Protein AF-A0A9P8B8E5-F1 (afdb_monomer)

Sequence (394 aa):
MEGDLLPKVKGLFRLLDLHTEQGSSGLVDKIIIAQDSLKALIDTLSFGAYTSITKIDFATLDNVPIKAIGIYGSKSEIVRLLRKAGAVDNKTANLLLLSDDNRKPSQSSLRSGIYLFLPTAGVLDLHRGGAPTVHIIYWPEDTTWNDMAVGDVKRNRVAFMRYLTCLTDQIRILASPEHAASLVWKENDSDSDSEDEIEMTHEIAKIQEQEEDARVHNGFVFKHQAIGSSIQVHGSSDGPSGSKIITPVLVAGETRQGFMTTAILPGRDERREINGTFSRVRLASALKDKRIYLEQSINEDALAILMSEGELSSRAPDLHRAHREAMEILARASTAEAHTQKERTSNQIKSNRGLLEEGLRRKIAVVIQESYPVLELATTDEADSSLLNEGSST

Structure (mmCIF, N/CA/C/O backbone):
data_AF-A0A9P8B8E5-F1
#
_entry.id   AF-A0A9P8B8E5-F1
#
loop_
_atom_site.group_PDB
_atom_site.id
_atom_site.type_symbol
_atom_site.label_atom_id
_atom_site.label_alt_id
_atom_site.label_comp_id
_atom_site.label_asym_id
_atom_site.label_entity_id
_atom_site.label_seq_id
_atom_site.pdbx_PDB_ins_code
_atom_site.Cartn_x
_atom_site.Cartn_y
_atom_site.Cartn_z
_atom_site.occupancy
_atom_site.B_iso_or_equiv
_atom_site.auth_seq_id
_atom_site.auth_comp_id
_atom_site.auth_asym_id
_atom_site.auth_atom_id
_atom_site.pdbx_PDB_model_num
ATOM 1 N N . MET A 1 1 ? 7.686 2.860 25.684 1.00 48.62 1 MET A N 1
ATOM 2 C CA . MET A 1 1 ? 7.698 2.083 24.422 1.00 48.62 1 MET A CA 1
ATOM 3 C C . MET A 1 1 ? 8.197 0.643 24.615 1.00 48.62 1 MET A C 1
ATOM 5 O O . MET A 1 1 ? 8.364 -0.065 23.631 1.00 48.62 1 MET A O 1
ATOM 9 N N . GLU A 1 2 ? 8.404 0.164 25.849 1.00 51.91 2 GLU A N 1
ATOM 10 C CA . GLU A 1 2 ? 8.570 -1.274 26.099 1.00 51.91 2 GLU A CA 1
ATOM 11 C C . GLU A 1 2 ? 7.226 -1.978 25.890 1.00 51.91 2 GLU A C 1
ATOM 13 O O . GLU A 1 2 ? 6.207 -1.530 26.408 1.00 51.91 2 GLU A O 1
ATOM 18 N N . GLY A 1 3 ? 7.212 -3.039 25.081 1.00 77.88 3 GLY A N 1
ATOM 19 C CA . GLY A 1 3 ? 6.013 -3.850 24.860 1.00 77.88 3 GLY A CA 1
ATOM 20 C C . GLY A 1 3 ? 5.184 -3.536 23.607 1.00 77.88 3 GLY A C 1
ATOM 21 O O . GLY A 1 3 ? 4.140 -4.153 23.442 1.00 77.88 3 GLY A O 1
ATOM 22 N N . ASP A 1 4 ? 5.621 -2.666 22.692 1.00 88.56 4 ASP A N 1
ATOM 23 C CA . ASP A 1 4 ? 4.896 -2.428 21.429 1.00 88.56 4 ASP A CA 1
ATOM 24 C C . ASP A 1 4 ? 5.411 -3.333 20.292 1.00 88.56 4 ASP A C 1
ATOM 26 O O . ASP A 1 4 ? 6.621 -3.494 20.104 1.00 88.56 4 ASP A O 1
ATOM 30 N N . LEU A 1 5 ? 4.501 -3.938 19.523 1.00 92.75 5 LEU A N 1
ATOM 31 C CA . LEU A 1 5 ? 4.837 -4.708 18.320 1.00 92.75 5 LEU A CA 1
ATOM 32 C C . LEU A 1 5 ? 5.012 -3.845 17.073 1.00 92.75 5 LEU A C 1
ATOM 34 O O . LEU A 1 5 ? 5.591 -4.341 16.108 1.00 92.75 5 LEU A O 1
ATOM 38 N N . LEU A 1 6 ? 4.564 -2.586 17.084 1.00 93.62 6 LEU A N 1
ATOM 39 C CA . LEU A 1 6 ? 4.627 -1.699 15.920 1.00 93.62 6 LEU A CA 1
ATOM 40 C C . LEU A 1 6 ? 6.014 -1.677 15.238 1.00 93.62 6 LEU A C 1
ATOM 42 O O . LEU A 1 6 ? 6.059 -1.912 14.032 1.00 93.62 6 LEU A O 1
ATOM 46 N N . PRO A 1 7 ? 7.155 -1.539 15.953 1.00 92.50 7 PRO A N 1
ATOM 47 C CA . PRO A 1 7 ? 8.477 -1.498 15.312 1.00 92.50 7 PRO A CA 1
ATOM 48 C C . PRO A 1 7 ? 8.891 -2.806 14.619 1.00 92.50 7 PRO A C 1
ATOM 50 O O . PRO A 1 7 ? 9.833 -2.819 13.829 1.00 92.50 7 PRO A O 1
ATOM 53 N N . LYS A 1 8 ? 8.226 -3.927 14.930 1.00 93.50 8 LYS A N 1
ATOM 54 C CA . LYS A 1 8 ? 8.497 -5.246 14.334 1.00 93.50 8 LYS A CA 1
ATOM 55 C C . LYS A 1 8 ? 7.692 -5.491 13.056 1.00 93.50 8 LYS A C 1
ATOM 57 O O . LYS A 1 8 ? 7.959 -6.470 12.362 1.00 93.50 8 LYS A O 1
ATOM 62 N N . VAL A 1 9 ? 6.723 -4.630 12.741 1.00 94.69 9 VAL A N 1
ATOM 63 C CA . VAL A 1 9 ? 5.899 -4.722 11.532 1.00 94.69 9 VAL A CA 1
ATOM 64 C C . VAL A 1 9 ? 6.420 -3.721 10.504 1.00 94.69 9 VAL A C 1
ATOM 66 O O . VAL A 1 9 ? 6.299 -2.510 10.668 1.00 94.69 9 VAL A O 1
ATOM 69 N N . LYS A 1 10 ? 7.017 -4.220 9.419 1.00 94.12 10 LYS A N 1
ATOM 70 C CA . LYS A 1 10 ? 7.619 -3.360 8.392 1.00 94.12 10 LYS A CA 1
ATOM 71 C C . LYS A 1 10 ? 6.545 -2.580 7.636 1.00 94.12 10 LYS A C 1
ATOM 73 O O . LYS A 1 10 ? 5.571 -3.169 7.179 1.00 94.12 10 LYS A O 1
ATOM 78 N N . GLY A 1 11 ? 6.763 -1.277 7.458 1.00 93.19 11 GLY A N 1
ATOM 79 C CA . GLY A 1 11 ? 5.866 -0.405 6.692 1.00 93.19 11 GLY A CA 1
ATOM 80 C C . GLY A 1 11 ? 4.530 -0.112 7.377 1.00 93.19 11 GLY A C 1
ATOM 81 O O . GLY A 1 11 ? 3.612 0.362 6.714 1.00 93.19 11 GLY A O 1
ATOM 82 N N . LEU A 1 12 ? 4.393 -0.414 8.672 1.00 96.31 12 LEU A N 1
ATOM 83 C CA . LEU A 1 12 ? 3.204 -0.094 9.452 1.00 96.31 12 LEU A CA 1
ATOM 84 C C . LEU A 1 12 ? 3.444 1.170 10.282 1.00 96.31 12 LEU A C 1
ATOM 86 O O . LEU A 1 12 ? 4.419 1.263 11.024 1.00 96.31 12 LEU A O 1
ATOM 90 N N . PHE A 1 13 ? 2.514 2.110 10.192 1.00 96.06 13 PHE A N 1
ATOM 91 C CA . PHE A 1 13 ? 2.505 3.359 10.937 1.00 96.06 13 PHE A CA 1
ATOM 92 C C . PHE A 1 13 ? 1.196 3.449 11.713 1.00 96.06 13 PHE A C 1
ATOM 94 O O . PHE A 1 13 ? 0.131 3.165 11.179 1.00 96.06 13 PHE A O 1
ATOM 101 N N . ARG A 1 14 ? 1.250 3.836 12.980 1.00 95.88 14 ARG A N 1
ATOM 102 C CA . ARG A 1 14 ? 0.069 4.120 13.793 1.00 95.88 14 ARG A CA 1
ATOM 103 C C . ARG A 1 14 ? -0.391 5.551 13.525 1.00 95.88 14 ARG A C 1
ATOM 105 O O . ARG A 1 14 ? 0.416 6.471 13.592 1.00 95.88 14 ARG A O 1
ATOM 112 N N . LEU A 1 15 ? -1.674 5.730 13.231 1.00 94.38 15 LEU A N 1
ATOM 113 C CA . LEU A 1 15 ? -2.289 7.048 13.058 1.00 94.38 15 LEU A CA 1
ATOM 114 C C . LEU A 1 15 ? -3.049 7.447 14.319 1.00 94.38 15 LEU A C 1
ATOM 116 O O . LEU A 1 15 ? -2.791 8.500 14.899 1.00 94.38 15 LEU A O 1
ATOM 120 N N . LEU A 1 16 ? -3.945 6.564 14.756 1.00 93.81 16 LEU A N 1
ATOM 121 C CA . LEU A 1 16 ? -4.775 6.734 15.941 1.00 93.81 16 LEU A CA 1
ATOM 122 C C . LEU A 1 16 ? -4.590 5.518 16.841 1.00 93.81 16 LEU A C 1
ATOM 124 O O . LEU A 1 16 ? -4.655 4.393 16.344 1.00 93.81 16 LEU A O 1
ATOM 128 N N . ASP A 1 17 ? -4.405 5.714 18.140 1.00 90.56 17 ASP A N 1
ATOM 129 C CA . ASP A 1 17 ? -4.455 4.629 19.117 1.00 90.56 17 ASP A CA 1
ATOM 130 C C . ASP A 1 17 ? -5.445 4.870 20.240 1.00 90.56 17 ASP A C 1
ATOM 132 O O . ASP A 1 17 ? -5.696 5.993 20.674 1.00 90.56 17 ASP A O 1
ATOM 136 N N . LEU A 1 18 ? -6.000 3.752 20.699 1.00 90.31 18 LEU A N 1
ATOM 137 C CA . LEU A 1 18 ? -6.766 3.676 21.922 1.00 90.31 18 LEU A CA 1
ATOM 138 C C . LEU A 1 18 ? -5.800 3.695 23.112 1.00 90.31 18 LEU A C 1
ATOM 140 O O . LEU A 1 18 ? -4.915 2.839 23.231 1.00 90.31 18 LEU A O 1
ATOM 144 N N . HIS A 1 19 ? -5.964 4.687 23.978 1.00 86.25 19 HIS A N 1
ATOM 145 C CA . HIS A 1 19 ? -5.192 4.865 25.195 1.00 86.25 19 HIS A CA 1
ATOM 146 C C . HIS A 1 19 ? -6.129 4.929 26.397 1.00 86.25 19 HIS A C 1
ATOM 148 O O . HIS A 1 19 ? -7.017 5.778 26.452 1.00 86.25 19 HIS A O 1
ATOM 154 N N . THR A 1 20 ? -5.918 4.043 27.363 1.00 82.25 20 THR A N 1
ATOM 155 C CA . THR A 1 20 ? -6.689 4.023 28.605 1.00 82.25 20 THR A CA 1
ATOM 156 C C . THR A 1 20 ? -5.988 4.896 29.641 1.00 82.25 20 THR A C 1
ATOM 158 O O . THR A 1 20 ? -4.869 4.596 30.061 1.00 82.25 20 THR A O 1
ATOM 161 N N . GLU A 1 21 ? -6.640 5.977 30.059 1.00 80.06 21 GLU A N 1
ATOM 162 C CA . GLU A 1 21 ? -6.160 6.858 31.125 1.00 80.06 21 GLU A CA 1
ATOM 163 C C . GLU A 1 21 ? -6.936 6.619 32.420 1.00 80.06 21 GLU A C 1
ATOM 165 O O . GLU A 1 21 ? -8.139 6.358 32.407 1.00 80.06 21 GLU A O 1
ATOM 170 N N . GLN A 1 22 ? -6.261 6.757 33.561 1.00 73.25 22 GLN A N 1
ATOM 171 C CA . GLN A 1 22 ? -6.909 6.704 34.867 1.00 73.25 22 GLN A CA 1
ATOM 172 C C . GLN A 1 22 ? -7.426 8.098 35.241 1.00 73.25 22 GLN A C 1
ATOM 174 O O . GLN A 1 22 ? -6.666 8.973 35.653 1.00 73.25 22 GLN A O 1
ATOM 179 N N . GLY A 1 23 ? -8.727 8.310 35.055 1.00 68.06 23 GLY A N 1
ATOM 180 C CA . GLY A 1 23 ? -9.435 9.519 35.458 1.00 68.06 23 GLY A CA 1
ATOM 181 C C . GLY A 1 23 ? -9.938 9.455 36.901 1.00 68.06 23 GLY A C 1
ATOM 182 O O . GLY A 1 23 ? -9.941 8.408 37.549 1.00 68.06 23 GLY A O 1
ATOM 183 N N . SER A 1 24 ? -10.435 10.589 37.397 1.00 58.25 24 SER A N 1
ATOM 184 C CA . SER A 1 24 ? -11.046 10.715 38.730 1.00 58.25 24 SER A CA 1
ATOM 185 C C . SER A 1 24 ? -12.304 9.854 38.921 1.00 58.25 24 SER A C 1
ATOM 187 O O . SER A 1 24 ? -12.693 9.602 40.058 1.00 58.25 24 SER A O 1
ATOM 189 N N . SER A 1 25 ? -12.916 9.375 37.833 1.00 64.38 25 SER A N 1
ATOM 190 C CA . SER A 1 25 ? -14.094 8.497 37.821 1.00 64.38 25 SER A CA 1
ATOM 191 C C . SER A 1 25 ? -13.797 7.045 37.413 1.00 64.38 25 SER A C 1
ATOM 193 O O . SER A 1 25 ? -14.735 6.283 37.201 1.00 64.38 25 SER A O 1
ATOM 195 N N . GLY A 1 26 ? -12.523 6.654 37.274 1.00 74.31 26 GLY A N 1
ATOM 196 C CA . GLY A 1 26 ? -12.114 5.322 36.807 1.00 74.31 26 GLY A CA 1
ATOM 197 C C . GLY A 1 26 ? -11.291 5.355 35.516 1.00 74.31 26 GLY A C 1
ATOM 198 O O . GLY A 1 26 ? -10.789 6.402 35.111 1.00 74.31 26 GLY A O 1
ATOM 199 N N . LEU A 1 27 ? -11.120 4.193 34.883 1.00 74.81 27 LEU A N 1
ATOM 200 C CA . LEU A 1 27 ? -10.415 4.067 33.604 1.00 74.81 27 LEU A CA 1
ATOM 201 C C . LEU A 1 27 ? -11.296 4.600 32.469 1.00 74.81 27 LEU A C 1
ATOM 203 O O . LEU A 1 27 ? -12.466 4.238 32.373 1.00 74.81 27 LEU A O 1
ATOM 207 N N . VAL A 1 28 ? -10.739 5.467 31.625 1.00 78.88 28 VAL A N 1
ATOM 208 C CA . VAL A 1 28 ? -11.432 6.043 30.469 1.00 78.88 28 VAL A CA 1
ATOM 209 C C . VAL A 1 28 ? -10.569 5.866 29.232 1.00 78.88 28 VAL A C 1
ATOM 211 O O . VAL A 1 28 ? -9.413 6.290 29.201 1.00 78.88 28 VAL A O 1
ATOM 214 N N . ASP A 1 29 ? -11.161 5.289 28.195 1.00 83.50 29 ASP A N 1
ATOM 215 C CA . ASP A 1 29 ? -10.528 5.175 26.890 1.00 83.50 29 ASP A CA 1
ATOM 216 C C . ASP A 1 29 ? -10.590 6.493 26.114 1.00 83.50 29 ASP A C 1
ATOM 218 O O . ASP A 1 29 ? -11.645 7.120 25.972 1.00 83.50 29 ASP A O 1
ATOM 222 N N . LYS A 1 30 ? -9.444 6.891 25.562 1.00 87.25 30 LYS A N 1
ATOM 223 C CA . LYS A 1 30 ? -9.284 8.041 24.675 1.00 87.25 30 LYS A CA 1
ATOM 224 C C . LYS A 1 30 ? -8.627 7.607 23.376 1.00 87.25 30 LYS A C 1
ATOM 226 O O . LYS A 1 30 ? -7.718 6.785 23.371 1.00 87.25 30 LYS A O 1
ATOM 231 N N . ILE A 1 31 ? -9.067 8.200 22.272 1.00 88.75 31 ILE A N 1
ATOM 232 C CA . ILE A 1 31 ? -8.431 8.024 20.967 1.00 88.75 31 ILE A CA 1
ATOM 233 C C . ILE A 1 31 ? -7.458 9.182 20.783 1.00 88.75 31 ILE A C 1
ATOM 235 O O . ILE A 1 31 ? -7.876 10.340 20.735 1.00 88.75 31 ILE A O 1
ATOM 239 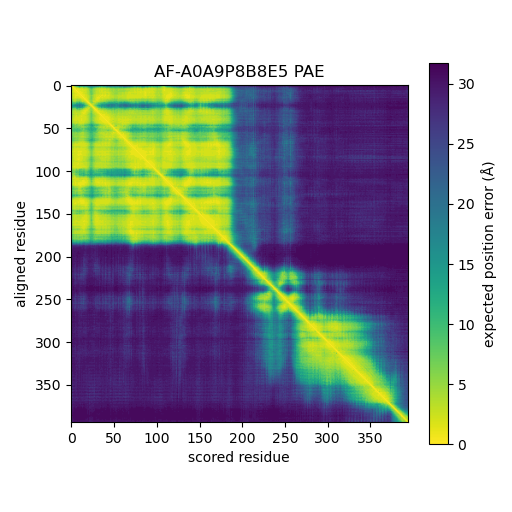N N . ILE A 1 32 ? -6.168 8.871 20.713 1.00 89.06 32 ILE A N 1
ATOM 240 C CA . ILE A 1 32 ? -5.099 9.862 20.589 1.00 89.06 32 ILE A CA 1
ATOM 241 C C . ILE A 1 32 ? -4.385 9.705 19.245 1.00 89.06 32 ILE A C 1
ATOM 243 O O . ILE A 1 32 ? -4.416 8.648 18.617 1.00 89.06 32 ILE A O 1
ATOM 247 N N . ILE A 1 33 ? -3.760 10.787 18.782 1.00 88.38 33 ILE A N 1
ATOM 248 C CA . ILE A 1 33 ? -2.950 10.779 17.561 1.00 88.38 33 ILE A CA 1
ATOM 249 C C . ILE A 1 33 ? -1.540 10.318 17.925 1.00 88.38 33 ILE A C 1
ATOM 251 O O . ILE A 1 33 ? -0.881 10.930 18.770 1.00 88.38 33 ILE A O 1
ATOM 255 N N . ALA A 1 34 ? -1.042 9.291 17.240 1.00 89.88 34 ALA A N 1
ATOM 256 C CA . ALA A 1 34 ? 0.305 8.774 17.450 1.00 89.88 34 ALA A CA 1
ATOM 257 C C . ALA A 1 34 ? 1.349 9.656 16.742 1.00 89.88 34 ALA A C 1
ATOM 259 O O . ALA A 1 34 ? 1.848 9.325 15.667 1.00 89.88 34 ALA A O 1
ATOM 260 N N . GLN A 1 35 ? 1.675 10.796 17.356 1.00 87.94 35 GLN A N 1
ATOM 261 C CA . GLN A 1 35 ? 2.474 11.873 16.753 1.00 87.94 35 GLN A CA 1
ATOM 262 C C . GLN A 1 35 ? 3.824 11.409 16.187 1.00 87.94 35 GLN A C 1
ATOM 264 O O . GLN A 1 35 ? 4.161 11.756 15.057 1.00 87.94 35 GLN A O 1
ATOM 269 N N . ASP A 1 36 ? 4.575 10.590 16.929 1.00 88.69 36 ASP A N 1
ATOM 270 C CA . ASP A 1 36 ? 5.886 10.092 16.483 1.00 88.69 36 ASP A CA 1
ATOM 271 C C . ASP A 1 36 ? 5.769 9.200 15.243 1.00 88.69 36 ASP A C 1
ATOM 273 O O . ASP A 1 36 ? 6.578 9.278 14.317 1.00 88.69 36 ASP A O 1
ATOM 277 N N . SER A 1 37 ? 4.727 8.367 15.200 1.00 91.56 37 SER A N 1
ATOM 278 C CA . SER A 1 37 ? 4.485 7.491 14.061 1.00 91.56 37 SER A CA 1
ATOM 279 C C . SER A 1 37 ? 3.936 8.257 12.857 1.00 91.56 37 SER A C 1
ATOM 281 O O . SER A 1 37 ? 4.263 7.903 11.725 1.00 91.56 37 SER A O 1
ATOM 283 N N . LEU A 1 38 ? 3.132 9.299 13.084 1.00 89.00 38 LEU A N 1
ATOM 284 C CA . LEU A 1 38 ? 2.648 10.190 12.033 1.00 89.00 38 LEU A CA 1
ATOM 285 C C . LEU A 1 38 ? 3.800 10.984 11.410 1.00 89.00 38 LEU A C 1
ATOM 287 O O . LEU A 1 38 ? 3.876 11.095 10.190 1.00 89.00 38 LEU A O 1
ATOM 291 N N . LYS A 1 39 ? 4.736 11.468 12.233 1.00 89.88 39 LYS A N 1
ATOM 292 C CA . LYS A 1 39 ? 5.972 12.091 11.757 1.00 89.88 39 LYS A CA 1
ATOM 293 C C . LYS A 1 39 ? 6.755 11.143 10.851 1.00 89.88 39 LYS A C 1
ATOM 295 O O . LYS A 1 39 ? 7.078 11.511 9.728 1.00 89.88 39 LYS A O 1
ATOM 300 N N . ALA A 1 40 ? 7.009 9.917 11.314 1.00 91.31 40 ALA A N 1
ATOM 301 C CA . ALA A 1 40 ? 7.751 8.922 10.539 1.00 91.31 40 ALA A CA 1
ATOM 302 C C . ALA A 1 40 ? 7.072 8.592 9.199 1.00 91.31 40 ALA A C 1
ATOM 304 O O . ALA A 1 40 ? 7.749 8.403 8.187 1.00 91.31 40 ALA A O 1
ATOM 305 N N . LEU A 1 41 ? 5.737 8.550 9.178 1.00 91.56 41 LEU A N 1
ATOM 306 C CA . LEU A 1 41 ? 4.964 8.390 7.952 1.00 91.56 41 LEU A CA 1
ATOM 307 C C . LEU A 1 41 ? 5.161 9.577 7.006 1.00 91.56 41 LEU A C 1
ATOM 309 O O . LEU A 1 41 ? 5.470 9.372 5.836 1.00 91.56 41 LEU A O 1
ATOM 313 N N . ILE A 1 42 ? 4.987 10.804 7.497 1.00 90.06 42 ILE A N 1
ATOM 314 C CA . ILE A 1 42 ? 5.104 12.002 6.662 1.00 90.06 42 ILE A CA 1
ATOM 315 C C . ILE A 1 42 ? 6.515 12.119 6.091 1.00 90.06 42 ILE A C 1
ATOM 317 O O . ILE A 1 42 ? 6.648 12.326 4.893 1.00 90.06 42 ILE A O 1
ATOM 321 N N . ASP A 1 43 ? 7.551 11.871 6.891 1.00 89.94 43 ASP A N 1
ATOM 322 C CA . ASP A 1 43 ? 8.936 11.865 6.410 1.00 89.94 43 ASP A CA 1
ATOM 323 C C . ASP A 1 43 ? 9.194 10.765 5.360 1.00 89.94 43 ASP A C 1
ATOM 325 O O . ASP A 1 43 ? 10.063 10.926 4.502 1.00 89.94 43 ASP A O 1
ATOM 329 N N . THR A 1 44 ? 8.427 9.667 5.393 1.00 89.00 44 THR A N 1
ATOM 330 C CA . THR A 1 44 ? 8.474 8.603 4.374 1.00 89.00 44 THR A CA 1
ATOM 331 C C . THR A 1 44 ? 7.771 9.016 3.077 1.00 89.00 44 THR A C 1
ATOM 333 O O . THR A 1 44 ? 8.222 8.645 1.995 1.00 89.00 44 THR A O 1
ATOM 336 N N . LEU A 1 45 ? 6.665 9.758 3.170 1.00 87.94 45 LEU A N 1
ATOM 337 C CA . LEU A 1 45 ? 5.881 10.214 2.016 1.00 87.94 45 LEU A CA 1
ATOM 338 C C . LEU A 1 45 ? 6.515 11.428 1.332 1.00 87.94 45 LEU A C 1
ATOM 340 O O . LEU A 1 45 ? 6.635 11.463 0.112 1.00 87.94 45 LEU A O 1
ATOM 344 N N . SER A 1 46 ? 6.918 12.417 2.125 1.00 85.81 46 SER A N 1
ATOM 345 C CA . SER A 1 46 ? 7.574 13.635 1.678 1.00 85.81 46 SER A CA 1
ATOM 346 C C . SER A 1 46 ? 8.508 14.155 2.764 1.00 85.81 46 SER A C 1
ATOM 348 O O . SER A 1 46 ? 8.089 14.764 3.753 1.00 85.81 46 SER A O 1
ATOM 350 N N . PHE A 1 47 ? 9.803 13.947 2.548 1.00 84.25 47 PHE A N 1
ATOM 351 C CA . PHE A 1 47 ? 10.842 14.363 3.480 1.00 84.25 47 PHE A CA 1
ATOM 352 C C . PHE A 1 47 ? 10.779 15.870 3.778 1.00 84.25 47 PHE A C 1
ATOM 354 O O . PHE A 1 47 ? 10.771 16.693 2.863 1.00 84.25 47 PHE A O 1
ATOM 361 N N . GLY A 1 48 ? 10.763 16.236 5.064 1.00 79.69 48 GLY A N 1
ATOM 362 C CA . GLY A 1 48 ? 10.790 17.634 5.509 1.00 79.69 48 GLY A CA 1
ATOM 363 C C . GLY A 1 48 ? 9.424 18.325 5.596 1.00 79.69 48 GLY A C 1
ATOM 364 O O . GLY A 1 48 ? 9.362 19.459 6.071 1.00 79.69 48 GLY A O 1
ATOM 365 N N . ALA A 1 49 ? 8.329 17.652 5.222 1.00 82.12 49 ALA A N 1
ATOM 366 C CA . ALA A 1 49 ? 6.978 18.210 5.332 1.00 82.12 49 ALA A CA 1
ATOM 367 C C . ALA A 1 49 ? 6.451 18.264 6.783 1.00 82.12 49 ALA A C 1
ATOM 369 O O . ALA A 1 49 ? 5.490 18.979 7.062 1.00 82.12 49 ALA A O 1
ATOM 370 N N . TYR A 1 50 ? 7.076 17.550 7.728 1.00 82.44 50 TYR A N 1
ATOM 371 C CA . TYR A 1 50 ? 6.695 17.567 9.142 1.00 82.44 50 TYR A CA 1
ATOM 372 C C . TYR A 1 50 ? 7.756 18.243 10.014 1.00 82.44 50 TYR A C 1
ATOM 374 O O . TYR A 1 50 ? 8.848 17.716 10.218 1.00 82.44 50 TYR A O 1
ATOM 382 N N . THR A 1 51 ? 7.413 19.388 10.611 1.00 79.81 51 THR A N 1
ATOM 383 C CA . THR A 1 51 ? 8.239 20.009 11.663 1.00 79.81 51 THR A CA 1
ATOM 384 C C . THR A 1 51 ? 7.659 19.737 13.053 1.00 79.81 51 THR A C 1
ATOM 386 O O . THR A 1 51 ? 8.380 19.332 13.965 1.00 79.81 51 THR A O 1
ATOM 389 N N . SER A 1 52 ? 6.350 19.935 13.217 1.00 76.31 52 SER A N 1
ATOM 390 C CA . SER A 1 52 ? 5.583 19.658 14.437 1.00 76.31 52 SER A CA 1
ATOM 391 C C . SER A 1 52 ? 4.115 19.413 14.078 1.00 76.31 52 SER A C 1
ATOM 393 O O . SER A 1 52 ? 3.699 19.708 12.961 1.00 76.31 52 SER A O 1
ATOM 395 N N . ILE A 1 53 ? 3.296 18.951 15.028 1.00 71.12 53 ILE A N 1
ATOM 396 C CA . ILE A 1 53 ? 1.855 18.747 14.787 1.00 71.12 53 ILE A CA 1
ATOM 397 C C . ILE A 1 53 ? 1.125 20.032 14.356 1.00 71.12 53 ILE A C 1
ATOM 399 O O . ILE A 1 53 ? 0.151 19.978 13.617 1.00 71.12 53 ILE A O 1
ATOM 403 N N . THR A 1 54 ? 1.614 21.196 14.789 1.00 77.00 54 THR A N 1
ATOM 404 C CA . THR A 1 54 ? 1.089 22.517 14.408 1.00 77.00 54 THR A CA 1
ATOM 405 C C . THR A 1 54 ? 1.746 23.094 13.155 1.00 77.00 54 THR A C 1
ATOM 407 O O . THR A 1 54 ? 1.336 24.152 12.684 1.00 77.00 54 THR A O 1
ATOM 410 N N . LYS A 1 55 ? 2.781 22.435 12.626 1.00 83.00 55 LYS A N 1
ATOM 411 C CA . LYS A 1 55 ? 3.577 22.896 11.489 1.00 83.00 55 LYS A CA 1
ATOM 412 C C . LYS A 1 55 ? 3.857 21.727 10.548 1.00 83.00 55 LYS A C 1
ATOM 414 O O . LYS A 1 55 ? 4.942 21.134 10.558 1.00 83.00 55 LYS A O 1
ATOM 419 N N . ILE A 1 56 ? 2.836 21.432 9.753 1.00 85.62 56 ILE A N 1
ATOM 420 C CA . ILE A 1 56 ? 2.840 20.450 8.673 1.00 85.62 56 ILE A CA 1
ATOM 421 C C . ILE A 1 56 ? 2.667 21.218 7.362 1.00 85.62 56 ILE A C 1
ATOM 423 O O . ILE A 1 56 ? 1.797 22.083 7.259 1.00 85.62 56 ILE A O 1
ATOM 427 N N . ASP A 1 57 ? 3.509 20.930 6.376 1.00 85.06 57 ASP A N 1
ATOM 428 C CA . ASP A 1 57 ? 3.398 21.501 5.037 1.00 85.06 57 ASP A CA 1
ATOM 429 C C . ASP A 1 57 ? 2.351 20.735 4.217 1.00 85.06 57 ASP A C 1
ATOM 431 O O . ASP A 1 57 ? 2.658 19.794 3.482 1.00 85.06 57 ASP A O 1
ATOM 435 N N . PHE A 1 58 ? 1.089 21.137 4.378 1.00 85.88 58 PHE A N 1
ATOM 436 C CA . PHE A 1 58 ? -0.033 20.551 3.646 1.00 85.88 58 PHE A CA 1
ATOM 437 C C . PHE A 1 58 ? 0.076 20.770 2.137 1.00 85.88 58 PHE A C 1
ATOM 439 O O . PHE A 1 58 ? -0.282 19.877 1.384 1.00 85.88 58 PHE A O 1
ATOM 446 N N . ALA A 1 59 ? 0.652 21.889 1.686 1.00 85.19 59 ALA A N 1
ATOM 447 C CA . ALA A 1 59 ? 0.799 22.159 0.258 1.00 85.19 59 ALA A CA 1
ATOM 448 C C . ALA A 1 59 ? 1.707 21.121 -0.415 1.00 85.19 59 ALA A C 1
ATOM 450 O O . ALA A 1 59 ? 1.433 20.672 -1.527 1.00 85.19 59 ALA A O 1
ATOM 451 N N . THR A 1 60 ? 2.770 20.697 0.268 1.00 86.50 60 THR A N 1
ATOM 452 C CA . THR A 1 60 ? 3.620 19.612 -0.229 1.00 86.50 60 THR A CA 1
ATOM 453 C C . THR A 1 60 ? 2.899 18.258 -0.170 1.00 86.50 60 THR A C 1
ATOM 455 O O . THR A 1 60 ? 2.998 17.473 -1.112 1.00 86.50 60 THR A O 1
ATOM 458 N N . LEU A 1 61 ? 2.136 17.986 0.895 1.00 85.19 61 LEU A N 1
ATOM 459 C CA . LEU A 1 61 ? 1.423 16.713 1.069 1.00 85.19 61 LEU A CA 1
ATOM 460 C C . LEU A 1 61 ? 0.242 16.519 0.112 1.00 85.19 61 LEU A C 1
ATOM 462 O O . LEU A 1 61 ? 0.041 15.400 -0.354 1.00 85.19 61 LEU A O 1
ATOM 466 N N . ASP A 1 62 ? -0.480 17.584 -0.235 1.00 86.00 62 ASP A N 1
ATOM 467 C CA . ASP A 1 62 ? -1.606 17.547 -1.181 1.00 86.00 62 ASP A CA 1
ATOM 468 C C . ASP A 1 62 ? -1.168 17.100 -2.586 1.00 86.00 62 ASP A C 1
ATOM 470 O O . ASP A 1 62 ? -1.966 16.590 -3.371 1.00 86.00 62 ASP A O 1
ATOM 474 N N . ASN A 1 63 ? 0.123 17.249 -2.899 1.00 84.75 63 ASN A N 1
ATOM 475 C CA . ASN A 1 63 ? 0.714 16.819 -4.162 1.00 84.75 63 ASN A CA 1
ATOM 476 C C . ASN A 1 63 ? 1.235 15.374 -4.139 1.00 84.75 63 ASN A C 1
ATOM 478 O O . ASN A 1 63 ? 1.736 14.907 -5.162 1.00 84.75 63 ASN A O 1
ATOM 482 N N . VAL A 1 64 ? 1.145 14.656 -3.011 1.00 85.00 64 VAL A N 1
ATOM 483 C CA . VAL A 1 64 ? 1.545 13.245 -2.924 1.00 85.00 64 VAL A CA 1
ATOM 484 C C . VAL A 1 64 ? 0.347 12.377 -3.316 1.00 85.00 64 VAL A C 1
ATOM 486 O O . VAL A 1 64 ? -0.599 12.245 -2.537 1.00 85.00 64 VAL A O 1
ATOM 489 N N . PRO A 1 65 ? 0.349 11.746 -4.503 1.00 82.69 65 PRO A N 1
ATOM 490 C CA . PRO A 1 65 ? -0.806 10.987 -4.949 1.00 82.69 65 PRO A CA 1
ATOM 491 C C . PRO A 1 65 ? -0.867 9.665 -4.181 1.00 82.69 65 PRO A C 1
ATOM 493 O O . PRO A 1 65 ? -0.062 8.773 -4.414 1.00 82.69 65 PRO A O 1
ATOM 496 N N . ILE A 1 66 ? -1.816 9.504 -3.262 1.00 87.62 66 ILE A N 1
ATOM 497 C CA . ILE A 1 66 ? -1.971 8.271 -2.480 1.00 87.62 66 ILE A CA 1
ATOM 498 C C . ILE A 1 66 ? -3.346 7.677 -2.744 1.00 87.62 66 ILE A C 1
ATOM 500 O O . ILE A 1 66 ? -4.358 8.365 -2.665 1.00 87.62 66 ILE A O 1
ATOM 504 N N . LYS A 1 67 ? -3.396 6.369 -3.001 1.00 90.44 67 LYS A N 1
ATOM 505 C CA . LYS A 1 67 ? -4.654 5.627 -3.055 1.00 90.44 67 LYS A CA 1
ATOM 506 C C . LYS A 1 67 ? -4.873 4.889 -1.740 1.00 90.44 67 LYS A C 1
ATOM 508 O O . LYS A 1 67 ? -4.216 3.879 -1.487 1.00 90.44 67 LYS A O 1
ATOM 513 N N . ALA A 1 68 ? -5.797 5.370 -0.916 1.00 91.81 68 ALA A N 1
ATOM 514 C CA . ALA A 1 68 ? -6.113 4.759 0.371 1.00 91.81 68 ALA A CA 1
ATOM 515 C C . ALA A 1 68 ? -7.222 3.701 0.248 1.00 91.81 68 ALA A C 1
ATOM 517 O O . ALA A 1 68 ? -8.284 3.953 -0.317 1.00 91.81 68 ALA A O 1
ATOM 518 N N . ILE A 1 69 ? -6.974 2.505 0.789 1.00 95.19 69 ILE A N 1
ATOM 519 C CA . ILE A 1 69 ? -7.963 1.424 0.899 1.00 95.19 69 ILE A CA 1
ATOM 520 C C . ILE A 1 69 ? -8.145 1.075 2.374 1.00 95.19 69 ILE A C 1
ATOM 522 O O . ILE A 1 69 ? -7.201 0.652 3.038 1.00 95.19 69 ILE A O 1
ATOM 526 N N . GLY A 1 70 ? -9.362 1.221 2.876 1.00 97.19 70 GLY A N 1
ATOM 527 C CA . GLY A 1 70 ? -9.763 0.840 4.218 1.00 97.19 70 GLY A CA 1
ATOM 528 C C . GLY A 1 70 ? -9.826 -0.672 4.375 1.00 97.19 70 GLY A C 1
ATOM 529 O O . GLY A 1 70 ? -10.273 -1.395 3.484 1.00 97.19 70 GLY A O 1
ATOM 530 N N . ILE A 1 71 ? -9.367 -1.162 5.516 1.00 97.50 71 ILE A N 1
ATOM 531 C CA . ILE A 1 71 ? -9.342 -2.571 5.877 1.00 97.50 71 ILE A CA 1
ATOM 532 C C . ILE A 1 71 ? -9.812 -2.716 7.315 1.00 97.50 71 ILE A C 1
ATOM 534 O O . ILE A 1 71 ? -9.285 -2.077 8.223 1.00 97.50 71 ILE A O 1
ATOM 538 N N . TYR A 1 72 ? -10.751 -3.627 7.530 1.00 96.44 72 TYR A N 1
ATOM 539 C CA . TYR A 1 72 ? -11.101 -4.113 8.859 1.00 96.44 72 TYR A CA 1
ATOM 540 C C . TYR A 1 72 ? -11.462 -5.595 8.792 1.00 96.44 72 TYR A C 1
ATOM 542 O O . TYR A 1 72 ? -11.683 -6.141 7.711 1.00 96.44 72 TYR A O 1
ATOM 550 N N . GLY A 1 73 ? -11.505 -6.263 9.941 1.00 93.56 73 GLY A N 1
ATOM 551 C CA . GLY A 1 73 ? -11.884 -7.669 10.015 1.00 93.56 73 GLY A CA 1
ATOM 552 C C . GLY A 1 73 ? -11.242 -8.387 11.190 1.00 93.56 73 GLY A C 1
ATOM 553 O O . GLY A 1 73 ? -10.816 -7.760 12.164 1.00 93.56 73 GLY A O 1
ATOM 554 N N . SER A 1 74 ? -11.167 -9.714 11.111 1.00 92.94 74 SER A N 1
ATOM 555 C CA . SER A 1 74 ? -10.539 -10.509 12.166 1.00 92.94 74 SER A CA 1
ATOM 556 C C . SER A 1 74 ? -9.024 -10.275 12.209 1.00 92.94 74 SER A C 1
ATOM 558 O O . SER A 1 74 ? -8.363 -10.132 11.174 1.00 92.94 74 SER A O 1
ATOM 560 N N . LYS A 1 75 ? -8.436 -10.304 13.417 1.00 93.94 75 LYS A N 1
ATOM 561 C CA . LYS A 1 75 ? -6.973 -10.206 13.587 1.00 93.94 75 LYS A CA 1
ATOM 562 C C . LYS A 1 75 ? -6.241 -11.271 12.764 1.00 93.94 75 LYS A C 1
ATOM 564 O O . LYS A 1 75 ? -5.222 -10.970 12.149 1.00 93.94 75 LYS A O 1
ATOM 569 N N . SER A 1 76 ? -6.787 -12.488 12.691 1.00 94.62 76 SER A N 1
ATOM 570 C CA . SER A 1 76 ? -6.246 -13.596 11.890 1.00 94.62 76 SER A CA 1
ATOM 571 C C . SER A 1 76 ? -6.081 -13.246 10.414 1.00 94.62 76 SER A C 1
ATOM 573 O O . SER A 1 76 ? -5.010 -13.466 9.841 1.00 94.62 76 SER A O 1
ATOM 575 N N . GLU A 1 77 ? -7.097 -12.642 9.806 1.00 95.88 77 GLU A N 1
ATOM 576 C CA . GLU A 1 77 ? -7.079 -12.301 8.389 1.00 95.88 77 GLU A CA 1
ATOM 577 C C . GLU A 1 77 ? -6.224 -11.063 8.097 1.00 95.88 77 GLU A C 1
ATOM 579 O O . GLU A 1 77 ? -5.492 -11.036 7.103 1.00 95.88 77 GLU A O 1
ATOM 584 N N . ILE A 1 78 ? -6.215 -10.079 9.002 1.00 96.81 78 ILE A N 1
ATOM 585 C CA . ILE A 1 78 ? -5.310 -8.924 8.912 1.00 96.81 78 ILE A CA 1
ATOM 586 C C . ILE A 1 78 ? -3.845 -9.386 8.997 1.00 96.81 78 ILE A C 1
ATOM 588 O O . ILE A 1 78 ? -3.014 -8.991 8.179 1.00 96.81 7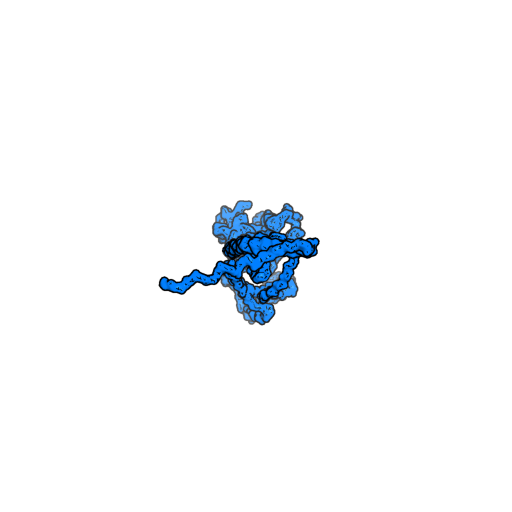8 ILE A O 1
ATOM 592 N N . VAL A 1 79 ? -3.507 -10.284 9.927 1.00 96.69 79 VAL A N 1
ATOM 593 C CA . VAL A 1 79 ? -2.150 -10.850 10.030 1.00 96.69 79 VAL A CA 1
ATOM 594 C C . VAL A 1 79 ? -1.798 -11.672 8.789 1.00 96.69 79 VAL A C 1
ATOM 596 O O . VAL A 1 79 ? -0.662 -11.607 8.311 1.00 96.69 79 VAL A O 1
ATOM 599 N N . ARG A 1 80 ? -2.759 -12.405 8.211 1.00 96.00 80 ARG A N 1
ATOM 600 C CA . ARG A 1 80 ? -2.563 -13.129 6.946 1.00 96.00 80 ARG A CA 1
ATOM 601 C C . ARG A 1 80 ? -2.208 -12.178 5.801 1.00 96.00 80 ARG A C 1
ATOM 603 O O . ARG A 1 80 ? -1.284 -12.485 5.043 1.00 96.00 80 ARG A O 1
ATOM 610 N N . LEU A 1 81 ? -2.882 -11.029 5.702 1.00 95.44 81 LEU A N 1
ATOM 611 C CA . LEU A 1 81 ? -2.556 -9.970 4.742 1.00 95.44 81 LEU A CA 1
ATOM 612 C C . LEU A 1 81 ? -1.127 -9.448 4.953 1.00 95.44 81 LEU A C 1
ATOM 614 O O . LEU A 1 81 ? -0.336 -9.444 4.008 1.00 95.44 81 LEU A O 1
ATOM 618 N N . LEU A 1 82 ? -0.777 -9.063 6.185 1.00 96.12 82 LEU A N 1
ATOM 619 C CA . LEU A 1 82 ? 0.547 -8.524 6.520 1.00 96.12 82 LEU A CA 1
ATOM 620 C C . LEU A 1 82 ? 1.668 -9.527 6.212 1.00 96.12 82 LEU A C 1
ATOM 622 O O . LEU A 1 82 ? 2.706 -9.157 5.662 1.00 96.12 82 LEU A O 1
ATOM 626 N N . ARG A 1 83 ? 1.449 -10.816 6.496 1.00 95.56 83 ARG A N 1
ATOM 627 C CA . ARG A 1 83 ? 2.406 -11.884 6.178 1.00 95.56 83 ARG A CA 1
ATOM 628 C C . ARG A 1 83 ? 2.569 -12.069 4.673 1.00 95.56 83 ARG A C 1
ATOM 630 O O . ARG A 1 83 ? 3.694 -12.179 4.196 1.00 95.56 83 ARG A O 1
ATOM 637 N N . LYS A 1 84 ? 1.467 -12.066 3.911 1.00 94.06 84 LYS A N 1
ATOM 638 C CA . LYS A 1 84 ? 1.506 -12.167 2.441 1.00 94.06 84 LYS A CA 1
ATOM 639 C C . LYS A 1 84 ? 2.249 -10.986 1.811 1.00 94.06 84 LYS A C 1
ATOM 641 O O . LYS A 1 84 ? 2.918 -11.163 0.800 1.00 94.06 84 LYS A O 1
ATOM 646 N N . ALA A 1 85 ? 2.159 -9.810 2.425 1.00 92.00 85 ALA A N 1
ATOM 647 C CA . ALA A 1 85 ? 2.895 -8.622 2.012 1.00 92.00 85 ALA A CA 1
ATOM 648 C C . ALA A 1 85 ? 4.364 -8.597 2.490 1.00 92.00 85 ALA A C 1
ATOM 650 O O . ALA A 1 85 ? 5.080 -7.646 2.188 1.00 92.00 85 ALA A O 1
ATOM 651 N N . GLY A 1 86 ? 4.825 -9.611 3.235 1.00 93.00 86 GLY A N 1
ATOM 652 C CA . GLY A 1 86 ? 6.192 -9.682 3.763 1.00 93.00 86 GLY A CA 1
ATOM 653 C C . GLY A 1 86 ? 6.483 -8.707 4.911 1.00 93.00 86 GLY A C 1
ATOM 654 O O . GLY A 1 86 ? 7.648 -8.464 5.227 1.00 93.00 86 GLY A O 1
ATOM 655 N N . ALA A 1 87 ? 5.445 -8.141 5.535 1.00 94.50 87 ALA A N 1
ATOM 656 C CA . ALA A 1 87 ? 5.580 -7.133 6.587 1.00 94.50 87 ALA A CA 1
ATOM 657 C C . ALA A 1 87 ? 5.960 -7.723 7.955 1.00 94.50 87 ALA A C 1
ATOM 659 O O . ALA A 1 87 ? 6.557 -7.031 8.779 1.00 94.50 87 ALA A O 1
ATOM 660 N N . VAL A 1 88 ? 5.620 -8.994 8.196 1.00 95.81 88 VAL A N 1
ATOM 661 C CA . VAL A 1 88 ? 5.845 -9.703 9.466 1.00 95.81 88 VAL A CA 1
ATOM 662 C C . VAL A 1 88 ? 6.467 -11.075 9.237 1.00 95.81 88 VAL A C 1
ATOM 664 O O . VAL A 1 88 ? 6.147 -11.758 8.263 1.00 95.81 88 VAL A O 1
ATOM 667 N N . ASP A 1 89 ? 7.332 -11.495 10.160 1.00 94.38 89 ASP A N 1
ATOM 668 C CA . ASP A 1 89 ? 7.839 -12.865 10.235 1.00 94.38 89 ASP A CA 1
ATOM 669 C C . ASP A 1 89 ? 6.888 -13.775 11.040 1.00 94.38 89 ASP A C 1
ATOM 671 O O . ASP A 1 89 ? 5.926 -13.318 11.661 1.00 94.38 89 ASP A O 1
ATOM 675 N N . ASN A 1 90 ? 7.153 -15.086 11.051 1.00 94.31 90 ASN A N 1
ATOM 676 C CA . ASN A 1 90 ? 6.307 -16.056 11.760 1.00 94.31 90 ASN A CA 1
ATOM 677 C C . ASN A 1 90 ? 6.227 -15.776 13.269 1.00 94.31 90 ASN A C 1
ATOM 679 O O . ASN A 1 90 ? 5.176 -15.955 13.880 1.00 94.31 90 ASN A O 1
ATOM 683 N N . LYS A 1 91 ? 7.323 -15.308 13.876 1.00 93.56 91 LYS A N 1
ATOM 684 C CA . LYS A 1 91 ? 7.372 -15.002 15.310 1.00 93.56 91 LYS A CA 1
ATOM 685 C C . LYS A 1 91 ? 6.477 -13.811 15.650 1.00 93.56 91 LYS A C 1
ATOM 687 O O . LYS A 1 91 ? 5.698 -13.883 16.595 1.00 93.56 91 LYS A O 1
ATOM 692 N N . THR A 1 92 ? 6.565 -12.738 14.873 1.00 93.56 92 THR A N 1
ATOM 693 C CA . THR A 1 92 ? 5.759 -11.526 15.048 1.00 93.56 92 THR A CA 1
ATOM 694 C C . THR A 1 92 ? 4.297 -11.793 14.718 1.00 93.56 92 THR A C 1
ATOM 696 O O . THR A 1 92 ? 3.430 -11.362 15.469 1.00 93.56 92 THR A O 1
ATOM 699 N N . ALA A 1 93 ? 4.010 -12.574 13.672 1.00 94.50 93 ALA A N 1
ATOM 700 C CA . ALA A 1 93 ? 2.651 -12.998 13.345 1.00 94.50 93 ALA A CA 1
ATOM 701 C C . ALA A 1 93 ? 1.989 -13.748 14.512 1.00 94.50 93 ALA A C 1
ATOM 703 O O . ALA A 1 93 ? 0.873 -13.413 14.895 1.00 94.50 93 ALA A O 1
ATOM 704 N N . ASN A 1 94 ? 2.696 -14.692 15.140 1.00 93.31 94 ASN A N 1
ATOM 705 C CA . ASN A 1 94 ? 2.175 -15.407 16.307 1.00 93.31 94 ASN A CA 1
ATOM 706 C C . ASN A 1 94 ? 1.942 -14.468 17.504 1.00 93.31 94 ASN A C 1
ATOM 708 O O . ASN A 1 94 ? 0.944 -14.602 18.204 1.00 93.31 94 ASN A O 1
ATOM 712 N N . LEU A 1 95 ? 2.826 -13.485 17.717 1.00 92.81 95 LEU A N 1
ATOM 713 C CA . LEU A 1 95 ? 2.652 -12.465 18.759 1.00 92.81 95 LEU A CA 1
ATOM 714 C C . LEU A 1 95 ? 1.465 -11.528 18.502 1.00 92.81 95 LEU A C 1
ATOM 716 O O . LEU A 1 95 ? 0.846 -11.073 19.460 1.00 92.81 95 LEU A O 1
ATOM 720 N N . LEU A 1 96 ? 1.135 -11.242 17.243 1.00 93.31 96 LEU A N 1
ATOM 721 C CA . LEU A 1 96 ? -0.023 -10.422 16.870 1.00 93.31 96 LEU A CA 1
ATOM 722 C C . LEU A 1 96 ? -1.360 -11.154 17.067 1.00 93.31 96 LEU A C 1
ATOM 724 O O . LEU A 1 96 ? -2.375 -10.499 17.280 1.00 93.31 96 LEU A O 1
ATOM 728 N N . LEU A 1 97 ? -1.360 -12.489 17.004 1.00 92.81 97 LEU A N 1
ATOM 729 C CA . LEU A 1 97 ? -2.557 -13.325 17.163 1.00 92.81 97 LEU A CA 1
ATOM 730 C C . LEU A 1 97 ? -2.837 -13.752 18.605 1.00 92.81 97 LEU A C 1
ATOM 732 O O . LEU A 1 97 ? -3.895 -14.308 18.878 1.00 92.81 97 LEU A O 1
ATOM 736 N N . LEU A 1 98 ? -1.902 -13.509 19.522 1.00 90.12 98 LEU A N 1
ATOM 737 C CA . LEU A 1 98 ? -2.117 -13.743 20.945 1.00 90.12 98 LEU A CA 1
ATOM 738 C C . LEU A 1 98 ? -3.193 -12.789 21.476 1.00 90.12 98 LEU A C 1
ATOM 740 O O . LEU A 1 98 ? -2.986 -11.571 21.465 1.00 90.12 98 LEU A O 1
ATOM 744 N N . SER A 1 99 ? -4.296 -13.365 21.958 1.00 83.00 99 SER A N 1
ATOM 745 C CA . SER A 1 99 ? -5.327 -12.661 22.722 1.00 83.00 99 SER A CA 1
ATOM 746 C C . SER A 1 99 ? -4.741 -12.053 23.989 1.00 83.00 99 SER A C 1
ATOM 748 O O . SER A 1 99 ? -3.828 -12.631 24.586 1.00 83.00 99 SER A O 1
ATOM 750 N N . ASP A 1 100 ? -5.285 -10.923 24.412 1.00 79.00 100 ASP A N 1
ATOM 751 C CA . ASP A 1 100 ? -4.848 -10.176 25.585 1.00 79.00 100 ASP A CA 1
ATOM 752 C C . ASP A 1 100 ? -5.021 -10.995 26.876 1.00 79.00 100 ASP A C 1
ATOM 754 O O . ASP A 1 100 ? -4.129 -10.971 27.721 1.00 79.00 100 ASP A O 1
ATOM 758 N N . ASP A 1 101 ? -6.047 -11.850 26.969 1.00 76.50 101 ASP A N 1
ATOM 759 C CA . ASP A 1 101 ? -6.242 -12.776 28.104 1.00 76.50 101 ASP A CA 1
ATOM 760 C C . ASP A 1 101 ? -5.126 -13.828 28.234 1.00 76.50 101 ASP A C 1
ATOM 762 O O . ASP A 1 101 ? -4.752 -14.245 29.330 1.00 76.50 101 ASP A O 1
ATOM 766 N N . ASN A 1 102 ? -4.563 -14.260 27.104 1.00 78.25 102 ASN A N 1
ATOM 767 C CA . ASN A 1 102 ? -3.502 -15.270 27.051 1.00 78.25 102 ASN A CA 1
ATOM 768 C C . ASN A 1 102 ? -2.100 -14.650 27.107 1.00 78.25 102 ASN A C 1
ATOM 770 O O . ASN A 1 102 ? -1.085 -15.354 27.029 1.00 78.25 102 ASN A O 1
ATOM 774 N N . ARG A 1 103 ? -2.029 -13.322 27.196 1.00 80.19 103 ARG A N 1
ATOM 775 C CA . ARG A 1 103 ? -0.803 -12.557 27.051 1.00 80.19 103 ARG A CA 1
ATOM 776 C C . ARG A 1 103 ? -0.175 -12.326 28.417 1.00 80.19 103 ARG A C 1
ATOM 778 O O . ARG A 1 103 ? -0.779 -11.786 29.338 1.00 80.19 103 ARG A O 1
ATOM 785 N N . LYS A 1 104 ? 1.091 -12.714 28.557 1.00 80.81 104 LYS A N 1
ATOM 786 C CA . LYS A 1 104 ? 1.861 -12.404 29.768 1.00 80.81 104 LYS A CA 1
ATOM 787 C C . LYS A 1 104 ? 2.176 -10.901 29.802 1.00 80.81 104 LYS A C 1
ATOM 789 O O . LYS A 1 104 ? 2.440 -10.340 28.739 1.00 80.81 104 LYS A O 1
ATOM 794 N N . PRO A 1 105 ? 2.292 -10.266 30.983 1.00 72.12 105 PRO A N 1
ATOM 795 C CA . PRO A 1 105 ? 2.590 -8.830 31.097 1.00 72.12 105 PRO A CA 1
ATOM 796 C C . PRO A 1 105 ? 3.873 -8.374 30.379 1.00 72.12 105 PRO A C 1
ATOM 798 O O . PRO A 1 105 ? 4.007 -7.213 30.014 1.00 72.12 105 PRO A O 1
ATOM 801 N N . SER A 1 106 ? 4.825 -9.286 30.153 1.00 72.81 106 SER A N 1
ATOM 802 C CA . SER A 1 106 ? 6.079 -9.021 29.437 1.00 72.81 106 SER A CA 1
ATOM 803 C C . SER A 1 106 ? 5.995 -9.198 27.913 1.00 72.81 106 SER A C 1
ATOM 805 O O . SER A 1 106 ? 6.977 -8.951 27.209 1.00 72.81 106 SER A O 1
ATOM 807 N N . GLN A 1 107 ? 4.863 -9.660 27.373 1.00 80.19 107 GLN A N 1
ATOM 808 C CA . GLN A 1 107 ? 4.709 -9.942 25.946 1.00 80.19 107 GLN A CA 1
ATOM 809 C C . GLN A 1 107 ? 4.193 -8.725 25.181 1.00 80.19 107 GLN A C 1
ATOM 811 O O . GLN A 1 107 ? 3.104 -8.219 25.431 1.00 80.19 107 GLN A O 1
ATOM 816 N N . SER A 1 108 ? 4.960 -8.307 24.172 1.00 86.94 108 SER A N 1
ATOM 817 C CA . SER A 1 108 ? 4.642 -7.128 23.368 1.00 86.94 108 SER A CA 1
ATOM 818 C C . SER A 1 108 ? 3.368 -7.307 22.542 1.00 86.94 108 SER A C 1
ATOM 820 O O . SER A 1 108 ? 3.272 -8.328 21.857 1.00 86.94 108 SER A O 1
ATOM 822 N N . SER A 1 109 ? 2.459 -6.325 22.536 1.00 89.19 109 SER A N 1
ATOM 823 C CA . SER A 1 109 ? 1.187 -6.302 21.784 1.00 89.19 109 SER A CA 1
ATOM 824 C C . SER A 1 109 ? 1.090 -5.123 20.816 1.00 89.19 109 SER A C 1
ATOM 826 O O . SER A 1 109 ? 1.916 -4.211 20.834 1.00 89.19 109 SER A O 1
ATOM 828 N N . LEU A 1 110 ? 0.086 -5.161 19.939 1.00 91.88 110 LEU A N 1
ATOM 829 C CA . LEU A 1 110 ? -0.326 -4.005 19.153 1.00 91.88 110 LEU A CA 1
ATOM 830 C C . LEU A 1 110 ? -1.655 -3.495 19.717 1.00 91.88 110 LEU A C 1
ATOM 832 O O . LEU A 1 110 ? -2.615 -4.262 19.803 1.00 91.88 110 LEU A O 1
ATOM 836 N N . ARG A 1 111 ? -1.699 -2.218 20.106 1.00 91.31 111 ARG A N 1
ATOM 837 C CA . ARG A 1 111 ? -2.908 -1.584 20.654 1.00 91.31 111 ARG A CA 1
ATOM 838 C C . ARG A 1 111 ? -3.992 -1.429 19.589 1.00 91.31 111 ARG A C 1
ATOM 840 O O . ARG A 1 111 ? -3.668 -1.226 18.417 1.00 91.31 111 ARG A O 1
ATOM 847 N N . SER A 1 112 ? -5.257 -1.474 20.001 1.00 93.88 112 SER A N 1
ATOM 848 C CA . SER A 1 112 ? -6.387 -1.141 19.125 1.00 93.88 112 SER A CA 1
ATOM 849 C C . SER A 1 112 ? -6.242 0.275 18.564 1.00 93.88 112 SER A C 1
ATOM 851 O O . SER A 1 112 ? -5.773 1.181 19.262 1.00 93.88 112 SER A O 1
ATOM 853 N 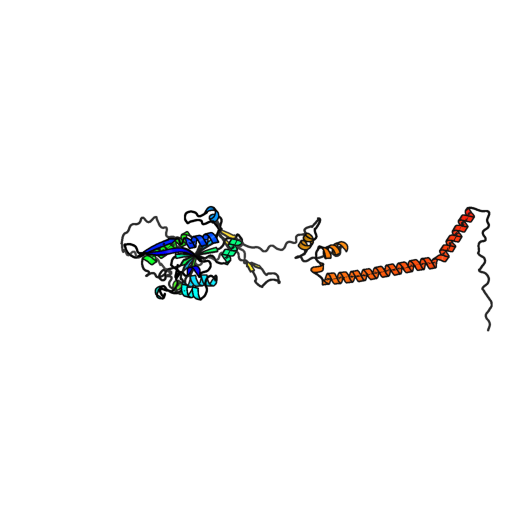N . GLY A 1 113 ? -6.573 0.461 17.288 1.00 95.75 113 GLY A N 1
ATOM 854 C CA . GLY A 1 113 ? -6.369 1.743 16.622 1.00 95.75 113 GLY A CA 1
ATOM 855 C C . GLY A 1 113 ? -6.413 1.698 15.100 1.00 95.75 113 GLY A C 1
ATOM 856 O O . GLY A 1 113 ? -6.608 0.645 14.492 1.00 95.75 113 GLY A O 1
ATOM 857 N N . ILE A 1 114 ? -6.192 2.861 14.485 1.00 97.56 114 ILE A N 1
ATOM 858 C CA . ILE A 1 114 ? -6.043 3.007 13.036 1.00 97.56 114 ILE A CA 1
ATOM 859 C C . ILE A 1 114 ? -4.564 3.048 12.681 1.00 97.56 114 ILE A C 1
ATOM 861 O O . ILE A 1 114 ? -3.796 3.855 13.211 1.00 97.56 114 ILE A O 1
ATOM 865 N N . TYR A 1 115 ? -4.192 2.207 11.728 1.00 97.75 115 TYR A N 1
ATOM 866 C CA . TYR A 1 115 ? -2.838 2.076 11.223 1.00 97.75 115 TYR A CA 1
ATOM 867 C C . TYR A 1 115 ? -2.812 2.296 9.714 1.00 97.75 115 TYR A C 1
ATOM 869 O O . TYR A 1 115 ? -3.728 1.890 9.012 1.00 97.75 115 TYR A O 1
ATOM 877 N N . LEU A 1 116 ? -1.745 2.889 9.195 1.00 96.88 116 LEU A N 1
ATOM 878 C CA . LEU A 1 116 ? -1.440 2.911 7.774 1.00 96.88 116 LEU A CA 1
ATOM 879 C C . LEU A 1 116 ? -0.378 1.857 7.484 1.00 96.88 116 LEU A C 1
ATOM 881 O O . LEU A 1 116 ? 0.701 1.868 8.070 1.00 96.88 116 LEU A O 1
ATOM 885 N N . PHE A 1 117 ? -0.672 0.964 6.551 1.00 96.75 117 PHE A N 1
ATOM 886 C CA . PHE A 1 117 ? 0.277 0.008 6.012 1.00 96.75 117 PHE A CA 1
ATOM 887 C C . PHE A 1 117 ? 0.689 0.411 4.594 1.00 96.75 117 PHE A C 1
ATOM 889 O O . PHE A 1 117 ? -0.129 0.414 3.668 1.00 96.75 117 PHE A O 1
ATOM 896 N N . LEU A 1 118 ? 1.975 0.722 4.438 1.00 94.62 118 LEU A N 1
ATOM 897 C CA . LEU A 1 118 ? 2.637 1.039 3.179 1.00 94.62 118 LEU A CA 1
ATOM 898 C C . LEU A 1 118 ? 3.540 -0.144 2.782 1.00 94.62 118 LEU A C 1
ATOM 900 O O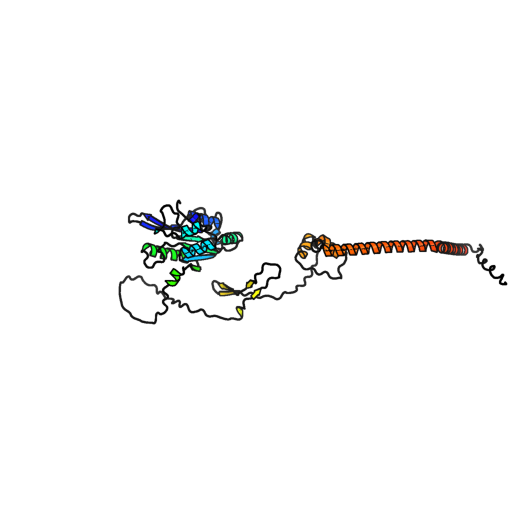 . LEU A 1 118 ? 4.622 -0.315 3.353 1.00 94.62 118 LEU A O 1
ATOM 904 N N . PRO A 1 119 ? 3.120 -0.987 1.820 1.00 90.44 119 PRO A N 1
ATOM 905 C CA . PRO A 1 119 ? 3.934 -2.103 1.353 1.00 90.44 119 PRO A CA 1
ATOM 906 C C . PRO A 1 119 ? 5.244 -1.616 0.727 1.00 90.44 119 PRO A C 1
ATOM 908 O O . PRO A 1 119 ? 5.282 -0.551 0.113 1.00 90.44 119 PRO A O 1
ATOM 911 N N . THR A 1 120 ? 6.296 -2.438 0.759 1.00 85.38 120 THR A N 1
ATOM 912 C CA . THR A 1 120 ? 7.581 -2.112 0.109 1.00 85.38 120 THR A CA 1
ATOM 913 C C . THR A 1 120 ? 7.417 -1.776 -1.376 1.00 85.38 120 THR A C 1
ATOM 915 O O . THR A 1 120 ? 8.072 -0.865 -1.869 1.00 85.38 120 THR A O 1
ATOM 918 N N . ALA A 1 121 ? 6.505 -2.457 -2.079 1.00 81.94 121 ALA A N 1
ATOM 919 C CA . ALA A 1 121 ? 6.166 -2.125 -3.462 1.00 81.94 121 ALA A CA 1
ATOM 920 C C . ALA A 1 121 ? 5.611 -0.693 -3.602 1.00 81.94 121 ALA A C 1
ATOM 922 O O . ALA A 1 121 ? 6.019 0.024 -4.505 1.00 81.94 121 ALA A O 1
ATOM 923 N N . GLY A 1 122 ? 4.774 -0.246 -2.660 1.00 80.69 122 GLY A N 1
ATOM 924 C CA . GLY A 1 122 ? 4.252 1.122 -2.638 1.00 80.69 122 GLY A CA 1
ATOM 925 C C . GLY A 1 122 ? 5.342 2.172 -2.404 1.00 80.69 122 GLY A C 1
ATOM 926 O O . GLY A 1 122 ? 5.322 3.221 -3.035 1.00 80.69 122 GLY A O 1
ATOM 927 N N . VAL A 1 123 ? 6.347 1.881 -1.570 1.00 80.25 123 VAL A N 1
ATOM 928 C CA . VAL A 1 123 ? 7.516 2.772 -1.409 1.00 80.25 123 VAL A CA 1
ATOM 929 C C . VAL A 1 123 ? 8.284 2.918 -2.729 1.00 80.25 123 VAL A C 1
ATOM 931 O O . VAL A 1 123 ? 8.710 4.010 -3.094 1.00 80.25 123 VAL A O 1
ATOM 934 N N . LEU A 1 124 ? 8.434 1.828 -3.485 1.00 82.25 124 LEU A N 1
ATOM 935 C CA . LEU A 1 124 ? 9.079 1.872 -4.800 1.00 82.25 124 LEU A CA 1
ATOM 936 C C . LEU A 1 124 ? 8.252 2.658 -5.824 1.00 82.25 124 LEU A C 1
ATOM 938 O O . LEU A 1 124 ? 8.837 3.372 -6.638 1.00 82.25 124 LEU A O 1
ATOM 942 N N . ASP A 1 125 ? 6.924 2.549 -5.776 1.00 82.56 125 ASP A N 1
ATOM 943 C CA . ASP A 1 125 ? 6.025 3.314 -6.644 1.00 82.56 125 ASP A CA 1
ATOM 944 C C . ASP A 1 125 ? 6.114 4.817 -6.349 1.00 82.56 125 ASP A C 1
ATOM 946 O O . ASP A 1 125 ? 6.241 5.602 -7.289 1.00 82.56 125 ASP A O 1
ATOM 950 N N . LEU A 1 126 ? 6.169 5.211 -5.068 1.00 82.19 126 LEU A N 1
ATOM 951 C CA . LEU A 1 126 ? 6.421 6.598 -4.649 1.00 82.19 126 LEU A CA 1
ATOM 952 C C . LEU A 1 126 ? 7.712 7.148 -5.259 1.00 82.19 126 LEU A C 1
ATOM 954 O O . LEU A 1 126 ? 7.708 8.203 -5.888 1.00 82.19 126 LEU A O 1
ATOM 958 N N . HIS A 1 127 ? 8.820 6.410 -5.141 1.00 79.31 127 HIS A N 1
ATOM 959 C CA . HIS A 1 127 ? 10.109 6.839 -5.696 1.00 79.31 127 HIS A CA 1
ATOM 960 C C . HIS A 1 127 ? 10.132 6.914 -7.229 1.00 79.31 127 HIS A C 1
ATOM 962 O O . HIS A 1 127 ? 10.985 7.592 -7.798 1.00 79.31 127 HIS A O 1
ATOM 968 N N . ARG A 1 128 ? 9.206 6.230 -7.908 1.00 81.69 128 ARG A N 1
ATOM 969 C CA . ARG A 1 128 ? 9.038 6.282 -9.368 1.00 81.69 128 ARG A CA 1
ATOM 970 C C . ARG A 1 128 ? 8.042 7.356 -9.818 1.00 81.69 128 ARG A C 1
ATOM 972 O O . ARG A 1 128 ? 7.748 7.423 -11.008 1.00 81.69 128 ARG A O 1
ATOM 979 N N . GLY A 1 129 ? 7.530 8.177 -8.897 1.00 76.94 129 GLY A N 1
ATOM 980 C CA . GLY A 1 129 ? 6.525 9.204 -9.182 1.00 76.94 129 GLY A CA 1
ATOM 981 C C . GLY A 1 129 ? 5.124 8.641 -9.443 1.00 76.94 129 GLY A C 1
ATOM 982 O O . GLY A 1 129 ? 4.296 9.315 -10.051 1.00 76.94 129 GLY A O 1
ATOM 983 N N . GLY A 1 130 ? 4.867 7.395 -9.038 1.00 82.00 130 GLY A N 1
ATOM 984 C CA . GLY A 1 130 ? 3.551 6.768 -9.095 1.00 82.00 130 GLY A CA 1
ATOM 985 C C . GLY A 1 130 ? 2.713 7.049 -7.847 1.00 82.00 130 GLY A C 1
ATOM 986 O O . GLY A 1 130 ? 3.193 7.603 -6.861 1.00 82.00 130 GLY A O 1
ATOM 987 N N . ALA A 1 131 ? 1.452 6.616 -7.889 1.00 84.81 131 ALA A N 1
ATOM 988 C CA . ALA A 1 131 ? 0.532 6.717 -6.762 1.00 84.81 131 ALA A CA 1
ATOM 989 C C . ALA A 1 131 ? 0.505 5.400 -5.962 1.00 84.81 131 ALA A C 1
ATOM 991 O O . ALA A 1 131 ? -0.150 4.446 -6.407 1.00 84.81 131 ALA A O 1
ATOM 992 N N . PRO A 1 132 ? 1.204 5.279 -4.815 1.00 89.06 132 PRO A N 1
ATOM 993 C CA . PRO A 1 132 ? 1.150 4.069 -4.004 1.00 89.06 132 PRO A CA 1
ATOM 994 C C . PRO A 1 132 ? -0.271 3.764 -3.541 1.00 89.06 132 PRO A C 1
ATOM 996 O O . PRO A 1 132 ? -1.045 4.646 -3.164 1.00 89.06 132 PRO A O 1
ATOM 999 N N . THR A 1 133 ? -0.581 2.473 -3.473 1.00 90.25 133 THR A N 1
ATOM 1000 C CA . THR A 1 133 ? -1.742 2.010 -2.714 1.00 90.25 133 THR A CA 1
ATOM 1001 C C . THR A 1 133 ? -1.340 1.785 -1.260 1.00 90.25 133 THR A C 1
ATOM 1003 O O . THR A 1 133 ? -0.499 0.930 -0.970 1.00 90.25 133 THR A O 1
ATOM 1006 N N . VAL A 1 134 ? -1.955 2.537 -0.349 1.00 93.88 134 VAL A N 1
ATOM 1007 C CA . VAL A 1 134 ? -1.816 2.362 1.102 1.00 93.88 134 VAL A CA 1
ATOM 1008 C C . VAL A 1 134 ? -3.053 1.684 1.662 1.00 93.88 134 VAL A C 1
ATOM 1010 O O . VAL A 1 134 ? -4.165 1.880 1.170 1.00 93.88 134 VAL A O 1
ATOM 1013 N N . HIS A 1 135 ? -2.866 0.898 2.715 1.00 96.25 135 HIS A N 1
ATOM 1014 C CA . HIS A 1 135 ? -3.975 0.262 3.410 1.00 96.25 135 HIS A CA 1
ATOM 1015 C C . HIS A 1 135 ? -4.172 0.923 4.768 1.00 96.25 135 HIS A C 1
ATOM 1017 O O . HIS A 1 135 ? -3.265 0.894 5.596 1.00 96.25 135 HIS A O 1
ATOM 1023 N N . ILE A 1 136 ? -5.343 1.503 5.006 1.00 97.62 136 ILE A N 1
ATOM 1024 C CA . ILE A 1 136 ? -5.722 2.022 6.319 1.00 97.62 136 ILE A CA 1
ATOM 1025 C C . ILE A 1 136 ? -6.414 0.885 7.061 1.00 97.62 136 ILE A C 1
ATOM 1027 O O . ILE A 1 136 ? -7.488 0.450 6.671 1.00 97.62 136 ILE A O 1
ATOM 1031 N N . ILE A 1 137 ? -5.768 0.345 8.083 1.00 98.12 137 ILE A N 1
ATOM 1032 C CA . ILE A 1 137 ? -6.190 -0.849 8.806 1.00 98.12 137 ILE A CA 1
ATOM 1033 C C . ILE A 1 137 ? -6.749 -0.429 10.162 1.00 98.12 137 ILE A C 1
ATOM 1035 O O . ILE A 1 137 ? -6.027 0.149 10.976 1.00 98.12 137 ILE A O 1
ATOM 1039 N N . TYR A 1 138 ? -8.003 -0.782 10.439 1.00 97.62 138 TYR A N 1
ATOM 1040 C CA . TYR A 1 138 ? -8.499 -0.827 11.808 1.00 97.62 138 TYR A CA 1
ATOM 1041 C C . TYR A 1 138 ? -8.014 -2.120 12.471 1.00 97.62 138 TYR A C 1
ATOM 1043 O O . TYR A 1 138 ? -8.439 -3.218 12.106 1.00 97.62 138 TYR A O 1
ATOM 1051 N N . TRP A 1 139 ? -7.096 -1.986 13.428 1.00 96.81 139 TRP A N 1
ATOM 1052 C CA . TRP A 1 139 ? -6.671 -3.085 14.285 1.00 96.81 139 TRP A CA 1
ATOM 1053 C C . TRP A 1 139 ? -7.626 -3.185 15.483 1.00 96.81 139 TRP A C 1
ATOM 1055 O O . TRP A 1 139 ? -7.655 -2.252 16.289 1.00 96.81 139 TRP A O 1
ATOM 1065 N N . PRO A 1 140 ? -8.408 -4.271 15.603 1.00 94.44 140 PRO A N 1
ATOM 1066 C CA . PRO A 1 140 ? -9.476 -4.357 16.593 1.00 94.44 140 PRO A CA 1
ATOM 1067 C C . PRO A 1 140 ? -8.966 -4.759 17.986 1.00 94.44 140 PRO A C 1
ATOM 1069 O O . PRO A 1 140 ? -7.858 -5.277 18.150 1.00 94.44 140 PRO A O 1
ATOM 1072 N N . GLU A 1 141 ? -9.817 -4.579 18.992 1.00 93.06 141 GLU A N 1
ATOM 1073 C CA . GLU A 1 141 ? -9.726 -5.267 20.286 1.00 93.06 141 GLU A CA 1
ATOM 1074 C C . GLU A 1 141 ? -10.185 -6.729 20.115 1.00 93.06 141 GLU A C 1
ATOM 1076 O O . GLU A 1 141 ? -10.783 -7.090 19.098 1.00 93.06 141 GLU A O 1
ATOM 1081 N N . ASP A 1 142 ? -9.901 -7.607 21.079 1.00 90.19 142 ASP A N 1
ATOM 1082 C CA . ASP A 1 142 ? -10.227 -9.038 20.936 1.00 90.19 142 ASP A CA 1
ATOM 1083 C C . ASP A 1 142 ? -11.729 -9.305 20.800 1.00 90.19 142 ASP A C 1
ATOM 1085 O O . ASP A 1 142 ? -12.148 -10.142 20.002 1.00 90.19 142 ASP A O 1
ATOM 1089 N N . THR A 1 143 ? -12.549 -8.559 21.537 1.00 91.31 143 THR A N 1
ATOM 1090 C CA . THR A 1 143 ? -14.004 -8.737 21.561 1.00 91.31 143 THR A CA 1
ATOM 1091 C C . THR A 1 143 ? -14.737 -7.801 20.604 1.00 91.31 143 THR A C 1
ATOM 1093 O O . THR A 1 143 ? -15.962 -7.816 20.580 1.00 91.31 143 THR A O 1
ATOM 1096 N N . THR A 1 144 ? -14.033 -7.017 19.774 1.00 91.88 144 THR A N 1
ATOM 1097 C CA . THR A 1 144 ? -14.646 -6.002 18.892 1.00 91.88 144 THR A CA 1
ATOM 1098 C C . THR A 1 144 ? -15.784 -6.554 18.038 1.00 91.88 144 THR A C 1
ATOM 1100 O O . THR A 1 144 ? -16.792 -5.876 17.861 1.00 91.88 144 THR A O 1
ATOM 1103 N N . TRP A 1 145 ? -15.654 -7.772 17.514 1.00 90.62 145 TRP A N 1
ATOM 1104 C CA . TRP A 1 145 ? -16.653 -8.370 16.620 1.00 90.62 145 TRP A CA 1
ATOM 1105 C C . TRP A 1 145 ? -17.689 -9.244 17.340 1.00 90.62 145 TRP A C 1
ATOM 1107 O O . TRP A 1 145 ? -18.512 -9.864 16.683 1.00 90.62 145 TRP A O 1
ATOM 1117 N N . ASN A 1 146 ? -17.671 -9.281 18.675 1.00 88.06 146 ASN A N 1
ATOM 1118 C CA . ASN A 1 146 ? -18.674 -9.974 19.476 1.00 88.06 146 ASN A CA 1
ATOM 1119 C C . ASN A 1 146 ? -19.869 -9.043 19.750 1.00 88.06 146 ASN A C 1
ATOM 1121 O O . ASN A 1 146 ? -19.701 -7.936 20.268 1.00 88.06 146 ASN A O 1
ATOM 1125 N N . ASP A 1 147 ? -21.089 -9.495 19.465 1.00 83.94 147 ASP A N 1
ATOM 1126 C CA . ASP A 1 147 ? -22.318 -8.733 19.736 1.00 83.94 147 ASP A CA 1
ATOM 1127 C C . ASP A 1 147 ? -22.548 -8.484 21.231 1.00 83.94 147 ASP A C 1
ATOM 1129 O O . ASP A 1 147 ? -23.139 -7.475 21.629 1.00 83.94 147 ASP A O 1
ATOM 1133 N N . MET A 1 148 ? -21.987 -9.347 22.076 1.00 86.94 148 MET A N 1
ATOM 1134 C CA . MET A 1 148 ? -22.017 -9.241 23.534 1.00 86.94 148 MET A CA 1
ATOM 1135 C C . MET A 1 148 ? -20.811 -8.482 24.106 1.00 86.94 148 MET A C 1
ATOM 1137 O O . MET A 1 148 ? -20.570 -8.534 25.310 1.00 86.94 148 MET A O 1
ATOM 1141 N N . ALA A 1 149 ? -20.047 -7.764 23.275 1.00 88.12 149 ALA A N 1
ATOM 1142 C CA . ALA A 1 149 ? -18.951 -6.924 23.749 1.00 88.12 149 ALA A CA 1
ATOM 1143 C C . ALA A 1 149 ? -19.429 -5.863 24.756 1.00 88.12 149 ALA A C 1
ATOM 1145 O O . ALA A 1 149 ? -20.559 -5.363 24.686 1.00 88.12 149 ALA A O 1
ATOM 1146 N N . VAL A 1 150 ? -18.537 -5.491 25.676 1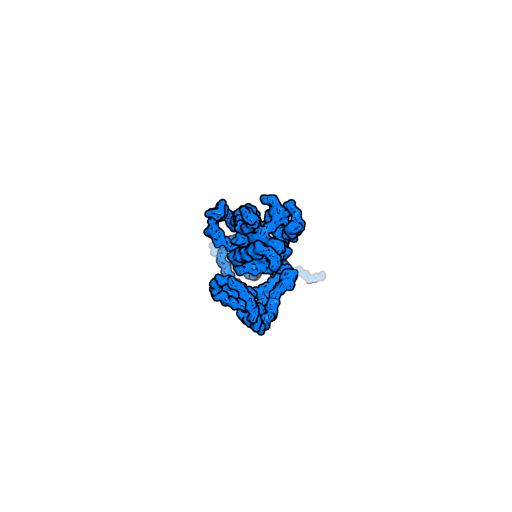.00 88.50 150 VAL A N 1
ATOM 1147 C CA . VAL A 1 150 ? -18.790 -4.432 26.661 1.00 88.50 150 VAL A CA 1
ATOM 1148 C C . VAL A 1 150 ? -19.022 -3.079 25.976 1.00 88.50 150 VAL A C 1
ATOM 1150 O O . VAL A 1 150 ? -18.576 -2.847 24.849 1.00 88.50 150 VAL A O 1
ATOM 1153 N N . GLY A 1 151 ? -19.737 -2.179 26.657 1.00 85.12 151 GLY A N 1
ATOM 1154 C CA . GLY A 1 151 ? -20.179 -0.899 26.090 1.00 85.12 151 GLY A CA 1
ATOM 1155 C C . GLY A 1 151 ? -19.045 -0.045 25.514 1.00 85.12 151 GLY A C 1
ATOM 1156 O O . GLY A 1 151 ? -19.199 0.508 24.424 1.00 85.12 151 GLY A O 1
ATOM 1157 N N . ASP A 1 152 ? -17.891 0.002 26.185 1.00 86.19 152 ASP A N 1
ATOM 1158 C CA . ASP A 1 152 ? -16.734 0.770 25.714 1.00 86.19 152 ASP A CA 1
ATOM 1159 C C . ASP A 1 152 ? -16.172 0.218 24.401 1.00 86.19 152 ASP A C 1
ATOM 1161 O O . ASP A 1 152 ? -16.019 0.976 23.447 1.00 86.19 152 ASP A O 1
ATOM 1165 N N . VAL A 1 153 ? -16.001 -1.104 24.279 1.00 89.75 153 VAL A N 1
ATOM 1166 C CA . VAL A 1 153 ? -15.552 -1.756 23.033 1.00 89.75 153 VAL A CA 1
ATOM 1167 C C . VAL A 1 153 ? -16.527 -1.477 21.884 1.00 89.75 153 VAL A C 1
ATOM 1169 O O . VAL A 1 153 ? -16.108 -1.191 20.760 1.00 89.75 153 VAL A O 1
ATOM 1172 N N . LYS A 1 154 ? -17.843 -1.497 22.148 1.00 89.75 154 LYS A N 1
ATOM 1173 C CA . LYS A 1 154 ? -18.868 -1.141 21.148 1.00 89.75 154 LYS A CA 1
ATOM 1174 C C . LYS A 1 154 ? -18.740 0.317 20.702 1.00 89.75 154 LYS A C 1
ATOM 1176 O O . LYS A 1 154 ? -18.785 0.591 19.502 1.00 89.75 154 LYS A O 1
ATOM 1181 N N . ARG A 1 155 ? -18.544 1.246 21.642 1.00 88.75 155 ARG A N 1
ATOM 1182 C CA . ARG A 1 155 ? -18.348 2.674 21.346 1.00 88.75 155 ARG A CA 1
ATOM 1183 C C . ARG A 1 155 ? -17.052 2.914 20.569 1.00 88.75 155 ARG A C 1
ATOM 1185 O O . ARG A 1 155 ? -17.066 3.636 19.572 1.00 88.75 155 ARG A O 1
ATOM 1192 N N . ASN A 1 156 ? -15.960 2.274 20.983 1.00 90.81 156 ASN A N 1
ATOM 1193 C CA . ASN A 1 156 ? -14.653 2.346 20.333 1.00 90.81 156 ASN A CA 1
ATOM 1194 C C . ASN A 1 156 ? -14.732 1.811 18.897 1.00 90.81 156 ASN A C 1
ATOM 1196 O O . ASN A 1 156 ? -14.257 2.472 17.974 1.00 90.81 156 ASN A O 1
ATOM 1200 N N . ARG A 1 157 ? -15.414 0.675 18.679 1.00 93.19 157 ARG A N 1
ATOM 1201 C CA . ARG A 1 157 ? -15.686 0.112 17.346 1.00 93.19 157 ARG A CA 1
ATOM 1202 C C . ARG A 1 157 ? -16.373 1.121 16.433 1.00 93.19 157 ARG A C 1
ATOM 1204 O O . ARG A 1 157 ? -15.903 1.346 15.322 1.00 93.19 157 ARG A O 1
ATOM 1211 N N . VAL A 1 158 ? -17.461 1.743 16.891 1.00 91.75 158 VAL A N 1
ATOM 1212 C CA . VAL A 1 158 ? -18.193 2.753 16.104 1.00 91.75 158 VAL A CA 1
ATOM 1213 C C . VAL A 1 158 ? -17.291 3.945 15.776 1.00 91.75 158 VAL A C 1
ATOM 1215 O O . VAL A 1 158 ? -17.244 4.384 14.626 1.00 91.75 158 VAL A O 1
ATOM 1218 N N . ALA A 1 159 ? -16.528 4.439 16.754 1.00 92.50 159 ALA A N 1
ATOM 1219 C CA . ALA A 1 159 ? -15.614 5.557 16.550 1.00 92.50 159 ALA A CA 1
ATOM 1220 C C . ALA A 1 159 ? -14.529 5.235 15.508 1.00 92.50 159 ALA A C 1
ATOM 1222 O O . ALA A 1 159 ? -14.324 6.017 14.579 1.00 92.50 159 ALA A O 1
ATOM 1223 N N . PHE A 1 160 ? -13.873 4.077 15.615 1.00 95.12 160 PHE A N 1
ATOM 1224 C CA . PHE A 1 160 ? -12.840 3.664 14.667 1.00 95.12 160 PHE A CA 1
ATOM 1225 C C . PHE A 1 160 ? -13.387 3.354 13.277 1.00 95.12 160 PHE A C 1
ATOM 1227 O O . PHE A 1 160 ? -12.748 3.730 12.298 1.00 95.12 160 PHE A O 1
ATOM 1234 N N . MET A 1 161 ? -14.578 2.761 13.169 1.00 94.62 161 MET A N 1
ATOM 1235 C CA . MET A 1 161 ? -15.238 2.574 11.875 1.00 94.62 161 MET A CA 1
ATOM 1236 C C . MET A 1 161 ? -15.540 3.913 11.202 1.00 94.62 161 MET A C 1
ATOM 1238 O O . MET A 1 161 ? -15.242 4.064 10.021 1.00 94.62 161 MET A O 1
ATOM 1242 N N . ARG A 1 162 ? -16.021 4.913 11.955 1.00 93.94 162 ARG A N 1
ATOM 1243 C CA . ARG A 1 162 ? -16.220 6.274 11.434 1.00 93.94 162 ARG A CA 1
ATOM 1244 C C . ARG A 1 162 ? -14.910 6.893 10.943 1.00 93.94 162 ARG A C 1
ATOM 1246 O O . ARG A 1 162 ? -14.877 7.494 9.875 1.00 93.94 162 ARG A O 1
ATOM 1253 N N . TYR A 1 163 ? -13.820 6.755 11.699 1.00 94.06 163 TYR A N 1
ATOM 1254 C CA . TYR A 1 163 ? -12.518 7.257 11.248 1.00 94.06 163 TYR A CA 1
ATOM 1255 C C . TYR A 1 163 ? -12.027 6.530 9.997 1.00 94.06 163 TYR A C 1
ATOM 1257 O O . TYR A 1 163 ? -11.529 7.175 9.080 1.00 94.06 163 TYR A O 1
ATOM 1265 N N . LEU A 1 164 ? -12.207 5.212 9.926 1.00 95.12 164 LEU A N 1
ATOM 1266 C CA . LEU A 1 164 ? -11.831 4.416 8.764 1.00 95.12 164 LEU A CA 1
ATOM 1267 C C . LEU A 1 164 ? -12.587 4.861 7.503 1.00 95.12 164 LEU A C 1
ATOM 1269 O O . LEU A 1 164 ? -11.961 5.055 6.463 1.00 95.12 164 LEU A O 1
ATOM 1273 N N . THR A 1 165 ? -13.902 5.072 7.601 1.00 91.94 165 THR A N 1
ATOM 1274 C CA . THR A 1 165 ? -14.733 5.547 6.483 1.00 91.94 165 THR A CA 1
ATOM 1275 C C . THR A 1 165 ? -14.410 6.982 6.083 1.00 91.94 165 THR A C 1
ATOM 1277 O O . THR A 1 165 ? -14.448 7.297 4.905 1.00 91.94 165 THR A O 1
ATOM 1280 N N . CYS A 1 166 ? -14.045 7.854 7.027 1.00 91.75 166 CYS A N 1
ATOM 1281 C CA . CYS A 1 166 ? -13.635 9.221 6.689 1.00 91.75 166 CYS A CA 1
ATOM 1282 C C . CYS A 1 166 ? -12.263 9.285 6.001 1.00 91.75 166 CYS A C 1
ATOM 1284 O O . CYS A 1 166 ? -11.993 10.232 5.272 1.00 91.75 166 CYS A O 1
ATOM 1286 N N . LEU A 1 167 ? -11.379 8.321 6.269 1.00 88.88 167 LEU A N 1
ATOM 1287 C CA . LEU A 1 167 ? -10.019 8.295 5.723 1.00 88.88 167 LEU A CA 1
ATOM 1288 C C . LEU A 1 167 ? -9.916 7.556 4.382 1.00 88.88 167 LEU A C 1
ATOM 1290 O O . LEU A 1 167 ? -8.842 7.572 3.779 1.00 88.88 167 LEU A O 1
ATOM 1294 N N . THR A 1 168 ? -10.961 6.840 3.947 1.00 92.56 168 THR A N 1
ATOM 1295 C CA . THR A 1 168 ? -10.870 5.929 2.798 1.00 92.56 168 THR A CA 1
ATOM 1296 C C . THR A 1 168 ? -12.129 5.903 1.943 1.00 92.56 168 THR A C 1
ATOM 1298 O O . THR A 1 168 ? -13.232 5.758 2.457 1.00 92.56 168 THR A O 1
ATOM 1301 N N . ASP A 1 169 ? -11.942 5.933 0.622 1.00 85.12 169 ASP A N 1
ATOM 1302 C CA . ASP A 1 169 ? -13.048 5.857 -0.347 1.00 85.12 169 ASP A CA 1
ATOM 1303 C C . ASP A 1 169 ? -13.471 4.414 -0.661 1.00 85.12 169 ASP A C 1
ATOM 1305 O O . ASP A 1 169 ? -14.543 4.158 -1.203 1.00 85.12 169 ASP A O 1
ATOM 1309 N N . GLN A 1 170 ? -12.599 3.442 -0.378 1.00 90.62 170 GLN A N 1
ATOM 1310 C CA . GLN A 1 170 ? -12.847 2.021 -0.617 1.00 90.62 170 GLN A CA 1
ATOM 1311 C C . GLN A 1 170 ? -12.563 1.243 0.650 1.00 90.62 170 GLN A C 1
ATOM 1313 O O . GLN A 1 170 ? -11.483 1.387 1.209 1.00 90.62 170 GLN A O 1
ATOM 1318 N N . ILE A 1 171 ? -13.472 0.354 1.047 1.00 94.00 171 ILE A N 1
ATOM 1319 C CA . ILE A 1 171 ? -13.304 -0.477 2.240 1.00 94.00 171 ILE A CA 1
ATOM 1320 C C . ILE A 1 171 ? -13.372 -1.952 1.862 1.00 94.00 171 ILE A C 1
ATOM 1322 O O . ILE A 1 171 ? -14.204 -2.377 1.062 1.00 94.00 171 ILE A O 1
ATOM 1326 N N . ARG A 1 172 ? -12.475 -2.747 2.445 1.00 93.81 172 ARG A N 1
ATOM 1327 C CA . ARG A 1 172 ? -12.429 -4.200 2.306 1.00 93.81 172 ARG A CA 1
ATOM 1328 C C . ARG A 1 172 ? -12.565 -4.859 3.665 1.00 93.81 172 ARG A C 1
ATOM 1330 O O . ARG A 1 172 ? -11.836 -4.539 4.603 1.00 93.81 172 ARG A O 1
ATOM 1337 N N . ILE A 1 173 ? -13.467 -5.827 3.724 1.00 94.19 173 ILE A N 1
ATOM 1338 C CA . ILE A 1 173 ? -13.712 -6.631 4.914 1.00 94.19 173 ILE A CA 1
ATOM 1339 C C . ILE A 1 173 ? -12.886 -7.906 4.808 1.00 94.19 173 ILE A C 1
ATOM 1341 O O . ILE A 1 173 ? -12.968 -8.640 3.823 1.00 94.19 173 ILE A O 1
ATOM 1345 N N . LEU A 1 174 ? -12.089 -8.171 5.833 1.00 93.38 174 LEU A N 1
ATOM 1346 C CA . LEU A 1 174 ? -11.319 -9.393 5.992 1.00 93.38 174 LEU A CA 1
ATOM 1347 C C . LEU A 1 174 ? -12.023 -10.295 7.010 1.00 93.38 174 LEU A C 1
ATOM 1349 O O . LEU A 1 174 ? -11.646 -10.367 8.180 1.00 93.38 174 LEU A O 1
ATOM 1353 N N . ALA A 1 175 ? -13.099 -10.940 6.564 1.00 88.38 175 ALA A N 1
ATOM 1354 C CA . ALA A 1 175 ? -13.857 -11.873 7.387 1.00 88.38 175 ALA A CA 1
ATOM 1355 C C . ALA A 1 175 ? -13.156 -13.240 7.427 1.00 88.38 175 ALA A C 1
ATOM 1357 O O . ALA A 1 175 ? -12.847 -13.818 6.381 1.00 88.38 175 ALA A O 1
ATOM 1358 N N . SER A 1 176 ? -12.913 -13.763 8.633 1.00 88.19 176 SER A N 1
ATOM 1359 C CA . SER A 1 176 ? -12.546 -15.171 8.798 1.00 88.19 176 SER A CA 1
ATOM 1360 C C . SER A 1 176 ? -13.727 -16.057 8.386 1.00 88.19 176 SER A C 1
ATOM 1362 O O . SER A 1 176 ? -14.869 -15.602 8.451 1.00 88.19 176 SER A O 1
ATOM 1364 N N . PRO A 1 177 ? -13.498 -17.328 8.018 1.00 86.62 177 PRO A N 1
ATOM 1365 C CA . PRO A 1 177 ? -14.591 -18.264 7.751 1.00 86.62 177 PRO A CA 1
ATOM 1366 C C . PRO A 1 177 ? -15.596 -18.358 8.909 1.00 86.62 177 PRO A C 1
ATOM 1368 O O . PRO A 1 177 ? -16.794 -18.432 8.672 1.00 86.62 177 PRO A O 1
ATOM 1371 N N . GLU A 1 178 ? -15.109 -18.283 10.150 1.00 84.75 178 GLU A N 1
ATOM 1372 C CA . GLU A 1 178 ? -15.935 -18.282 11.364 1.00 84.75 178 GLU A CA 1
ATOM 1373 C C . GLU A 1 178 ? -16.855 -17.055 11.434 1.00 84.75 178 GLU A C 1
ATOM 1375 O O . GLU A 1 178 ? -18.060 -17.207 11.599 1.00 84.75 178 GLU A O 1
ATOM 1380 N N . HIS A 1 179 ? -16.315 -15.845 11.235 1.00 83.31 179 HIS A N 1
ATOM 1381 C CA . HIS A 1 179 ? -17.122 -14.619 11.222 1.00 83.31 179 HIS A CA 1
ATOM 1382 C C . HIS A 1 179 ? -18.027 -14.524 9.990 1.00 83.31 179 HIS A C 1
ATOM 1384 O O . HIS A 1 179 ? -19.106 -13.947 10.054 1.00 83.31 179 HIS A O 1
ATOM 1390 N N . ALA A 1 180 ? -17.597 -15.074 8.854 1.00 84.38 180 ALA A N 1
ATOM 1391 C CA . ALA A 1 180 ? -18.415 -15.121 7.652 1.00 84.38 180 ALA A CA 1
ATOM 1392 C C . ALA A 1 180 ? -19.630 -16.043 7.839 1.00 84.38 180 ALA A C 1
ATOM 1394 O O . ALA A 1 180 ? -20.714 -15.723 7.362 1.00 84.38 180 ALA A O 1
ATOM 1395 N N . ALA A 1 181 ? -19.461 -17.156 8.560 1.00 84.12 181 ALA A N 1
ATOM 1396 C CA . ALA A 1 181 ? -20.543 -18.080 8.887 1.00 84.12 181 ALA A CA 1
ATOM 1397 C C . ALA A 1 181 ? -21.523 -17.518 9.929 1.00 84.12 181 ALA A C 1
ATOM 1399 O O . ALA A 1 181 ? -22.681 -17.924 9.946 1.00 84.12 181 ALA A O 1
ATOM 1400 N N . SER A 1 182 ? -21.082 -16.591 10.786 1.00 80.75 182 SER A N 1
ATOM 1401 C CA . SER A 1 182 ? -21.941 -15.937 11.781 1.00 80.75 182 SER A CA 1
ATOM 1402 C C . SER A 1 182 ? -22.691 -14.716 11.247 1.00 80.75 182 SER A C 1
ATOM 1404 O O . SER A 1 182 ? -23.456 -14.109 11.994 1.00 80.75 182 SER A O 1
ATOM 1406 N N . LEU A 1 183 ? -22.462 -14.312 9.993 1.00 79.44 183 LEU A N 1
ATOM 1407 C CA . LEU A 1 183 ? -23.219 -13.223 9.382 1.00 79.44 183 LEU A CA 1
ATOM 1408 C C . LEU A 1 183 ? -24.684 -13.641 9.268 1.00 79.44 183 LEU A C 1
ATOM 1410 O O . LEU A 1 183 ? -25.030 -14.561 8.527 1.00 79.44 183 LEU A O 1
ATOM 1414 N N . VAL A 1 184 ? -25.539 -12.950 10.019 1.00 76.06 184 VAL A N 1
ATOM 1415 C CA . VAL A 1 184 ? -26.986 -13.108 9.917 1.00 76.06 184 VAL A CA 1
ATOM 1416 C C . VAL A 1 184 ? -27.434 -12.390 8.654 1.00 76.06 184 VAL A C 1
ATOM 1418 O O . VAL A 1 184 ? -27.630 -11.176 8.634 1.00 76.06 184 VAL A O 1
ATOM 1421 N N . TRP A 1 185 ? -27.570 -13.154 7.579 1.00 71.88 185 TRP A N 1
ATOM 1422 C CA . TRP A 1 185 ? -28.231 -12.690 6.374 1.00 71.88 185 TRP A CA 1
ATOM 1423 C C . TRP A 1 185 ? -29.733 -12.713 6.645 1.00 71.88 185 TRP A C 1
ATOM 1425 O O . TRP A 1 185 ? -30.317 -13.780 6.841 1.00 71.88 185 TRP A O 1
ATOM 1435 N N . LYS A 1 186 ? -30.372 -11.541 6.693 1.00 62.94 186 LYS A N 1
ATOM 1436 C CA . LYS A 1 186 ? -31.832 -11.464 6.610 1.00 62.94 186 LYS A CA 1
ATOM 1437 C C . LYS A 1 186 ? -32.241 -11.884 5.196 1.00 62.94 186 LYS A C 1
ATOM 1439 O O . LYS A 1 186 ? -32.386 -11.051 4.312 1.00 62.94 186 LYS A O 1
ATOM 1444 N N . GLU A 1 187 ? -32.339 -13.189 4.957 1.00 51.97 187 GLU A N 1
ATOM 1445 C CA . GLU A 1 187 ? -32.691 -13.729 3.637 1.00 51.97 187 GLU A CA 1
ATOM 1446 C C . GLU A 1 187 ? -34.199 -13.747 3.371 1.00 51.97 187 GLU A C 1
ATOM 1448 O O . GLU A 1 187 ? -34.589 -14.006 2.242 1.00 51.97 187 GLU A O 1
ATOM 1453 N N . ASN A 1 188 ? -35.050 -13.426 4.350 1.00 45.34 188 ASN A N 1
ATOM 1454 C CA . ASN A 1 188 ? -36.494 -13.287 4.164 1.00 45.34 188 ASN A CA 1
ATOM 1455 C C . ASN A 1 188 ? -37.091 -12.396 5.265 1.00 45.34 188 ASN A C 1
ATOM 1457 O O . ASN A 1 188 ? -37.518 -12.916 6.293 1.00 45.34 188 ASN A O 1
ATOM 1461 N N . ASP A 1 189 ? -37.183 -11.085 5.045 1.00 46.62 189 ASP A N 1
ATOM 1462 C CA . ASP A 1 189 ? -38.315 -10.343 5.609 1.00 46.62 189 ASP A CA 1
ATOM 1463 C C . ASP A 1 189 ? -39.446 -10.517 4.584 1.00 46.62 189 ASP A C 1
ATOM 1465 O O . ASP A 1 189 ? -39.633 -9.724 3.666 1.00 46.62 189 ASP A O 1
ATOM 1469 N N . SER A 1 190 ? -40.136 -11.660 4.661 1.00 45.44 190 SER A N 1
ATOM 1470 C CA . SER A 1 190 ? -41.510 -11.707 4.180 1.00 45.44 190 SER A CA 1
ATOM 1471 C C . SER A 1 190 ? -42.273 -10.695 5.018 1.00 45.44 190 SER A C 1
ATOM 1473 O O . SER A 1 190 ? -42.280 -10.851 6.240 1.00 45.44 190 SER A O 1
ATOM 1475 N N . ASP A 1 191 ? -42.861 -9.696 4.364 1.00 45.84 191 ASP A N 1
ATOM 1476 C CA . ASP A 1 191 ? -43.788 -8.724 4.939 1.00 45.84 191 ASP A CA 1
ATOM 1477 C C . ASP A 1 191 ? -44.721 -9.417 5.944 1.00 45.84 191 ASP A C 1
ATOM 1479 O O . ASP A 1 191 ? -45.699 -10.075 5.588 1.00 45.84 191 ASP A O 1
ATOM 1483 N N . SER A 1 192 ? -44.367 -9.326 7.218 1.00 39.44 192 SER A N 1
ATOM 1484 C CA . SER A 1 192 ? -45.247 -9.629 8.328 1.00 39.44 192 SER A CA 1
ATOM 1485 C C . SER A 1 192 ? -45.174 -8.407 9.209 1.00 39.44 192 SER A C 1
ATOM 1487 O O . SER A 1 192 ? -44.402 -8.350 10.166 1.00 39.44 192 SER A O 1
ATOM 1489 N N . ASP A 1 193 ? -45.971 -7.418 8.816 1.00 45.66 193 ASP A N 1
ATOM 1490 C CA . ASP A 1 193 ? -46.453 -6.361 9.685 1.00 45.66 193 ASP A CA 1
ATOM 1491 C C . ASP A 1 193 ? -47.082 -7.017 10.919 1.00 45.66 193 ASP A C 1
ATOM 1493 O O . ASP A 1 193 ? -48.253 -7.395 10.945 1.00 45.66 193 ASP A O 1
ATOM 1497 N N . SER A 1 194 ? -46.272 -7.212 11.947 1.00 38.88 194 SER A N 1
ATOM 1498 C CA . SER A 1 194 ? -46.746 -7.375 13.311 1.00 38.88 194 SER A CA 1
ATOM 1499 C C . SER A 1 194 ? -46.106 -6.258 14.111 1.00 38.88 194 SER A C 1
ATOM 1501 O O . SER A 1 194 ? -45.022 -6.399 14.678 1.00 38.88 194 SER A O 1
ATOM 1503 N N . GLU A 1 195 ? -46.778 -5.111 14.038 1.00 46.94 195 GLU A N 1
ATOM 1504 C CA . GLU A 1 195 ? -46.713 -4.051 15.029 1.00 46.94 195 GLU A CA 1
ATOM 1505 C C . GLU A 1 195 ? -47.016 -4.668 16.398 1.00 46.94 195 GLU A C 1
ATOM 1507 O O . GLU A 1 195 ? -48.162 -4.989 16.682 1.00 46.94 195 GLU A O 1
ATOM 1512 N N . ASP A 1 196 ? -45.996 -4.840 17.233 1.00 40.44 196 ASP A N 1
ATOM 1513 C CA . ASP A 1 196 ? -46.171 -4.963 18.679 1.00 40.44 196 ASP A CA 1
ATOM 1514 C C . ASP A 1 196 ? -45.113 -4.087 19.367 1.00 40.44 196 ASP A C 1
ATOM 1516 O O . ASP A 1 196 ? -43.985 -4.476 19.673 1.00 40.44 196 ASP A O 1
ATOM 1520 N N . GLU A 1 197 ? -45.509 -2.825 19.488 1.00 44.09 197 GLU A N 1
ATOM 1521 C CA . GLU A 1 197 ? -45.294 -1.896 20.595 1.00 44.09 197 GLU A CA 1
ATOM 1522 C C . GLU A 1 197 ? -44.512 -2.442 21.811 1.00 44.09 197 GLU A C 1
ATOM 1524 O O . GLU A 1 197 ? -45.062 -3.097 22.693 1.00 44.09 197 GLU A O 1
ATOM 1529 N N . ILE A 1 198 ? -43.239 -2.046 21.937 1.00 38.12 198 ILE A N 1
ATOM 1530 C CA . ILE A 1 198 ? -42.695 -1.628 23.238 1.00 38.12 198 ILE A CA 1
ATOM 1531 C C . ILE A 1 198 ? -42.006 -0.279 23.055 1.00 38.12 198 ILE A C 1
ATOM 1533 O O . ILE A 1 198 ? -40.860 -0.151 22.623 1.00 38.12 198 ILE A O 1
ATOM 1537 N N . GLU A 1 199 ? -42.783 0.730 23.406 1.00 38.78 199 GLU A N 1
ATOM 1538 C CA . GLU A 1 199 ? -42.432 2.118 23.612 1.00 38.78 199 GLU A CA 1
ATOM 1539 C C . GLU A 1 199 ? -41.351 2.258 24.707 1.00 38.78 199 GLU A C 1
ATOM 1541 O O . GLU A 1 199 ? -41.547 1.892 25.865 1.00 38.78 199 GLU A O 1
ATOM 1546 N N . MET A 1 200 ? -40.199 2.835 24.359 1.00 30.48 200 MET A N 1
ATOM 1547 C CA . MET A 1 200 ? -39.459 3.686 25.293 1.00 30.48 200 MET A CA 1
ATOM 1548 C C . MET A 1 200 ? -38.829 4.846 24.523 1.00 30.48 200 MET A C 1
ATOM 1550 O O . MET A 1 200 ? -37.788 4.747 23.877 1.00 30.48 200 MET A O 1
ATOM 1554 N N . THR A 1 201 ? -39.553 5.954 24.595 1.00 36.44 201 THR A N 1
ATOM 1555 C CA . THR A 1 201 ? -39.269 7.295 24.098 1.00 36.44 201 THR A CA 1
ATOM 1556 C C . THR A 1 201 ? -37.873 7.801 24.460 1.00 36.44 201 THR A C 1
ATOM 1558 O O . THR A 1 201 ? -37.602 8.032 25.632 1.00 36.44 201 THR A O 1
ATOM 1561 N N . HIS A 1 202 ? -37.053 8.116 23.456 1.00 32.25 202 HIS A N 1
ATOM 1562 C CA . HIS A 1 202 ? -36.177 9.290 23.478 1.00 32.25 202 HIS A CA 1
ATOM 1563 C C . HIS A 1 202 ? -36.156 9.898 22.071 1.00 32.25 202 HIS A C 1
ATOM 1565 O O . HIS A 1 202 ? -35.557 9.375 21.135 1.00 32.25 202 HIS A O 1
ATOM 1571 N N . GLU A 1 203 ? -36.883 11.002 21.949 1.00 36.47 203 GLU A N 1
ATOM 1572 C CA . GLU A 1 203 ? -37.054 11.823 20.760 1.00 36.47 203 GLU A CA 1
ATOM 1573 C C . GLU A 1 203 ? -35.711 12.475 20.381 1.00 36.47 203 GLU A C 1
ATOM 1575 O O . GLU A 1 203 ? -35.263 13.445 20.990 1.00 36.47 203 GLU A O 1
ATOM 1580 N N . ILE A 1 204 ? -35.032 11.915 19.380 1.00 40.12 204 ILE A N 1
ATOM 1581 C CA . ILE A 1 204 ? -34.037 12.636 18.584 1.00 40.12 204 ILE A CA 1
ATOM 1582 C C . ILE A 1 204 ? -34.732 12.901 17.262 1.00 40.12 204 ILE A C 1
ATOM 1584 O O . ILE A 1 204 ? -35.178 11.957 16.612 1.00 40.12 204 ILE A O 1
ATOM 1588 N N . ALA A 1 205 ? -34.854 14.176 16.893 1.00 39.12 205 ALA A N 1
ATOM 1589 C CA . ALA A 1 205 ? -35.390 14.606 15.612 1.00 39.12 205 ALA A CA 1
ATOM 1590 C C . ALA A 1 205 ? -34.684 13.848 14.473 1.00 39.12 205 ALA A C 1
ATOM 1592 O O . ALA A 1 205 ? -33.582 14.208 14.055 1.00 39.12 205 ALA A O 1
ATOM 1593 N N . LYS A 1 206 ? -35.320 12.767 14.007 1.00 36.66 206 LYS A N 1
ATOM 1594 C CA . LYS A 1 206 ? -34.940 12.027 12.811 1.00 36.66 206 LYS A CA 1
ATOM 1595 C C . LYS A 1 206 ? -35.139 12.980 11.643 1.00 36.66 206 LYS A C 1
ATOM 1597 O O . LYS A 1 206 ? -36.258 13.216 11.193 1.00 36.66 206 LYS A O 1
ATOM 1602 N N . ILE A 1 207 ? -34.037 13.543 11.161 1.00 41.66 207 ILE A N 1
ATOM 1603 C CA . ILE A 1 207 ? -33.959 13.951 9.764 1.00 41.66 207 ILE A CA 1
ATOM 1604 C C . ILE A 1 207 ? -34.259 12.674 8.989 1.00 41.66 207 ILE A C 1
ATOM 1606 O O . ILE A 1 207 ? -33.605 11.663 9.215 1.00 41.66 207 ILE A O 1
ATOM 1610 N N . GLN A 1 208 ? -35.324 12.727 8.201 1.00 36.16 208 GLN A N 1
ATOM 1611 C CA . GLN A 1 208 ? -35.914 11.657 7.411 1.00 36.16 208 GLN A CA 1
ATOM 1612 C C . GLN A 1 208 ? -34.824 10.795 6.747 1.00 36.16 208 GLN A C 1
ATOM 1614 O O . GLN A 1 208 ? -34.326 11.123 5.672 1.00 36.16 208 GLN A O 1
ATOM 1619 N N . GLU A 1 209 ? -34.418 9.720 7.428 1.00 41.84 209 GLU A N 1
ATOM 1620 C CA . GLU A 1 209 ? -33.616 8.644 6.860 1.00 41.84 209 GLU A CA 1
ATOM 1621 C C . GLU A 1 209 ? -34.505 7.986 5.811 1.00 41.84 209 GLU A C 1
ATOM 1623 O O . GLU A 1 209 ? -35.420 7.228 6.125 1.00 41.84 209 GLU A O 1
ATOM 1628 N N . GLN A 1 210 ? -34.289 8.347 4.549 1.00 34.72 210 GLN A N 1
ATOM 1629 C CA . GLN A 1 210 ? -34.644 7.466 3.451 1.00 34.72 210 GLN A CA 1
ATOM 1630 C C . GLN A 1 210 ? -33.827 6.188 3.659 1.00 34.72 210 GLN A C 1
ATOM 1632 O O . GLN A 1 210 ? -32.611 6.191 3.476 1.00 34.72 210 GLN A O 1
ATOM 1637 N N . GLU A 1 211 ? -34.486 5.123 4.109 1.00 39.03 211 GLU A N 1
ATOM 1638 C CA . GLU A 1 211 ? -33.921 3.779 4.110 1.00 39.03 211 GLU A CA 1
ATOM 1639 C C . GLU A 1 211 ? -33.633 3.385 2.654 1.00 39.03 211 GLU A C 1
ATOM 1641 O O . GLU A 1 211 ? -34.530 3.024 1.892 1.00 39.03 211 GLU A O 1
ATOM 1646 N N . GLU A 1 212 ? -32.374 3.508 2.229 1.00 38.72 212 GLU A N 1
ATOM 1647 C CA . GLU A 1 212 ? -31.908 2.885 0.993 1.00 38.72 212 GLU A CA 1
ATOM 1648 C C . GLU A 1 212 ? -31.738 1.383 1.241 1.00 38.72 212 GLU A C 1
ATOM 1650 O O . GLU A 1 212 ? -30.701 0.899 1.695 1.00 38.72 212 GLU A O 1
ATOM 1655 N N . ASP A 1 213 ? -32.803 0.644 0.946 1.00 39.22 213 ASP A N 1
ATOM 1656 C CA . ASP A 1 213 ? -32.853 -0.812 0.978 1.00 39.22 213 ASP A CA 1
ATOM 1657 C C . ASP A 1 213 ? -31.932 -1.391 -0.124 1.00 39.22 213 ASP A C 1
ATOM 1659 O O . ASP A 1 213 ? -32.300 -1.515 -1.297 1.00 39.22 213 ASP A O 1
ATOM 1663 N N . ALA A 1 214 ? -30.677 -1.696 0.219 1.00 40.12 214 ALA A N 1
ATOM 1664 C CA . ALA A 1 214 ? -29.687 -2.231 -0.717 1.00 40.12 214 ALA A CA 1
ATOM 1665 C C . ALA A 1 214 ? -29.852 -3.750 -0.889 1.00 40.12 214 ALA A C 1
ATOM 1667 O O . ALA A 1 214 ? -29.135 -4.560 -0.300 1.00 40.12 214 ALA A O 1
ATOM 1668 N N . ARG A 1 215 ? -30.793 -4.157 -1.745 1.00 39.72 215 ARG A N 1
ATOM 1669 C CA . ARG A 1 215 ? -30.986 -5.567 -2.112 1.00 39.72 215 ARG A CA 1
ATOM 1670 C C . ARG A 1 215 ? -29.869 -6.025 -3.049 1.00 39.72 215 ARG A C 1
ATOM 1672 O O . ARG A 1 215 ? -29.863 -5.693 -4.235 1.00 39.72 215 ARG A O 1
ATOM 1679 N N . VAL A 1 216 ? -28.924 -6.815 -2.539 1.00 41.84 216 VAL A N 1
ATOM 1680 C CA . VAL A 1 216 ? -27.876 -7.436 -3.364 1.00 41.84 216 VAL A CA 1
ATOM 1681 C C . VAL A 1 216 ? -28.507 -8.532 -4.219 1.00 41.84 216 VAL A C 1
ATOM 1683 O O . VAL A 1 216 ? -28.668 -9.673 -3.800 1.00 41.84 216 VAL A O 1
ATOM 1686 N N . HIS A 1 217 ? -28.887 -8.177 -5.441 1.00 47.59 217 HIS A N 1
ATOM 1687 C CA . HIS A 1 217 ? -29.220 -9.156 -6.465 1.00 47.59 217 HIS A CA 1
ATOM 1688 C C . HIS A 1 217 ? -27.946 -9.808 -7.002 1.00 47.59 217 HIS A C 1
ATOM 1690 O O . HIS A 1 217 ? -26.890 -9.172 -7.068 1.00 47.59 217 HIS A O 1
ATOM 1696 N N . ASN A 1 218 ? -28.063 -11.051 -7.477 1.00 54.59 218 ASN A N 1
ATOM 1697 C CA . ASN A 1 218 ? -27.084 -11.579 -8.420 1.00 54.59 218 ASN A CA 1
ATOM 1698 C C . ASN A 1 218 ? -26.968 -10.557 -9.553 1.00 54.59 218 ASN A C 1
ATOM 1700 O O . ASN A 1 218 ? -27.944 -10.303 -10.262 1.00 54.59 218 ASN A O 1
ATOM 1704 N N . GLY A 1 219 ? -25.806 -9.908 -9.652 1.00 63.28 219 GLY A N 1
ATOM 1705 C CA . GLY A 1 219 ? -25.570 -8.880 -10.655 1.00 63.28 219 GLY A CA 1
ATOM 1706 C C . GLY A 1 219 ? -25.931 -9.390 -12.049 1.00 63.28 219 GLY A C 1
ATOM 1707 O O . GLY A 1 219 ? -25.929 -10.590 -12.326 1.00 63.28 219 GLY A O 1
ATOM 1708 N N . PHE A 1 220 ? -26.251 -8.483 -12.957 1.00 63.97 220 PHE A N 1
ATOM 1709 C CA . PHE A 1 220 ? -26.606 -8.862 -14.315 1.00 63.97 220 PHE A CA 1
ATOM 1710 C C . PHE A 1 220 ? -25.350 -8.974 -15.185 1.00 63.97 220 PHE A C 1
ATOM 1712 O O . PHE A 1 220 ? -24.427 -8.163 -15.106 1.00 63.97 220 PHE A O 1
ATOM 1719 N N . VAL A 1 221 ? -25.316 -9.979 -16.060 1.00 71.94 221 VAL A N 1
ATOM 1720 C CA . VAL A 1 221 ? -24.273 -10.088 -17.085 1.00 71.94 221 VAL A CA 1
ATOM 1721 C C . VAL A 1 221 ? -24.724 -9.296 -18.305 1.00 71.94 221 VAL A C 1
ATOM 1723 O O . VAL A 1 221 ? -25.579 -9.740 -19.069 1.00 71.94 221 VAL A O 1
ATOM 1726 N N . PHE A 1 222 ? -24.133 -8.121 -18.502 1.00 67.69 222 PHE A N 1
ATOM 1727 C CA . PHE A 1 222 ? -24.387 -7.289 -19.673 1.00 67.69 222 PHE A CA 1
ATOM 1728 C C . PHE A 1 222 ? -23.328 -7.525 -20.748 1.00 67.69 222 PHE A C 1
ATOM 1730 O O . PHE A 1 222 ? -22.143 -7.257 -20.551 1.00 67.69 222 PHE A O 1
ATOM 1737 N N . LYS A 1 223 ? -23.756 -8.026 -21.909 1.00 74.38 223 LYS A N 1
ATOM 1738 C CA . LYS A 1 223 ? -22.899 -8.166 -23.090 1.00 74.38 223 LYS A CA 1
ATOM 1739 C C . LYS A 1 223 ? -23.101 -6.949 -23.984 1.00 74.38 223 LYS A C 1
ATOM 1741 O O . LYS A 1 223 ? -24.190 -6.758 -24.514 1.00 74.38 223 LYS A O 1
ATOM 1746 N N . HIS A 1 224 ? -22.052 -6.158 -24.184 1.00 71.81 224 HIS A N 1
ATOM 1747 C CA . HIS A 1 224 ? -22.090 -4.997 -25.070 1.00 71.81 224 HIS A CA 1
ATOM 1748 C C . HIS A 1 224 ? -20.951 -5.050 -26.076 1.00 71.81 224 HIS A C 1
ATOM 1750 O O . HIS A 1 224 ? -19.802 -5.288 -25.706 1.00 71.81 224 HIS A O 1
ATOM 1756 N N . GLN A 1 225 ? -21.253 -4.778 -27.346 1.00 69.56 225 GLN A N 1
ATOM 1757 C CA . GLN A 1 225 ? -20.273 -4.865 -28.430 1.00 69.56 225 GLN A CA 1
ATOM 1758 C C . GLN A 1 225 ? -19.076 -3.925 -28.214 1.00 69.56 225 GLN A C 1
ATOM 1760 O O . GLN A 1 225 ? -17.948 -4.287 -28.537 1.00 69.56 225 GLN A O 1
ATOM 1765 N N . ALA A 1 226 ? -19.300 -2.760 -27.595 1.00 66.56 226 ALA A N 1
ATOM 1766 C CA . ALA A 1 226 ? -18.229 -1.810 -27.283 1.00 66.56 226 ALA A CA 1
ATOM 1767 C C . ALA A 1 226 ? -17.304 -2.248 -26.132 1.00 66.56 226 ALA A C 1
ATOM 1769 O O . ALA A 1 226 ? -16.216 -1.696 -26.009 1.00 66.56 226 ALA A O 1
ATOM 1770 N N . ILE A 1 227 ? -17.709 -3.217 -25.295 1.00 70.81 227 ILE A N 1
ATOM 1771 C CA . ILE A 1 227 ? -16.888 -3.697 -24.170 1.00 70.81 227 ILE A CA 1
ATOM 1772 C C . ILE A 1 227 ? -15.814 -4.683 -24.656 1.00 70.81 227 ILE A C 1
ATOM 1774 O O . ILE A 1 227 ? -14.809 -4.843 -23.982 1.00 70.81 227 ILE A O 1
ATOM 1778 N N . GLY A 1 228 ? -15.922 -5.240 -25.867 1.00 66.44 228 GLY A N 1
ATOM 1779 C CA . GLY A 1 228 ? -14.898 -6.119 -26.439 1.00 66.44 228 GLY A CA 1
ATOM 1780 C C . GLY A 1 228 ? -14.716 -7.437 -25.670 1.00 66.44 228 GLY A C 1
ATOM 1781 O O . GLY A 1 228 ? -15.142 -7.599 -24.530 1.00 66.44 228 GLY A O 1
ATOM 1782 N N . SER A 1 229 ? -14.106 -8.430 -26.315 1.00 67.12 229 SER A N 1
ATOM 1783 C CA . SER A 1 229 ? -13.699 -9.670 -25.637 1.00 67.12 229 SER A CA 1
ATOM 1784 C C . SER A 1 229 ? -12.283 -9.530 -25.087 1.00 67.12 229 SER A C 1
ATOM 1786 O O . SER A 1 229 ? -11.496 -8.730 -25.594 1.00 67.12 229 SER A O 1
ATOM 1788 N N . SER A 1 230 ? -11.949 -10.308 -24.057 1.00 64.69 230 SER A N 1
ATOM 1789 C CA . SER A 1 230 ? -10.577 -10.377 -23.562 1.00 64.69 230 SER A CA 1
ATOM 1790 C C . SER A 1 230 ? -9.634 -10.837 -24.672 1.00 64.69 230 SER A C 1
ATOM 1792 O O . SER A 1 230 ? -9.919 -11.781 -25.408 1.00 64.69 230 SER A O 1
ATOM 1794 N N . ILE A 1 231 ? -8.508 -10.143 -24.807 1.00 64.44 231 ILE A N 1
ATOM 1795 C CA . ILE A 1 231 ? -7.517 -10.424 -25.839 1.00 64.44 231 ILE A CA 1
ATOM 1796 C C . ILE A 1 231 ? -6.383 -11.216 -25.208 1.00 64.44 231 ILE A C 1
ATOM 1798 O O . ILE A 1 231 ? -5.746 -10.758 -24.258 1.00 64.44 231 ILE A O 1
ATOM 1802 N N . GLN A 1 232 ? -6.107 -12.400 -25.748 1.00 62.59 232 GLN A N 1
ATOM 1803 C CA . GLN A 1 232 ? -4.886 -13.125 -25.421 1.00 62.59 232 GLN A CA 1
ATOM 1804 C C . GLN A 1 232 ? -3.743 -12.581 -26.271 1.00 62.59 232 GLN A C 1
ATOM 1806 O O . GLN A 1 232 ? -3.761 -12.693 -27.494 1.00 62.59 232 GLN A O 1
ATOM 1811 N N . VAL A 1 233 ? -2.743 -11.987 -25.625 1.00 62.38 233 VAL A N 1
ATOM 1812 C CA . VAL A 1 233 ? -1.503 -11.607 -26.299 1.00 62.38 233 VAL A CA 1
ATOM 1813 C C . VAL A 1 233 ? -0.503 -12.742 -26.107 1.00 62.38 233 VAL A C 1
ATOM 1815 O O . VAL A 1 233 ? -0.020 -12.980 -24.996 1.00 62.38 233 VAL A O 1
ATOM 1818 N N . HIS A 1 234 ? -0.206 -13.463 -27.188 1.00 57.56 234 HIS A N 1
ATOM 1819 C CA . HIS A 1 234 ? 0.910 -14.401 -27.221 1.00 57.56 234 HIS A CA 1
ATOM 1820 C C . HIS A 1 234 ? 2.206 -13.597 -27.345 1.00 57.56 234 HIS A C 1
ATOM 1822 O O . HIS A 1 234 ? 2.435 -12.919 -28.345 1.00 57.56 234 HIS A O 1
ATOM 1828 N N . GLY A 1 235 ? 3.031 -13.628 -26.298 1.00 51.94 235 GLY A N 1
ATOM 1829 C CA . GLY A 1 235 ? 4.375 -13.065 -26.357 1.00 51.94 235 GLY A CA 1
ATOM 1830 C C . GLY A 1 235 ? 5.205 -13.784 -27.420 1.00 51.94 235 GLY A C 1
ATOM 1831 O O . GLY A 1 235 ? 5.105 -14.999 -27.579 1.00 51.94 235 GLY A O 1
ATOM 1832 N N . SER A 1 236 ? 6.018 -13.029 -28.155 1.00 48.47 236 SER A N 1
ATOM 1833 C CA . SER A 1 236 ? 7.058 -13.577 -29.024 1.00 48.47 236 SER A CA 1
ATOM 1834 C C . SER A 1 236 ? 8.024 -14.463 -28.224 1.00 48.47 236 SER A C 1
ATOM 1836 O O . SER A 1 236 ? 8.352 -14.140 -27.085 1.00 48.47 236 SER A O 1
ATOM 1838 N N . SER A 1 237 ? 8.485 -15.542 -28.859 1.00 47.16 237 SER A N 1
ATOM 1839 C CA . SER A 1 237 ? 9.207 -16.722 -28.341 1.00 47.16 237 SER A CA 1
ATOM 1840 C C . SER A 1 237 ? 10.486 -16.530 -27.487 1.00 47.16 237 SER A C 1
ATOM 1842 O O . SER A 1 237 ? 11.140 -17.527 -27.209 1.00 47.16 237 SER A O 1
ATOM 1844 N N . ASP A 1 238 ? 10.853 -15.329 -27.034 1.00 47.97 238 ASP A N 1
ATOM 1845 C CA . ASP A 1 238 ? 12.128 -15.069 -26.325 1.00 47.97 238 ASP A CA 1
ATOM 1846 C C . ASP A 1 238 ? 11.971 -14.391 -24.943 1.00 47.97 238 ASP A C 1
ATOM 1848 O O . ASP A 1 238 ? 12.864 -13.705 -24.450 1.00 47.97 238 ASP A O 1
ATOM 1852 N N . GLY A 1 239 ? 10.838 -14.590 -24.263 1.00 44.53 239 GLY A N 1
ATOM 1853 C CA . GLY A 1 239 ? 10.618 -14.119 -22.886 1.00 44.53 239 GLY A CA 1
ATOM 1854 C C . GLY A 1 239 ? 9.773 -15.096 -22.065 1.00 44.53 239 GLY A C 1
ATOM 1855 O O . GLY A 1 239 ? 9.091 -15.936 -22.652 1.00 44.53 239 GLY A O 1
ATOM 1856 N N . PRO A 1 240 ? 9.815 -15.029 -20.716 1.00 41.44 240 PRO A N 1
ATOM 1857 C CA . PRO A 1 240 ? 9.262 -16.070 -19.859 1.00 41.44 240 PRO A CA 1
ATOM 1858 C C . PRO A 1 240 ? 7.761 -16.220 -20.114 1.00 41.44 240 PRO A C 1
ATOM 1860 O O . PRO A 1 240 ? 7.000 -15.261 -19.982 1.00 41.44 240 PRO A O 1
ATOM 1863 N N . SER A 1 241 ? 7.370 -17.435 -20.508 1.00 50.56 241 SER A N 1
ATOM 1864 C CA . SER A 1 241 ? 6.007 -17.853 -20.830 1.00 50.56 241 SER A CA 1
ATOM 1865 C C . SER A 1 241 ? 4.977 -17.300 -19.852 1.00 50.56 241 SER A C 1
ATOM 1867 O O . SER A 1 241 ? 4.834 -17.769 -18.726 1.00 50.56 241 SER A O 1
ATOM 1869 N N . GLY A 1 242 ? 4.209 -16.333 -20.335 1.00 46.94 242 GLY A N 1
ATOM 1870 C CA . GLY A 1 242 ? 2.984 -15.867 -19.715 1.00 46.94 242 GLY A CA 1
ATOM 1871 C C . GLY A 1 242 ? 2.131 -15.218 -20.789 1.00 46.94 242 GLY A C 1
ATOM 1872 O O . GLY A 1 242 ? 2.387 -14.083 -21.182 1.00 46.94 242 GLY A O 1
ATOM 1873 N N . SER A 1 243 ? 1.128 -15.935 -21.297 1.00 53.41 243 SER A N 1
ATOM 1874 C CA . SER A 1 243 ? 0.081 -15.329 -22.120 1.00 53.41 243 SER A CA 1
ATOM 1875 C C . SER A 1 243 ? -0.560 -14.199 -21.315 1.00 53.41 243 SER A C 1
ATOM 1877 O O . SER A 1 243 ? -1.216 -14.455 -20.301 1.00 53.41 243 SER A O 1
ATOM 1879 N N . LYS A 1 244 ? -0.351 -12.944 -21.723 1.00 61.22 244 LYS A N 1
ATOM 1880 C CA . LYS A 1 244 ? -0.958 -11.802 -21.041 1.00 61.22 244 LYS A CA 1
ATOM 1881 C C . LYS A 1 244 ? -2.376 -11.655 -21.575 1.00 61.22 244 LYS A C 1
ATOM 1883 O O . LYS A 1 244 ? -2.576 -11.248 -22.717 1.00 61.22 244 LYS A O 1
ATOM 1888 N N . ILE A 1 245 ? -3.356 -12.032 -20.761 1.00 64.94 245 ILE A N 1
ATOM 1889 C CA . ILE A 1 245 ? -4.767 -11.795 -21.063 1.00 64.94 245 ILE A CA 1
ATOM 1890 C C . ILE A 1 245 ? -5.061 -10.340 -20.707 1.00 64.94 245 ILE A C 1
ATOM 1892 O O . ILE A 1 245 ? -4.957 -9.952 -19.544 1.00 64.94 245 ILE A O 1
ATOM 1896 N N . ILE A 1 246 ? -5.407 -9.533 -21.704 1.00 69.81 246 ILE A N 1
ATOM 1897 C CA . ILE A 1 246 ? -5.852 -8.158 -21.499 1.00 69.81 246 ILE A CA 1
ATOM 1898 C C . ILE A 1 246 ? -7.377 -8.172 -21.513 1.00 69.81 246 ILE A C 1
ATOM 1900 O O . ILE A 1 246 ? -8.003 -8.486 -22.525 1.00 69.81 246 ILE A O 1
ATOM 1904 N N . THR A 1 247 ? -7.976 -7.897 -20.359 1.00 75.38 247 THR A N 1
ATOM 1905 C CA . THR A 1 247 ? -9.426 -7.789 -20.190 1.00 75.38 247 THR A CA 1
ATOM 1906 C C . THR A 1 247 ? -9.840 -6.317 -20.193 1.00 75.38 247 THR A C 1
ATOM 1908 O O . THR A 1 247 ? -9.072 -5.473 -19.727 1.00 75.38 247 THR A O 1
ATOM 1911 N N . PRO A 1 248 ? -11.035 -5.992 -20.711 1.00 79.56 248 PRO A N 1
ATOM 1912 C CA . PRO A 1 248 ? -11.650 -4.684 -20.519 1.00 79.56 248 PRO A CA 1
ATOM 1913 C C . PRO A 1 248 ? -11.736 -4.332 -19.033 1.00 79.56 248 PRO A C 1
ATOM 1915 O O . PRO A 1 248 ? -12.123 -5.176 -18.222 1.00 79.56 248 PRO A O 1
ATOM 1918 N N . VAL A 1 249 ? -11.400 -3.094 -18.674 1.00 80.12 249 VAL A N 1
ATOM 1919 C CA . VAL A 1 249 ? -11.418 -2.627 -17.280 1.00 80.12 249 VAL A CA 1
ATOM 1920 C C . VAL A 1 249 ? -12.409 -1.481 -17.134 1.00 80.12 249 VAL A C 1
ATOM 1922 O O . VAL A 1 249 ? -12.421 -0.555 -17.946 1.00 80.12 249 VAL A O 1
ATOM 1925 N N . LEU A 1 250 ? -13.232 -1.532 -16.086 1.00 81.88 250 LEU A N 1
ATOM 1926 C CA . LEU A 1 250 ? -14.078 -0.410 -15.697 1.00 81.88 250 LEU A CA 1
ATOM 1927 C C . LEU A 1 250 ? -13.201 0.694 -15.098 1.00 81.88 250 LEU A C 1
ATOM 1929 O O . LEU A 1 250 ? -12.463 0.466 -14.139 1.00 81.88 250 LEU A O 1
ATOM 1933 N N . VAL A 1 251 ? -13.294 1.890 -15.660 1.00 82.94 251 VAL A N 1
ATOM 1934 C CA . VAL A 1 251 ? -12.617 3.082 -15.162 1.00 82.94 251 VAL A CA 1
ATOM 1935 C C . VAL A 1 251 ? -13.675 3.969 -14.529 1.00 82.94 251 VAL A C 1
ATOM 1937 O O . VAL A 1 251 ? -14.581 4.463 -15.203 1.00 82.94 251 VAL A O 1
ATOM 1940 N N . ALA A 1 252 ? -13.577 4.140 -13.214 1.00 77.44 252 ALA A N 1
ATOM 1941 C CA . ALA A 1 252 ? -14.416 5.084 -12.499 1.00 77.44 252 ALA A CA 1
ATOM 1942 C C . ALA A 1 252 ? -13.995 6.513 -12.865 1.00 77.44 252 ALA A C 1
ATOM 1944 O O . ALA A 1 252 ? -12.808 6.835 -12.848 1.00 77.44 252 ALA A O 1
ATOM 1945 N N . GLY A 1 253 ? -14.969 7.352 -13.194 1.00 76.38 253 GLY A N 1
ATOM 1946 C CA . GLY A 1 253 ? -14.813 8.798 -13.269 1.00 76.38 253 GLY A CA 1
ATOM 1947 C C . GLY A 1 253 ? -15.827 9.459 -12.343 1.00 76.38 253 GLY A C 1
ATOM 1948 O O . GLY A 1 253 ? -16.855 8.864 -12.023 1.00 76.38 253 GLY A O 1
ATOM 1949 N N . GLU A 1 254 ? -15.538 10.688 -11.922 1.00 70.56 254 GLU A N 1
ATOM 1950 C CA . GLU A 1 254 ? -16.333 11.428 -10.928 1.00 70.56 254 GLU A CA 1
ATOM 1951 C C . GLU A 1 254 ? -17.792 11.634 -11.357 1.00 70.56 254 GLU A C 1
ATOM 1953 O O . GLU A 1 254 ? -18.701 11.566 -10.538 1.00 70.56 254 GLU A O 1
ATOM 1958 N N . THR A 1 255 ? -18.029 11.850 -12.654 1.00 71.75 255 THR A N 1
ATOM 1959 C CA . THR A 1 255 ? -19.373 12.093 -13.213 1.00 71.75 255 THR A CA 1
ATOM 1960 C C . THR A 1 255 ? -19.855 10.991 -14.151 1.00 71.75 255 THR A C 1
ATOM 1962 O O . THR A 1 255 ? -21.045 10.919 -14.459 1.00 71.75 255 THR A O 1
ATOM 1965 N N . ARG A 1 256 ? -18.951 10.140 -14.653 1.00 70.94 256 ARG A N 1
ATOM 1966 C CA . ARG A 1 256 ? -19.256 9.069 -15.612 1.00 70.94 256 ARG A CA 1
ATOM 1967 C C . ARG A 1 256 ? -18.314 7.893 -15.414 1.00 70.94 256 ARG A C 1
ATOM 1969 O O . ARG A 1 256 ? -17.114 8.080 -15.245 1.00 70.94 256 ARG A O 1
ATOM 1976 N N . GLN A 1 257 ? -18.851 6.684 -15.523 1.00 78.31 257 GLN A N 1
ATOM 1977 C CA . GLN A 1 257 ? -18.049 5.469 -15.622 1.00 78.31 257 GLN A CA 1
ATOM 1978 C C . GLN A 1 257 ? -17.732 5.186 -17.091 1.00 78.31 257 GLN A C 1
ATOM 1980 O O . GLN A 1 257 ? -18.597 5.303 -17.961 1.00 78.31 257 GLN A O 1
ATOM 1985 N N . GLY A 1 258 ? -16.481 4.836 -17.369 1.00 81.81 258 GLY A N 1
ATOM 1986 C CA . GLY A 1 258 ? -16.014 4.442 -18.692 1.00 81.81 258 GLY A CA 1
ATOM 1987 C C . GLY A 1 258 ? -15.529 2.998 -18.700 1.00 81.81 258 GLY A C 1
ATOM 1988 O O . GLY A 1 258 ? -15.176 2.439 -17.665 1.00 81.81 258 GLY A O 1
ATOM 1989 N N . PHE A 1 259 ? -15.460 2.398 -19.883 1.00 83.62 259 PHE A N 1
ATOM 1990 C CA . PHE A 1 259 ? -14.797 1.113 -20.084 1.00 83.62 259 PHE A CA 1
ATOM 1991 C C . PHE A 1 259 ? -13.533 1.350 -20.897 1.00 83.62 259 PHE A C 1
ATOM 1993 O O . PHE A 1 259 ? -13.587 1.923 -21.984 1.00 83.62 259 PHE A O 1
ATOM 2000 N N . MET A 1 260 ? -12.396 0.907 -20.375 1.00 80.44 260 MET A N 1
ATOM 2001 C CA . MET A 1 260 ? -11.148 0.889 -21.118 1.00 80.44 260 MET A CA 1
ATOM 2002 C C . MET A 1 260 ? -11.020 -0.460 -21.813 1.00 80.44 260 MET A C 1
ATOM 2004 O O . MET A 1 260 ? -10.930 -1.501 -21.162 1.00 80.44 260 MET A O 1
ATOM 2008 N N . THR A 1 261 ? -11.010 -0.431 -23.141 1.00 78.62 261 THR A N 1
ATOM 2009 C CA . THR A 1 261 ? -10.775 -1.600 -23.985 1.00 78.62 261 THR A CA 1
ATOM 2010 C C . THR A 1 261 ? -9.446 -1.457 -24.707 1.00 78.62 261 THR A C 1
ATOM 2012 O O . THR A 1 261 ? -8.955 -0.357 -24.960 1.00 78.62 261 THR A O 1
ATOM 2015 N N . THR A 1 262 ? -8.838 -2.588 -25.032 1.00 73.75 262 THR A N 1
ATOM 2016 C CA . THR A 1 262 ? -7.639 -2.637 -25.867 1.00 73.75 262 THR A CA 1
ATOM 2017 C C . THR A 1 262 ? -7.991 -3.297 -27.182 1.00 73.75 262 THR A C 1
ATOM 2019 O O . THR A 1 262 ? -8.662 -4.324 -27.176 1.00 73.75 262 THR A O 1
ATOM 2022 N N . ALA A 1 263 ? -7.508 -2.749 -28.290 1.00 71.19 263 ALA A N 1
ATOM 2023 C CA . ALA A 1 263 ? -7.587 -3.380 -29.599 1.00 71.19 263 ALA A CA 1
ATOM 2024 C C . ALA A 1 263 ? -6.167 -3.635 -30.108 1.00 71.19 263 ALA A C 1
ATOM 2026 O O . ALA A 1 263 ? -5.310 -2.753 -30.029 1.00 71.19 263 ALA A O 1
ATOM 2027 N N . ILE A 1 264 ? -5.914 -4.835 -30.634 1.00 70.12 264 ILE A N 1
ATOM 2028 C CA . ILE A 1 264 ? -4.690 -5.084 -31.398 1.00 70.12 264 ILE A CA 1
ATOM 2029 C C . ILE A 1 264 ? -4.867 -4.378 -32.734 1.00 70.12 264 ILE A C 1
ATOM 2031 O O . ILE A 1 264 ? -5.728 -4.745 -33.534 1.00 70.12 264 ILE A O 1
ATOM 2035 N N . LEU A 1 265 ? -4.055 -3.355 -32.969 1.00 72.94 265 LEU A N 1
ATOM 2036 C CA . LEU A 1 265 ? -3.945 -2.767 -34.291 1.00 72.94 265 LEU A CA 1
ATOM 2037 C C . LEU A 1 265 ? -3.048 -3.673 -35.144 1.00 72.94 265 LEU A C 1
ATOM 2039 O O . LEU A 1 265 ? -2.003 -4.111 -34.653 1.00 72.94 265 LEU A O 1
ATOM 2043 N N . PRO A 1 266 ? -3.430 -3.975 -36.398 1.00 73.06 266 PRO A N 1
ATOM 2044 C CA . PRO A 1 266 ? -2.551 -4.701 -37.301 1.00 73.06 266 PRO A CA 1
ATOM 2045 C C . PRO A 1 266 ? -1.238 -3.930 -37.450 1.00 73.06 266 PRO A C 1
ATOM 2047 O O . PRO A 1 266 ? -1.241 -2.696 -37.523 1.00 73.06 266 PRO A O 1
ATOM 2050 N N . GLY A 1 267 ? -0.123 -4.665 -37.480 1.00 69.12 267 GLY A N 1
ATOM 2051 C CA . GLY A 1 267 ? 1.181 -4.086 -37.776 1.00 69.12 267 GLY A CA 1
ATOM 2052 C C . GLY A 1 267 ? 1.092 -3.290 -39.074 1.00 69.12 267 GLY A C 1
ATOM 2053 O O . GLY A 1 267 ? 0.570 -3.782 -40.073 1.00 69.12 267 GLY A O 1
ATOM 2054 N N . ARG A 1 268 ? 1.527 -2.032 -39.031 1.00 71.00 268 ARG A N 1
ATOM 2055 C CA . ARG A 1 268 ? 1.620 -1.187 -40.217 1.00 71.00 268 ARG A CA 1
ATOM 2056 C C . ARG A 1 268 ? 3.062 -1.182 -40.677 1.00 71.00 268 ARG A C 1
ATOM 2058 O O . ARG A 1 268 ? 3.954 -0.864 -39.892 1.00 71.00 268 ARG A O 1
ATOM 2065 N N . ASP A 1 269 ? 3.260 -1.489 -41.947 1.00 75.88 269 ASP A N 1
ATOM 2066 C CA . ASP A 1 269 ? 4.548 -1.300 -42.589 1.00 75.88 269 ASP A CA 1
ATOM 2067 C C . ASP A 1 269 ? 4.714 0.190 -42.887 1.00 75.88 269 ASP A C 1
ATOM 2069 O O . ASP A 1 269 ? 4.065 0.753 -43.770 1.00 75.88 269 ASP A O 1
ATOM 2073 N N . GLU A 1 270 ? 5.563 0.857 -42.112 1.00 70.50 270 GLU A N 1
ATOM 2074 C CA . GLU A 1 270 ? 5.947 2.236 -42.385 1.00 70.50 270 GLU A CA 1
ATOM 2075 C C . GLU A 1 270 ? 7.220 2.260 -43.227 1.00 70.50 270 GLU A C 1
ATOM 2077 O O . GLU A 1 270 ? 8.308 1.905 -42.767 1.00 70.50 270 GLU A O 1
ATOM 2082 N N . ARG A 1 271 ? 7.101 2.747 -44.465 1.00 77.00 271 ARG A N 1
ATOM 2083 C CA . ARG A 1 271 ? 8.264 3.110 -45.270 1.00 77.00 271 ARG A CA 1
ATOM 2084 C C . ARG A 1 271 ? 8.676 4.533 -44.915 1.00 77.00 271 ARG A C 1
ATOM 2086 O O . ARG A 1 271 ? 8.001 5.490 -45.280 1.00 77.00 271 ARG A O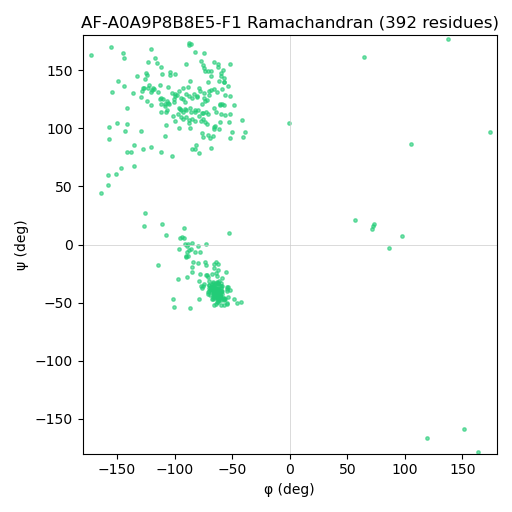 1
ATOM 2093 N N . ARG A 1 272 ? 9.799 4.672 -44.214 1.00 74.94 272 ARG A N 1
ATOM 2094 C CA . ARG A 1 272 ? 10.433 5.969 -43.966 1.00 74.94 272 ARG A CA 1
ATOM 2095 C C . ARG A 1 272 ? 11.706 6.070 -44.786 1.00 74.94 272 ARG A C 1
ATOM 2097 O O . ARG A 1 272 ? 12.622 5.276 -44.594 1.00 74.94 272 ARG A O 1
ATOM 2104 N N . GLU A 1 273 ? 11.775 7.067 -45.657 1.00 75.12 273 GLU A N 1
ATOM 2105 C CA . GLU A 1 273 ? 13.043 7.456 -46.264 1.00 75.12 273 GLU A CA 1
ATOM 2106 C C . GLU A 1 273 ? 13.881 8.191 -45.225 1.00 75.12 273 GLU A C 1
ATOM 2108 O O . GLU A 1 273 ? 13.445 9.162 -44.603 1.00 75.12 273 GLU A O 1
ATOM 2113 N N . ILE A 1 274 ? 15.077 7.671 -44.988 1.00 70.69 274 ILE A N 1
ATOM 2114 C CA . ILE A 1 274 ? 16.005 8.220 -44.016 1.00 70.69 274 ILE A CA 1
ATOM 2115 C C . ILE A 1 274 ? 17.134 8.878 -44.804 1.00 70.69 274 ILE A C 1
ATOM 2117 O O . ILE A 1 274 ? 18.098 8.221 -45.181 1.00 70.69 274 ILE A O 1
ATOM 2121 N N . ASN A 1 275 ? 16.997 10.182 -45.044 1.00 73.06 275 ASN A N 1
ATOM 2122 C CA . ASN A 1 275 ? 17.985 10.994 -45.752 1.00 73.06 275 ASN A CA 1
ATOM 2123 C C . ASN A 1 275 ? 18.733 11.896 -44.757 1.00 73.06 275 ASN A C 1
ATOM 2125 O O . ASN A 1 275 ? 18.116 12.509 -43.885 1.00 73.06 275 ASN A O 1
ATOM 2129 N N . GLY A 1 276 ? 20.060 11.982 -44.879 1.00 76.19 276 GLY A N 1
ATOM 2130 C CA . GLY A 1 276 ? 20.899 12.881 -44.080 1.00 76.19 276 GLY A CA 1
ATOM 2131 C C . GLY A 1 276 ? 22.193 12.241 -43.580 1.00 76.19 276 GLY A C 1
ATOM 2132 O O . GLY A 1 276 ? 22.450 11.059 -43.792 1.00 76.19 276 GLY A O 1
ATOM 2133 N N . THR A 1 277 ? 23.016 13.038 -42.901 1.00 80.06 277 THR A N 1
ATOM 2134 C CA . THR A 1 277 ? 24.308 12.591 -42.369 1.00 80.06 277 THR A CA 1
ATOM 2135 C C . THR A 1 277 ? 24.122 11.841 -41.051 1.00 80.06 277 THR A C 1
ATOM 2137 O O . THR A 1 277 ? 23.517 12.351 -40.102 1.00 80.06 277 THR A O 1
ATOM 2140 N N . PHE A 1 278 ? 24.672 10.631 -40.974 1.00 83.06 278 PHE A N 1
ATOM 2141 C CA . PHE A 1 278 ? 24.688 9.821 -39.760 1.00 83.06 278 PHE A CA 1
ATOM 2142 C C . PHE A 1 278 ? 26.060 9.891 -39.103 1.00 83.06 278 PHE A C 1
ATOM 2144 O O . PHE A 1 278 ? 27.077 9.667 -39.750 1.00 83.06 278 PHE A O 1
ATOM 2151 N N . SER A 1 279 ? 26.091 10.172 -37.801 1.00 86.56 279 SER A N 1
ATOM 2152 C CA . SER A 1 279 ? 27.278 9.883 -36.998 1.00 86.56 279 SER A CA 1
ATOM 2153 C C . SER A 1 279 ? 27.352 8.380 -36.725 1.00 86.56 279 SER A C 1
ATOM 2155 O O . SER A 1 279 ? 26.317 7.711 -36.662 1.00 86.56 279 SER A O 1
ATOM 2157 N N . ARG A 1 280 ? 28.562 7.862 -36.491 1.00 86.62 280 ARG A N 1
ATOM 2158 C CA . ARG A 1 280 ? 28.808 6.455 -36.129 1.00 86.62 280 ARG A CA 1
ATOM 2159 C C . ARG A 1 280 ? 27.845 5.945 -35.050 1.00 86.62 280 ARG A C 1
ATOM 2161 O O . ARG A 1 280 ? 27.163 4.945 -35.238 1.00 86.62 280 ARG A O 1
ATOM 2168 N N . VAL A 1 281 ? 27.716 6.688 -33.948 1.00 85.81 281 VAL A N 1
ATOM 2169 C CA . VAL A 1 281 ? 26.854 6.315 -32.809 1.00 85.81 281 VAL A CA 1
ATOM 2170 C C . VAL A 1 281 ? 25.381 6.227 -33.216 1.00 85.81 281 VAL A C 1
ATOM 2172 O O . VAL A 1 281 ? 24.671 5.307 -32.811 1.00 85.81 281 VAL A O 1
ATOM 2175 N N . ARG A 1 282 ? 24.910 7.168 -34.044 1.00 84.88 282 ARG A N 1
ATOM 2176 C CA . ARG A 1 282 ? 23.521 7.193 -34.515 1.00 84.88 282 ARG A CA 1
ATOM 2177 C C . ARG A 1 282 ? 23.234 6.034 -35.465 1.00 84.88 282 ARG A C 1
ATOM 2179 O O . ARG A 1 282 ? 22.149 5.463 -35.392 1.00 84.88 282 ARG A O 1
ATOM 2186 N N . LEU A 1 283 ? 24.189 5.688 -36.327 1.00 86.50 283 LEU A N 1
ATOM 2187 C CA . LEU A 1 283 ? 24.073 4.558 -37.245 1.00 86.50 283 LEU A CA 1
ATOM 2188 C C . LEU A 1 283 ? 24.028 3.230 -36.479 1.00 86.50 283 LEU A C 1
ATOM 2190 O O . LEU A 1 283 ? 23.070 2.478 -36.638 1.00 86.50 283 LEU A O 1
ATOM 2194 N N . ALA A 1 284 ? 24.987 2.985 -35.582 1.00 85.81 284 ALA A N 1
ATOM 2195 C CA . ALA A 1 284 ? 25.020 1.777 -34.756 1.00 85.81 284 ALA A CA 1
ATOM 2196 C C . ALA A 1 284 ? 23.728 1.614 -33.932 1.00 85.81 284 ALA A C 1
ATOM 2198 O O . ALA A 1 284 ? 23.087 0.562 -33.964 1.00 85.81 284 ALA A O 1
ATOM 2199 N N . SER A 1 285 ? 23.268 2.683 -33.270 1.00 84.62 285 SER A N 1
ATOM 2200 C CA . SER A 1 285 ? 22.018 2.661 -32.499 1.00 84.62 285 SER A CA 1
ATOM 2201 C C . SER A 1 285 ? 20.779 2.421 -33.366 1.00 84.62 285 SER A C 1
ATOM 2203 O O . SER A 1 285 ? 19.858 1.741 -32.918 1.00 84.62 285 SER A O 1
ATOM 2205 N N . ALA A 1 286 ? 20.733 2.948 -34.594 1.00 81.88 286 ALA A N 1
ATOM 2206 C CA . ALA A 1 286 ? 19.600 2.747 -35.495 1.00 81.88 286 ALA A CA 1
ATOM 2207 C C . ALA A 1 286 ? 19.470 1.292 -35.974 1.00 81.88 286 ALA A C 1
ATOM 2209 O O . ALA A 1 286 ? 18.364 0.868 -36.326 1.00 81.88 286 ALA A O 1
ATOM 2210 N N . LEU A 1 287 ? 20.585 0.557 -35.992 1.00 85.06 287 LEU A N 1
ATOM 2211 C CA . LEU A 1 287 ? 20.685 -0.809 -36.494 1.00 85.06 287 LEU A CA 1
ATOM 2212 C C . LEU A 1 287 ? 20.595 -1.870 -35.386 1.00 85.06 287 LEU A C 1
ATOM 2214 O O . LEU A 1 287 ? 20.093 -2.959 -35.663 1.00 85.06 287 LEU A O 1
ATOM 2218 N N . LYS A 1 288 ? 21.041 -1.558 -34.159 1.00 81.44 288 LYS A N 1
ATOM 2219 C CA . LYS A 1 288 ? 21.277 -2.486 -33.033 1.00 81.44 288 LYS A CA 1
ATOM 2220 C C . LYS A 1 288 ? 20.206 -3.568 -32.828 1.00 81.44 288 LYS A C 1
ATOM 2222 O O . LYS A 1 288 ? 20.548 -4.747 -32.798 1.00 81.44 288 LYS A O 1
ATOM 2227 N N . ASP A 1 289 ? 18.931 -3.184 -32.795 1.00 78.00 289 ASP A N 1
ATOM 2228 C CA . ASP A 1 289 ? 17.822 -4.081 -32.422 1.00 78.00 289 ASP A CA 1
ATOM 2229 C C . ASP A 1 289 ? 16.893 -4.432 -33.597 1.00 78.00 289 ASP A C 1
ATOM 2231 O O . ASP A 1 289 ? 15.759 -4.871 -33.411 1.00 78.00 289 ASP A O 1
ATOM 2235 N N . LYS A 1 290 ? 17.352 -4.223 -34.838 1.00 80.56 290 LYS A N 1
ATOM 2236 C CA . LYS A 1 290 ? 16.543 -4.449 -36.045 1.00 80.56 290 LYS A CA 1
ATOM 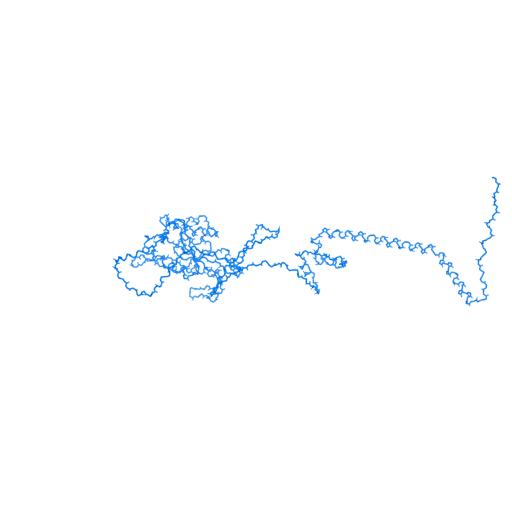2237 C C . LYS A 1 290 ? 17.037 -5.640 -36.852 1.00 80.56 290 LYS A C 1
ATOM 2239 O O . LYS A 1 290 ? 18.242 -5.882 -36.944 1.00 80.56 290 LYS A O 1
ATOM 2244 N N . ARG A 1 291 ? 16.102 -6.347 -37.495 1.00 80.62 291 ARG A N 1
ATOM 2245 C CA . ARG A 1 291 ? 16.419 -7.254 -38.606 1.00 80.62 291 ARG A CA 1
ATOM 2246 C C . ARG A 1 291 ? 16.732 -6.406 -39.831 1.00 80.62 291 ARG A C 1
ATOM 2248 O O . ARG A 1 291 ? 15.950 -5.526 -40.181 1.00 80.62 291 ARG A O 1
ATOM 2255 N N . ILE A 1 292 ? 17.891 -6.642 -40.431 1.00 82.00 292 ILE A N 1
ATOM 2256 C CA . ILE A 1 292 ? 18.403 -5.834 -41.535 1.00 82.00 292 ILE A CA 1
ATOM 2257 C C . ILE A 1 292 ? 18.382 -6.693 -42.785 1.00 82.00 292 ILE A C 1
ATOM 2259 O O . ILE A 1 292 ? 18.950 -7.783 -42.802 1.00 82.00 292 ILE A O 1
ATOM 2263 N N . TYR A 1 293 ? 17.733 -6.175 -43.818 1.00 81.94 293 TYR A N 1
ATOM 2264 C CA . TYR A 1 293 ? 17.760 -6.735 -45.157 1.00 81.94 293 TYR A CA 1
ATOM 2265 C C . TYR A 1 293 ? 18.527 -5.755 -46.032 1.00 81.94 293 TYR A C 1
ATOM 2267 O O . TYR A 1 293 ? 18.168 -4.580 -46.106 1.00 81.94 293 TYR A O 1
ATOM 2275 N N . LEU A 1 294 ? 19.614 -6.229 -46.631 1.00 83.06 294 LEU A N 1
ATOM 2276 C CA . LEU A 1 294 ? 20.404 -5.452 -47.575 1.00 83.06 294 LEU A CA 1
ATOM 2277 C C . LEU A 1 294 ? 19.940 -5.805 -48.985 1.00 83.06 294 LEU A C 1
ATOM 2279 O O . LEU A 1 294 ? 19.782 -6.981 -49.316 1.00 83.06 294 LEU A O 1
ATOM 2283 N N . GLU A 1 295 ? 19.698 -4.786 -49.797 1.00 82.50 295 GLU A N 1
ATOM 2284 C CA . GLU A 1 295 ? 19.392 -4.973 -51.210 1.00 82.50 295 GLU A CA 1
ATOM 2285 C C . GLU A 1 295 ? 20.670 -5.358 -51.976 1.00 82.50 295 GLU A C 1
ATOM 2287 O O . GLU A 1 295 ? 21.768 -4.934 -51.616 1.00 82.50 295 GLU A O 1
ATOM 2292 N N . GLN A 1 296 ? 20.546 -6.146 -53.050 1.00 80.31 296 GLN A N 1
ATOM 2293 C CA . GLN A 1 296 ? 21.689 -6.564 -53.883 1.00 80.31 296 GLN A CA 1
ATOM 2294 C C . GLN A 1 296 ? 22.384 -5.395 -54.602 1.00 80.31 296 GLN A C 1
ATOM 2296 O O . GLN A 1 296 ? 23.494 -5.551 -55.098 1.00 80.31 296 GLN A O 1
ATOM 2301 N N . SER A 1 297 ? 21.733 -4.233 -54.660 1.00 84.75 297 SER A N 1
ATOM 2302 C CA . SER A 1 297 ? 22.231 -2.994 -55.261 1.00 84.75 297 SER A CA 1
ATOM 2303 C C . SER A 1 297 ? 23.243 -2.245 -54.384 1.00 84.75 297 SER A C 1
ATOM 2305 O O . SER A 1 297 ? 23.791 -1.234 -54.828 1.00 84.75 297 SER A O 1
ATOM 2307 N N . ILE A 1 298 ? 23.482 -2.692 -53.143 1.00 85.81 298 ILE A N 1
ATOM 2308 C CA . ILE A 1 298 ? 24.407 -2.015 -52.233 1.00 85.81 298 ILE A CA 1
ATOM 2309 C C . ILE A 1 298 ? 25.835 -2.044 -52.790 1.00 85.81 298 ILE A C 1
ATOM 2311 O O . ILE A 1 298 ? 26.343 -3.090 -53.194 1.00 85.81 298 ILE A O 1
ATOM 2315 N N . ASN A 1 299 ? 26.494 -0.886 -52.806 1.00 86.06 299 ASN A N 1
ATOM 2316 C CA . ASN A 1 299 ? 27.889 -0.800 -53.219 1.00 86.06 299 ASN A CA 1
ATOM 2317 C C . ASN A 1 299 ? 28.830 -1.304 -52.110 1.00 86.06 299 ASN A C 1
ATOM 2319 O O . ASN A 1 299 ? 28.492 -1.318 -50.923 1.00 86.06 299 ASN A O 1
ATOM 2323 N N . GLU A 1 300 ? 30.036 -1.702 -52.511 1.00 83.31 300 GLU A N 1
ATOM 2324 C CA . GLU A 1 300 ? 31.052 -2.246 -51.605 1.00 83.31 300 GLU A CA 1
ATOM 2325 C C . GLU A 1 300 ? 31.426 -1.250 -50.496 1.00 83.31 300 GLU A C 1
ATOM 2327 O O . GLU A 1 300 ? 31.491 -1.624 -49.325 1.00 83.31 300 GLU A O 1
ATOM 2332 N N . ASP A 1 301 ? 31.544 0.037 -50.835 1.00 85.44 301 ASP A N 1
ATOM 2333 C CA . ASP A 1 301 ? 31.862 1.095 -49.872 1.00 85.44 301 ASP A CA 1
ATOM 2334 C C . ASP A 1 301 ? 30.773 1.269 -48.801 1.00 85.44 301 ASP A C 1
ATOM 2336 O O . ASP A 1 301 ? 31.087 1.387 -47.614 1.00 85.44 301 ASP A O 1
ATOM 2340 N N . ALA A 1 302 ? 29.482 1.252 -49.169 1.00 85.56 302 ALA A N 1
ATOM 2341 C CA . ALA A 1 302 ? 28.419 1.339 -48.166 1.00 85.56 302 ALA A CA 1
ATOM 2342 C C . ALA A 1 302 ? 28.361 0.078 -47.308 1.00 85.56 302 ALA A C 1
ATOM 2344 O O . ALA A 1 302 ? 28.118 0.176 -46.104 1.00 85.56 302 ALA A O 1
ATOM 2345 N N . LEU A 1 303 ? 28.616 -1.098 -47.890 1.00 86.94 303 LEU A N 1
ATOM 2346 C CA . LEU A 1 303 ? 28.700 -2.332 -47.120 1.00 86.94 303 LEU A CA 1
ATOM 2347 C C . LEU A 1 303 ? 29.851 -2.267 -46.106 1.00 86.94 303 LEU A C 1
ATOM 2349 O O . LEU A 1 303 ? 29.651 -2.617 -44.942 1.00 86.94 303 LEU A O 1
ATOM 2353 N N . ALA A 1 304 ? 31.018 -1.752 -46.501 1.00 85.19 304 ALA A N 1
ATOM 2354 C CA . ALA A 1 304 ? 32.158 -1.555 -45.611 1.00 85.19 304 ALA A CA 1
ATOM 2355 C C . ALA A 1 304 ? 31.825 -0.597 -44.454 1.00 85.19 304 ALA A C 1
ATOM 2357 O O . ALA A 1 304 ? 32.087 -0.926 -43.295 1.00 85.19 304 ALA A O 1
ATOM 2358 N N . ILE A 1 305 ? 31.161 0.529 -44.740 1.00 87.06 305 ILE A N 1
ATOM 2359 C CA . ILE A 1 305 ? 30.703 1.490 -43.722 1.00 87.06 305 ILE A CA 1
ATOM 2360 C C . ILE A 1 305 ? 29.712 0.836 -42.749 1.00 87.06 305 ILE A C 1
ATOM 2362 O O . ILE A 1 305 ? 29.805 1.033 -41.538 1.00 87.06 305 ILE A O 1
ATOM 2366 N N . LEU A 1 306 ? 28.770 0.027 -43.238 1.00 87.69 306 LEU A N 1
ATOM 2367 C CA . LEU A 1 306 ? 27.828 -0.682 -42.369 1.00 87.69 306 LEU A CA 1
ATOM 2368 C C . LEU A 1 306 ? 28.527 -1.744 -41.498 1.00 87.69 306 LEU A C 1
ATOM 2370 O O . LEU A 1 306 ? 28.123 -1.969 -40.354 1.00 87.69 306 LEU A O 1
ATOM 2374 N N . MET A 1 307 ? 29.586 -2.375 -42.010 1.00 85.50 307 MET A N 1
ATOM 2375 C CA . MET A 1 307 ? 30.393 -3.352 -41.274 1.00 85.50 307 MET A CA 1
ATOM 2376 C C . MET A 1 307 ? 31.251 -2.707 -40.179 1.00 85.50 307 MET A C 1
ATOM 2378 O O . MET A 1 307 ? 31.332 -3.275 -39.085 1.00 85.50 307 MET A O 1
ATOM 2382 N N . SER A 1 308 ? 31.868 -1.548 -40.444 1.00 84.88 308 SER A N 1
ATOM 2383 C CA . SER A 1 308 ? 32.743 -0.853 -39.486 1.00 84.88 308 SER A CA 1
ATOM 2384 C C . SER A 1 308 ? 31.975 0.079 -38.545 1.00 84.88 308 SER A C 1
ATOM 2386 O O . SER A 1 308 ? 32.055 -0.064 -37.326 1.00 84.88 308 SER A O 1
ATOM 2388 N N . GLU A 1 309 ? 31.189 1.003 -39.097 1.00 85.00 309 GLU A N 1
ATOM 2389 C CA . GLU A 1 309 ? 30.513 2.070 -38.352 1.00 85.00 309 GLU A CA 1
ATOM 2390 C C . GLU A 1 309 ? 29.129 1.650 -37.849 1.00 85.00 309 GLU A C 1
ATOM 2392 O O . GLU A 1 309 ? 28.659 2.158 -36.833 1.00 85.00 309 GLU A O 1
ATOM 2397 N N . GLY A 1 310 ? 28.472 0.722 -38.553 1.00 81.25 310 GLY A N 1
ATOM 2398 C CA . GLY A 1 310 ? 27.167 0.163 -38.183 1.00 81.25 310 GLY A CA 1
ATOM 2399 C C . GLY A 1 310 ? 27.231 -1.058 -37.258 1.00 81.25 310 GLY A C 1
ATOM 2400 O O . GLY A 1 310 ? 26.185 -1.610 -36.916 1.00 81.25 310 GLY A O 1
ATOM 2401 N N . GLU A 1 311 ? 28.438 -1.488 -36.870 1.00 84.25 311 GLU A N 1
ATOM 2402 C CA . GLU A 1 311 ? 28.709 -2.635 -35.985 1.00 84.25 311 GLU A CA 1
ATOM 2403 C C . GLU A 1 311 ? 28.118 -3.978 -36.467 1.00 84.25 311 GLU A C 1
ATOM 2405 O O . GLU A 1 311 ? 27.975 -4.926 -35.688 1.00 84.25 311 GLU A O 1
ATOM 2410 N N . LEU A 1 312 ? 27.812 -4.114 -37.765 1.00 85.00 312 LEU A N 1
ATOM 2411 C CA . LEU A 1 312 ? 27.332 -5.383 -38.329 1.00 85.00 312 LEU A CA 1
ATOM 2412 C C . LEU A 1 312 ? 28.360 -6.510 -38.189 1.00 85.00 312 LEU A C 1
ATOM 2414 O O . LEU A 1 312 ? 27.975 -7.662 -38.000 1.00 85.00 312 LEU A O 1
ATOM 2418 N N . SER A 1 313 ? 29.652 -6.177 -38.219 1.00 82.44 313 SER A N 1
ATOM 2419 C CA . SER A 1 313 ? 30.749 -7.130 -38.011 1.00 82.44 313 SER A CA 1
ATOM 2420 C C . SER A 1 313 ? 30.689 -7.822 -36.644 1.00 82.44 313 SER A C 1
ATOM 2422 O O . SER A 1 313 ? 30.984 -9.010 -36.547 1.00 82.44 313 SER A O 1
ATOM 2424 N N . SER A 1 314 ? 30.255 -7.106 -35.603 1.00 83.44 314 SER A N 1
ATOM 2425 C CA . SER A 1 314 ? 30.060 -7.645 -34.251 1.00 83.44 314 SER A CA 1
ATOM 2426 C C . SER A 1 314 ? 28.790 -8.498 -34.153 1.00 83.44 314 SER A C 1
ATOM 2428 O O . SER A 1 314 ? 28.758 -9.517 -33.466 1.00 83.44 314 SER A O 1
ATOM 2430 N N . ARG A 1 315 ? 27.735 -8.110 -34.882 1.00 81.88 315 ARG A N 1
ATOM 2431 C CA . ARG A 1 315 ? 26.425 -8.783 -34.849 1.00 81.88 315 ARG A CA 1
ATOM 2432 C C . ARG A 1 315 ? 26.369 -10.069 -35.668 1.00 81.88 315 ARG A C 1
ATOM 2434 O O . ARG A 1 315 ? 25.611 -10.968 -35.322 1.00 81.88 315 ARG A O 1
ATOM 2441 N N . ALA A 1 316 ? 27.130 -10.141 -36.756 1.00 83.12 316 ALA A N 1
ATOM 2442 C CA . ALA A 1 316 ? 27.168 -11.286 -37.658 1.00 83.12 316 ALA A CA 1
ATOM 2443 C C . ALA A 1 316 ? 28.622 -11.641 -38.024 1.00 83.12 316 ALA A C 1
ATOM 2445 O O . ALA A 1 316 ? 29.030 -11.482 -39.181 1.00 83.12 316 ALA A O 1
ATOM 2446 N N . PRO A 1 317 ? 29.418 -12.130 -37.053 1.00 84.44 317 PRO A N 1
ATOM 2447 C CA . PRO A 1 317 ? 30.847 -12.372 -37.248 1.00 84.44 317 PRO A CA 1
ATOM 2448 C C . PRO A 1 317 ? 31.126 -13.421 -38.330 1.00 84.44 317 PRO A C 1
ATOM 2450 O O . PRO A 1 317 ? 32.092 -13.288 -39.079 1.00 84.44 317 PRO A O 1
ATOM 2453 N N . ASP A 1 318 ? 30.264 -14.431 -38.466 1.00 85.12 318 ASP A N 1
ATOM 2454 C CA . ASP A 1 318 ? 30.431 -15.489 -39.466 1.00 85.12 318 ASP A CA 1
ATOM 2455 C C . ASP A 1 318 ? 30.185 -14.991 -40.894 1.00 85.12 318 ASP A C 1
ATOM 2457 O O . ASP A 1 318 ? 30.974 -15.289 -41.790 1.00 85.12 318 ASP A O 1
ATOM 2461 N N . LEU A 1 319 ? 29.144 -14.175 -41.104 1.00 83.06 319 LEU A N 1
ATOM 2462 C CA . LEU A 1 319 ? 28.872 -13.559 -42.408 1.00 83.06 319 LEU A CA 1
ATOM 2463 C C . LEU A 1 319 ? 29.966 -12.559 -42.785 1.00 83.06 319 LEU A C 1
ATOM 2465 O O . LEU A 1 319 ? 30.389 -12.508 -43.938 1.00 83.06 319 LEU A O 1
ATOM 2469 N N . HIS A 1 320 ? 30.459 -11.794 -41.809 1.00 84.50 320 HIS A N 1
ATOM 2470 C CA . HIS A 1 320 ? 31.563 -10.871 -42.036 1.00 84.50 320 HIS A CA 1
ATOM 2471 C C . HIS A 1 320 ? 32.859 -11.606 -42.412 1.00 84.50 320 HIS A C 1
ATOM 2473 O O . HIS A 1 320 ? 33.555 -11.185 -43.337 1.00 84.50 320 HIS A O 1
ATOM 2479 N N . ARG A 1 321 ? 33.163 -12.727 -41.741 1.00 85.12 321 ARG A N 1
ATOM 2480 C CA . ARG A 1 321 ? 34.317 -13.578 -42.064 1.00 85.12 321 ARG A CA 1
ATOM 2481 C C . ARG A 1 321 ? 34.206 -14.164 -43.472 1.00 85.12 321 ARG A C 1
ATOM 2483 O O . ARG A 1 321 ? 35.132 -13.991 -44.256 1.00 85.12 321 ARG A O 1
ATOM 2490 N N . ALA A 1 322 ? 33.063 -14.759 -43.815 1.00 86.50 322 ALA A N 1
ATOM 2491 C CA . ALA A 1 322 ? 32.829 -15.327 -45.143 1.00 86.50 322 ALA A CA 1
ATOM 2492 C C . ALA A 1 322 ? 32.945 -14.273 -46.260 1.00 86.50 322 ALA A C 1
ATOM 2494 O O . ALA A 1 322 ? 33.549 -14.528 -47.300 1.00 86.50 322 ALA A O 1
ATOM 2495 N N . HIS A 1 323 ? 32.413 -13.067 -46.036 1.00 84.00 323 HIS A N 1
ATOM 2496 C CA . HIS A 1 323 ? 32.552 -11.961 -46.982 1.00 84.00 323 HIS A CA 1
ATOM 2497 C C . HIS A 1 323 ? 34.018 -11.539 -47.159 1.00 84.00 323 HIS A C 1
ATOM 2499 O O . HIS A 1 323 ? 34.475 -11.383 -48.288 1.00 84.00 323 HIS A O 1
ATOM 2505 N N . ARG A 1 324 ? 34.775 -11.406 -46.062 1.00 85.06 324 ARG A N 1
ATOM 2506 C CA . ARG A 1 324 ? 36.200 -11.051 -46.113 1.00 85.06 324 ARG A CA 1
ATOM 2507 C C . ARG A 1 324 ? 37.019 -12.089 -46.878 1.00 85.06 324 ARG A C 1
ATOM 2509 O O . ARG A 1 324 ? 37.811 -11.720 -47.737 1.00 85.06 324 ARG A O 1
ATOM 2516 N N . GLU A 1 325 ? 36.798 -13.370 -46.600 1.00 88.19 325 GLU A N 1
ATOM 2517 C CA . GLU A 1 325 ? 37.464 -14.472 -47.301 1.00 88.19 325 GLU A CA 1
ATOM 2518 C C . GLU A 1 325 ? 37.153 -14.448 -48.804 1.00 88.19 325 GLU A C 1
ATOM 2520 O O . GLU A 1 325 ? 38.063 -14.561 -49.625 1.00 88.19 325 GLU A O 1
ATOM 2525 N N . ALA A 1 326 ? 35.892 -14.218 -49.182 1.00 85.19 326 ALA A N 1
ATOM 2526 C CA . ALA A 1 326 ? 35.501 -14.083 -50.584 1.00 85.19 326 ALA A CA 1
ATOM 2527 C C . ALA A 1 326 ? 36.184 -12.888 -51.274 1.00 85.19 326 ALA A C 1
ATOM 2529 O O . ALA A 1 326 ? 36.662 -13.022 -52.403 1.00 85.19 326 ALA A O 1
ATOM 2530 N N . MET A 1 327 ? 36.277 -11.740 -50.594 1.00 84.94 327 MET A N 1
ATOM 2531 C CA . MET A 1 327 ? 36.961 -10.557 -51.129 1.00 84.94 327 MET A CA 1
ATOM 2532 C C . MET A 1 327 ? 38.471 -10.779 -51.272 1.00 84.94 327 MET A C 1
ATOM 2534 O O . MET A 1 327 ? 39.053 -10.388 -52.281 1.00 84.94 327 MET A O 1
ATOM 2538 N N . GLU A 1 328 ? 39.116 -11.466 -50.327 1.00 87.19 328 GLU A N 1
ATOM 2539 C CA . GLU A 1 328 ? 40.538 -11.813 -50.439 1.00 87.19 328 GLU A CA 1
ATOM 2540 C C . GLU A 1 328 ? 40.821 -12.755 -51.615 1.00 87.19 328 GLU A C 1
ATOM 2542 O O . GLU A 1 328 ? 41.819 -12.580 -52.320 1.00 87.19 328 GLU A O 1
ATOM 2547 N N . ILE A 1 329 ? 39.947 -13.736 -51.857 1.00 89.88 329 ILE A N 1
ATOM 2548 C CA . ILE A 1 329 ? 40.064 -14.643 -53.006 1.00 89.88 329 ILE A CA 1
ATOM 2549 C C . ILE A 1 329 ? 39.954 -13.854 -54.317 1.00 89.88 329 ILE A C 1
ATOM 2551 O O . ILE A 1 329 ? 40.796 -14.020 -55.202 1.00 89.88 329 ILE A O 1
ATOM 2555 N N . LEU A 1 330 ? 38.968 -12.958 -54.425 1.00 86.88 330 LEU A N 1
ATOM 2556 C CA . LEU A 1 330 ? 38.779 -12.108 -55.605 1.00 86.88 330 LEU A CA 1
ATOM 2557 C C . LEU A 1 330 ? 39.955 -11.150 -55.830 1.00 86.88 330 LEU A C 1
ATOM 2559 O O . LEU A 1 330 ? 40.427 -11.013 -56.959 1.00 86.88 330 LEU A O 1
ATOM 2563 N N . ALA A 1 331 ? 40.486 -10.537 -54.770 1.00 87.12 331 ALA A N 1
ATOM 2564 C CA . ALA A 1 331 ? 41.651 -9.661 -54.863 1.00 87.12 331 ALA A CA 1
ATOM 2565 C C . ALA A 1 331 ? 42.902 -10.417 -55.351 1.00 87.12 331 ALA A C 1
ATOM 2567 O O . ALA A 1 331 ? 43.656 -9.918 -56.193 1.00 87.12 331 ALA A O 1
ATOM 2568 N N . ARG A 1 332 ? 43.116 -11.652 -54.877 1.00 87.69 332 ARG A N 1
ATOM 2569 C CA . ARG A 1 332 ? 44.217 -12.512 -55.348 1.00 87.69 332 ARG A CA 1
ATOM 2570 C C . ARG A 1 332 ? 44.043 -12.925 -56.810 1.00 87.69 332 ARG A C 1
ATOM 2572 O O . ARG A 1 332 ? 45.013 -12.889 -57.561 1.00 87.69 332 ARG A O 1
ATOM 2579 N N . ALA A 1 333 ? 42.827 -13.270 -57.228 1.00 86.94 333 ALA A N 1
ATOM 2580 C CA . ALA A 1 333 ? 42.533 -13.593 -58.624 1.00 86.94 333 ALA A CA 1
ATOM 2581 C C . ALA A 1 333 ? 42.778 -12.388 -59.550 1.00 86.94 333 ALA A C 1
ATOM 2583 O O . ALA A 1 333 ? 43.508 -12.505 -60.531 1.00 86.94 333 ALA A O 1
ATOM 2584 N N . SER A 1 334 ? 42.273 -11.209 -59.180 1.00 85.69 334 SER A N 1
ATOM 2585 C CA . SER A 1 334 ? 42.451 -9.966 -59.942 1.00 85.69 334 SER A CA 1
ATOM 2586 C C . SER A 1 334 ? 43.923 -9.556 -60.069 1.00 85.69 334 SER A C 1
ATOM 2588 O O . SER A 1 334 ? 44.393 -9.206 -61.151 1.00 85.69 334 SER A O 1
ATOM 2590 N N . THR A 1 335 ? 44.703 -9.660 -58.990 1.00 86.12 335 THR A N 1
ATOM 2591 C CA . THR A 1 335 ? 46.143 -9.352 -59.038 1.00 86.12 335 THR A CA 1
ATOM 2592 C C . THR A 1 335 ? 46.931 -10.353 -59.885 1.00 86.12 335 THR A C 1
ATOM 2594 O O . THR A 1 335 ? 47.835 -9.945 -60.618 1.00 86.12 335 THR A O 1
ATOM 2597 N N . ALA A 1 336 ? 46.570 -11.638 -59.854 1.00 85.62 336 ALA A N 1
ATOM 2598 C CA . ALA A 1 336 ? 47.162 -12.653 -60.722 1.00 85.62 336 ALA A CA 1
ATOM 2599 C C . ALA A 1 336 ? 46.815 -12.419 -62.205 1.00 85.62 336 ALA A C 1
ATOM 2601 O O . ALA A 1 336 ? 47.687 -12.508 -63.074 1.00 85.62 336 ALA A O 1
ATOM 2602 N N . GLU A 1 337 ? 45.570 -12.052 -62.510 1.00 86.38 337 GLU A N 1
ATOM 2603 C CA . GLU A 1 337 ? 45.140 -11.679 -63.863 1.00 86.38 337 GLU A CA 1
ATOM 2604 C C . GLU A 1 337 ? 45.855 -10.418 -64.361 1.00 86.38 337 GLU A C 1
ATOM 2606 O O . GLU A 1 337 ? 46.391 -10.399 -65.469 1.00 86.38 337 GLU A O 1
ATOM 2611 N N . ALA A 1 338 ? 45.963 -9.382 -63.528 1.00 84.31 338 ALA A N 1
ATOM 2612 C CA . ALA A 1 338 ? 46.699 -8.170 -63.868 1.00 84.31 338 ALA A CA 1
ATOM 2613 C C . ALA A 1 338 ? 48.186 -8.462 -64.133 1.00 84.31 3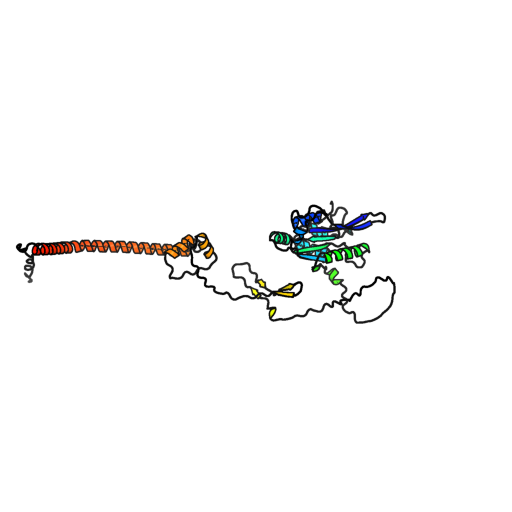38 ALA A C 1
ATOM 2615 O O . ALA A 1 338 ? 48.774 -7.926 -65.078 1.00 84.31 338 ALA A O 1
ATOM 2616 N N . HIS A 1 339 ? 48.801 -9.341 -63.335 1.00 87.94 339 HIS A N 1
ATOM 2617 C CA . HIS A 1 339 ? 50.193 -9.733 -63.524 1.00 87.94 339 HIS A CA 1
ATOM 2618 C C . HIS A 1 339 ? 50.397 -10.523 -64.822 1.00 87.94 339 HIS A C 1
ATOM 2620 O O . HIS A 1 339 ? 51.294 -10.186 -65.600 1.00 87.94 339 HIS A O 1
ATOM 2626 N N . THR A 1 340 ? 49.545 -11.512 -65.095 1.00 87.62 340 THR A N 1
ATOM 2627 C CA . THR A 1 340 ? 49.612 -12.316 -66.326 1.00 87.62 340 THR A CA 1
ATOM 2628 C C . THR A 1 340 ? 49.331 -11.478 -67.573 1.00 87.62 340 THR A C 1
ATOM 2630 O O . THR A 1 340 ? 50.016 -11.627 -68.586 1.00 87.62 340 THR A O 1
ATOM 2633 N N . GLN A 1 341 ? 48.393 -10.530 -67.505 1.00 86.00 341 GLN A N 1
ATOM 2634 C CA . GLN A 1 341 ? 48.119 -9.596 -68.596 1.00 86.00 341 GLN A CA 1
ATOM 2635 C C . GLN A 1 341 ? 49.304 -8.661 -68.857 1.00 86.00 341 GLN A C 1
ATOM 2637 O O . GLN A 1 341 ? 49.668 -8.420 -70.012 1.00 86.00 341 GLN A O 1
ATOM 2642 N N . LYS A 1 342 ? 49.958 -8.168 -67.800 1.00 86.56 342 LYS A N 1
ATOM 2643 C CA . LYS A 1 342 ? 51.179 -7.364 -67.917 1.00 86.56 342 LYS A CA 1
ATOM 2644 C C . LYS A 1 342 ? 52.324 -8.160 -68.550 1.00 86.56 342 LYS A C 1
ATOM 2646 O O . LYS A 1 342 ? 53.014 -7.633 -69.422 1.00 86.56 342 LYS A O 1
ATOM 2651 N N . GLU A 1 343 ? 52.506 -9.422 -68.167 1.00 87.12 343 GLU A N 1
ATOM 2652 C CA . GLU A 1 343 ? 53.524 -10.300 -68.760 1.00 87.12 343 GLU A CA 1
ATOM 2653 C C . GLU A 1 343 ? 53.243 -10.611 -70.228 1.00 87.12 343 GLU A C 1
ATOM 2655 O O . GLU A 1 343 ? 54.142 -10.479 -71.058 1.00 87.12 343 GLU A O 1
ATOM 2660 N N . ARG A 1 344 ? 51.993 -10.937 -70.582 1.00 88.00 344 ARG A N 1
ATOM 2661 C CA . ARG A 1 344 ? 51.575 -11.128 -71.981 1.00 88.00 344 ARG A CA 1
ATOM 2662 C C . ARG A 1 344 ? 51.850 -9.891 -72.822 1.00 88.00 344 ARG A C 1
ATOM 2664 O O . ARG A 1 344 ? 52.468 -9.999 -73.877 1.00 88.00 344 ARG A O 1
ATOM 2671 N N . THR A 1 345 ? 51.458 -8.720 -72.325 1.00 82.81 345 THR A N 1
ATOM 2672 C CA . THR A 1 345 ? 51.669 -7.446 -73.023 1.00 82.81 345 THR A CA 1
ATOM 2673 C C . THR A 1 345 ? 53.165 -7.153 -73.183 1.00 82.81 345 THR A C 1
ATOM 2675 O O . THR A 1 345 ? 53.612 -6.779 -74.264 1.00 82.81 345 THR A O 1
ATOM 2678 N N . SER A 1 346 ? 53.975 -7.391 -72.144 1.00 86.75 346 SER A N 1
ATOM 2679 C CA . SER A 1 346 ? 55.436 -7.231 -72.211 1.00 86.75 346 SER A CA 1
ATOM 2680 C C . SER A 1 346 ? 56.087 -8.194 -73.209 1.00 86.75 346 SER A C 1
ATOM 2682 O O . SER A 1 346 ? 56.945 -7.783 -73.992 1.00 86.75 346 SER A O 1
ATOM 2684 N N . ASN A 1 347 ? 55.664 -9.458 -73.230 1.00 86.19 347 ASN A N 1
ATOM 2685 C CA . ASN A 1 347 ? 56.182 -10.466 -74.152 1.00 86.19 347 ASN A CA 1
ATOM 2686 C C . ASN A 1 347 ? 55.769 -10.181 -75.600 1.00 86.19 347 ASN A C 1
ATOM 2688 O O . ASN A 1 347 ? 56.596 -10.322 -76.498 1.00 86.19 347 ASN A O 1
ATOM 2692 N N . GLN A 1 348 ? 54.548 -9.697 -75.833 1.00 83.81 348 GLN A N 1
ATOM 2693 C CA . GLN A 1 348 ? 54.091 -9.277 -77.158 1.00 83.81 348 GLN A CA 1
ATOM 2694 C C . GLN A 1 348 ? 54.891 -8.074 -77.676 1.00 83.81 348 GLN A C 1
ATOM 2696 O O . GLN A 1 348 ? 55.313 -8.070 -78.829 1.00 83.81 348 GLN A O 1
ATOM 2701 N N . ILE A 1 349 ? 55.185 -7.091 -76.816 1.00 81.69 349 ILE A N 1
ATOM 2702 C CA . ILE A 1 349 ? 56.057 -5.957 -77.164 1.00 81.69 349 ILE A CA 1
ATOM 2703 C C . ILE A 1 349 ? 57.473 -6.440 -77.508 1.00 81.69 349 ILE A C 1
ATOM 2705 O O . ILE A 1 349 ? 58.050 -5.992 -78.497 1.00 81.69 349 ILE A O 1
ATOM 2709 N N . LYS A 1 350 ? 58.037 -7.373 -76.729 1.00 83.75 350 LYS A N 1
ATOM 2710 C CA . LYS A 1 350 ? 59.367 -7.943 -77.006 1.00 83.75 350 LYS A CA 1
ATOM 2711 C C . LYS A 1 350 ? 59.399 -8.723 -78.320 1.00 83.75 350 LYS A C 1
ATOM 2713 O O . LYS A 1 350 ? 60.344 -8.564 -79.083 1.00 83.75 350 LYS A O 1
ATOM 2718 N N . SER A 1 351 ? 58.377 -9.533 -78.593 1.00 81.56 351 SER A N 1
ATOM 2719 C CA . SER A 1 351 ? 58.304 -10.364 -79.800 1.00 81.56 351 SER A CA 1
ATOM 2720 C C . SER A 1 351 ? 58.085 -9.520 -81.063 1.00 81.56 351 SER A C 1
ATOM 2722 O O . SER A 1 351 ? 58.693 -9.789 -82.094 1.00 81.56 351 SER A O 1
ATOM 2724 N N . ASN A 1 352 ? 57.328 -8.424 -80.956 1.00 81.69 352 ASN A N 1
ATOM 2725 C CA . ASN A 1 352 ? 57.080 -7.499 -82.065 1.00 81.69 352 ASN A CA 1
ATOM 2726 C C . ASN A 1 352 ? 58.174 -6.434 -82.243 1.00 81.69 352 ASN A C 1
ATOM 2728 O O . ASN A 1 352 ? 58.063 -5.591 -83.133 1.00 81.69 352 ASN A O 1
ATOM 2732 N N . ARG A 1 353 ? 59.235 -6.449 -81.424 1.00 80.19 353 ARG A N 1
ATOM 2733 C CA . ARG A 1 353 ? 60.305 -5.444 -81.470 1.00 80.19 353 ARG A CA 1
ATOM 2734 C C . ARG A 1 353 ? 61.001 -5.390 -82.830 1.00 80.19 353 ARG A C 1
ATOM 2736 O O . ARG A 1 353 ? 61.227 -4.296 -83.331 1.00 80.19 353 ARG A O 1
ATOM 2743 N N . GLY A 1 354 ? 61.288 -6.545 -83.434 1.00 78.62 354 GLY A N 1
ATOM 2744 C CA . GLY A 1 354 ? 61.918 -6.612 -84.758 1.00 78.62 354 GLY A CA 1
ATOM 2745 C C . GLY A 1 354 ? 61.051 -5.985 -85.853 1.00 78.62 354 GLY A C 1
ATOM 2746 O O . GLY A 1 354 ? 61.533 -5.162 -86.623 1.00 78.62 354 GLY A O 1
ATOM 2747 N N . LEU A 1 355 ? 59.747 -6.283 -85.851 1.00 76.62 355 LEU A N 1
ATOM 2748 C CA . LEU A 1 355 ? 58.777 -5.699 -86.786 1.00 76.62 355 LEU A CA 1
ATOM 2749 C C . LEU A 1 355 ? 58.596 -4.189 -86.572 1.00 76.62 355 LEU A C 1
ATOM 2751 O O . LEU A 1 355 ? 58.442 -3.443 -87.537 1.00 76.62 355 LEU A O 1
ATOM 2755 N N . LEU A 1 356 ? 58.640 -3.720 -85.319 1.00 76.50 356 LEU A N 1
ATOM 2756 C CA . LEU A 1 356 ? 58.633 -2.289 -85.014 1.00 76.50 356 LEU A CA 1
ATOM 2757 C C . LEU A 1 356 ? 59.905 -1.595 -85.512 1.00 76.50 356 LEU A C 1
ATOM 2759 O O . LEU A 1 356 ? 59.803 -0.518 -86.089 1.00 76.50 356 LEU A O 1
ATOM 2763 N N . GLU A 1 357 ? 61.084 -2.186 -85.303 1.00 79.44 357 GLU A N 1
ATOM 2764 C CA . GLU A 1 357 ? 62.360 -1.634 -85.776 1.00 79.44 357 GLU A CA 1
ATOM 2765 C C . GLU A 1 357 ? 62.412 -1.583 -87.309 1.00 79.44 357 GLU A C 1
ATOM 2767 O O . GLU A 1 357 ? 62.844 -0.579 -87.875 1.00 79.44 357 GLU A O 1
ATOM 2772 N N . GLU A 1 358 ? 61.906 -2.611 -87.991 1.00 77.50 358 GLU A N 1
ATOM 2773 C CA . GLU A 1 358 ? 61.826 -2.640 -89.451 1.00 77.50 358 GLU A CA 1
ATOM 2774 C C . GLU A 1 358 ? 60.799 -1.636 -89.996 1.00 77.50 358 GLU A C 1
ATOM 2776 O O . GLU A 1 358 ? 61.097 -0.883 -90.923 1.00 77.50 358 GLU A O 1
ATOM 2781 N N . GLY A 1 359 ? 59.619 -1.543 -89.376 1.00 76.25 359 GLY A N 1
ATOM 2782 C CA . GLY A 1 359 ? 58.611 -0.539 -89.719 1.00 76.25 359 GLY A CA 1
ATOM 2783 C C . GLY A 1 359 ? 59.107 0.892 -89.493 1.00 76.25 359 GLY A C 1
ATOM 2784 O O . GLY A 1 359 ? 58.852 1.772 -90.318 1.00 76.25 359 GLY A O 1
ATOM 2785 N N . LEU A 1 360 ? 59.871 1.127 -88.421 1.00 80.25 360 LEU A N 1
ATOM 2786 C CA . LEU A 1 360 ? 60.502 2.417 -88.148 1.00 80.25 360 LEU A CA 1
ATOM 2787 C C . LEU A 1 360 ? 61.575 2.733 -89.195 1.00 80.25 360 LEU A C 1
ATOM 2789 O O . LEU A 1 360 ? 61.581 3.838 -89.731 1.00 80.25 360 LEU A O 1
ATOM 2793 N N . ARG A 1 361 ? 62.437 1.765 -89.542 1.00 78.56 361 ARG A N 1
ATOM 2794 C CA . ARG A 1 361 ? 63.436 1.912 -90.614 1.00 78.56 361 ARG A CA 1
ATOM 2795 C C . ARG A 1 361 ? 62.783 2.242 -91.948 1.00 78.56 361 ARG A C 1
ATOM 2797 O O . ARG A 1 361 ? 63.222 3.172 -92.613 1.00 78.56 361 ARG A O 1
ATOM 2804 N N . ARG A 1 362 ? 61.709 1.538 -92.312 1.00 77.38 362 ARG A N 1
ATOM 2805 C CA . ARG A 1 362 ? 60.973 1.767 -93.560 1.00 77.38 362 ARG A CA 1
ATOM 2806 C C . ARG A 1 362 ? 60.335 3.157 -93.581 1.00 77.38 362 ARG A C 1
ATOM 2808 O O . ARG A 1 362 ? 60.418 3.855 -94.583 1.00 77.38 362 ARG A O 1
ATOM 2815 N N . LYS A 1 363 ? 59.773 3.608 -92.456 1.00 79.25 363 LYS A N 1
ATOM 2816 C CA . LYS A 1 363 ? 59.180 4.948 -92.341 1.00 79.25 363 LYS A CA 1
ATOM 2817 C C . LYS A 1 363 ? 60.227 6.064 -92.351 1.00 79.25 363 LYS A C 1
ATOM 2819 O O . LYS A 1 363 ? 60.000 7.093 -92.974 1.00 79.25 363 LYS A O 1
ATOM 2824 N N . ILE A 1 364 ? 61.383 5.847 -91.724 1.00 80.31 364 ILE A N 1
ATOM 2825 C CA . ILE A 1 364 ? 62.536 6.753 -91.810 1.00 80.31 364 ILE A CA 1
ATOM 2826 C C . ILE A 1 364 ? 63.050 6.819 -93.252 1.00 80.31 364 ILE A C 1
ATOM 2828 O O . ILE A 1 364 ? 63.302 7.913 -93.742 1.00 80.31 364 ILE A O 1
ATOM 2832 N N . ALA A 1 365 ? 63.148 5.684 -93.951 1.00 75.38 365 ALA A N 1
ATOM 2833 C CA . ALA A 1 365 ? 63.559 5.642 -95.352 1.00 75.38 365 ALA A CA 1
ATOM 2834 C C . ALA A 1 365 ? 62.605 6.440 -96.255 1.00 75.38 365 ALA A C 1
ATOM 2836 O O . ALA A 1 365 ? 63.075 7.248 -97.048 1.00 75.38 365 ALA A O 1
ATOM 2837 N N . VAL A 1 366 ? 61.285 6.299 -96.070 1.00 78.56 366 VAL A N 1
ATOM 2838 C CA . VAL A 1 366 ? 60.279 7.101 -96.793 1.00 78.56 366 VAL A CA 1
ATOM 2839 C C . VAL A 1 366 ? 60.453 8.596 -96.516 1.00 78.56 366 VAL A C 1
ATOM 2841 O O . VAL A 1 366 ? 60.530 9.378 -97.456 1.00 78.56 366 VAL A O 1
ATOM 2844 N N . VAL A 1 367 ? 60.596 9.005 -95.251 1.00 78.81 367 VAL A N 1
ATOM 2845 C CA . VAL A 1 367 ? 60.781 10.426 -94.894 1.00 78.81 367 VAL A CA 1
ATOM 2846 C C . VAL A 1 367 ? 62.082 10.996 -95.473 1.00 78.81 367 VAL A C 1
ATOM 2848 O O . VAL A 1 367 ? 62.108 12.139 -95.931 1.00 78.81 367 VAL A O 1
ATOM 2851 N N . ILE A 1 368 ? 63.167 10.216 -95.476 1.00 76.38 368 ILE A N 1
ATOM 2852 C CA . ILE A 1 368 ? 64.445 10.615 -96.084 1.00 76.38 368 ILE A CA 1
ATOM 2853 C C . ILE A 1 368 ? 64.296 10.756 -97.603 1.00 76.38 368 ILE A C 1
ATOM 2855 O O . ILE A 1 368 ? 64.782 11.738 -98.157 1.00 76.38 368 ILE A O 1
ATOM 2859 N N . GLN A 1 369 ? 63.598 9.830 -98.262 1.00 72.94 369 GLN A N 1
ATOM 2860 C CA . GLN A 1 369 ? 63.362 9.856 -99.707 1.00 72.94 369 GLN A CA 1
ATOM 2861 C C . GLN A 1 369 ? 62.461 11.028 -100.131 1.00 72.94 369 GLN A C 1
ATOM 2863 O O . GLN A 1 369 ? 62.742 11.685 -101.131 1.00 72.94 369 GLN A O 1
ATOM 2868 N N . GLU A 1 370 ? 61.430 11.348 -99.342 1.00 74.81 370 GLU A N 1
ATOM 2869 C CA . GLU A 1 370 ? 60.582 12.532 -99.545 1.00 74.81 370 GLU A CA 1
ATOM 2870 C C . GLU A 1 370 ? 61.358 13.843 -99.342 1.00 74.81 370 GLU A C 1
ATOM 2872 O O . GLU A 1 370 ? 61.112 14.826 -100.040 1.00 74.81 370 GLU A O 1
ATOM 2877 N N . SER A 1 371 ? 62.315 13.862 -98.410 1.00 74.44 371 SER A N 1
ATOM 2878 C CA . SER A 1 371 ? 63.101 15.062 -98.087 1.00 74.44 371 SER A CA 1
ATOM 2879 C C . SER A 1 371 ? 64.317 15.259 -99.006 1.00 74.44 371 SER A C 1
ATOM 2881 O O . SER A 1 371 ? 64.788 16.386 -99.159 1.00 74.44 371 SER A O 1
ATOM 2883 N N . TYR A 1 372 ? 64.833 14.187 -99.621 1.00 67.44 372 TYR A N 1
ATOM 2884 C CA . TYR A 1 372 ? 66.040 14.196 -100.456 1.00 67.44 372 TYR A CA 1
ATOM 2885 C C . TYR A 1 372 ? 65.895 13.269 -101.685 1.00 67.44 372 TYR A C 1
ATOM 2887 O O . TYR A 1 372 ? 66.451 12.170 -101.709 1.00 67.44 372 TYR A O 1
ATOM 2895 N N . PRO A 1 373 ? 65.212 13.713 -102.756 1.00 62.06 373 PRO A N 1
ATOM 2896 C CA . PRO A 1 373 ? 64.818 12.860 -103.887 1.00 62.06 373 PRO A CA 1
ATOM 2897 C C . PRO A 1 373 ? 65.954 12.417 -104.833 1.00 62.06 373 PRO A C 1
ATOM 2899 O O . PRO A 1 373 ? 65.693 11.722 -105.808 1.00 62.06 373 PRO A O 1
ATOM 2902 N N . VAL A 1 374 ? 67.208 12.813 -104.581 1.00 58.19 374 VAL A N 1
ATOM 2903 C CA . VAL A 1 374 ? 68.381 12.465 -105.419 1.00 58.19 374 VAL A CA 1
ATOM 2904 C C . VAL A 1 374 ? 69.149 11.246 -104.871 1.00 58.19 374 VAL A C 1
ATOM 2906 O O . VAL A 1 374 ? 70.111 10.789 -105.479 1.00 58.19 374 VAL A O 1
ATOM 2909 N N . LEU A 1 375 ? 68.745 10.708 -103.716 1.00 56.44 375 LEU A N 1
ATOM 2910 C CA . LEU A 1 375 ? 69.328 9.499 -103.131 1.00 56.44 375 LEU A CA 1
ATOM 2911 C C . LEU A 1 375 ? 68.543 8.256 -103.578 1.00 56.44 375 LEU A C 1
ATOM 2913 O O . LEU A 1 375 ? 67.438 8.013 -103.096 1.00 56.44 375 LEU A O 1
ATOM 2917 N N . GLU A 1 376 ? 69.125 7.439 -104.459 1.00 56.94 376 GLU A N 1
ATOM 2918 C CA . GLU A 1 376 ? 68.639 6.076 -104.709 1.00 56.94 376 GLU A CA 1
ATOM 2919 C C . GLU A 1 376 ? 68.978 5.183 -103.506 1.00 56.94 376 GLU A C 1
ATOM 2921 O O . GLU A 1 376 ? 70.121 4.772 -103.297 1.00 56.94 376 GLU A O 1
ATOM 2926 N N . LEU A 1 377 ? 67.971 4.893 -102.683 1.00 56.44 377 LEU A N 1
ATOM 2927 C CA . LEU A 1 377 ? 68.040 3.859 -101.654 1.00 56.44 377 LEU A CA 1
ATOM 2928 C C . LEU A 1 377 ? 67.744 2.507 -102.313 1.00 56.44 377 LEU A C 1
ATOM 2930 O O . LEU A 1 377 ? 66.628 2.277 -102.772 1.00 56.44 377 LEU A O 1
ATOM 2934 N N . ALA A 1 378 ? 68.738 1.617 -102.356 1.00 50.81 378 ALA A N 1
ATOM 2935 C CA . ALA A 1 378 ? 68.570 0.255 -102.853 1.00 50.81 378 ALA A CA 1
ATOM 2936 C C . ALA A 1 378 ? 67.509 -0.486 -102.019 1.00 50.81 378 ALA A C 1
ATOM 2938 O O . ALA A 1 378 ? 67.704 -0.756 -100.832 1.00 50.81 378 ALA A O 1
ATOM 2939 N N . THR A 1 379 ? 66.375 -0.802 -102.638 1.00 47.22 379 THR A N 1
ATOM 2940 C CA . THR A 1 379 ? 65.342 -1.665 -102.066 1.00 47.22 379 THR A CA 1
ATOM 2941 C C . THR A 1 379 ? 65.865 -3.098 -102.044 1.00 47.22 379 THR A C 1
ATOM 2943 O O . THR A 1 379 ? 66.081 -3.700 -103.093 1.00 47.22 379 THR A O 1
ATOM 2946 N N . THR A 1 380 ? 66.102 -3.648 -100.856 1.00 47.25 380 THR A N 1
ATOM 2947 C CA . THR A 1 380 ? 66.425 -5.067 -100.673 1.00 47.25 380 THR A CA 1
ATOM 2948 C C . THR A 1 380 ? 65.195 -5.920 -100.984 1.00 47.25 380 THR A C 1
ATOM 2950 O O . THR A 1 380 ? 64.392 -6.154 -100.087 1.00 47.25 380 THR A O 1
ATOM 2953 N N . ASP A 1 381 ? 65.067 -6.358 -102.237 1.00 45.12 381 ASP A N 1
ATOM 2954 C CA . ASP A 1 381 ? 64.100 -7.374 -102.696 1.00 45.12 381 ASP A CA 1
ATOM 2955 C C . ASP A 1 381 ? 64.781 -8.533 -103.466 1.00 45.12 381 ASP A C 1
ATOM 2957 O O . ASP A 1 381 ? 64.126 -9.334 -104.123 1.00 45.12 381 ASP A O 1
ATOM 2961 N N . GLU A 1 382 ? 66.106 -8.691 -103.356 1.00 42.59 382 GLU A N 1
ATOM 2962 C CA . GLU A 1 382 ? 66.844 -9.828 -103.931 1.00 42.59 382 GLU A CA 1
ATOM 2963 C C . GLU A 1 382 ? 67.402 -10.750 -102.839 1.00 42.59 382 GLU A C 1
ATOM 2965 O O . GLU A 1 382 ? 68.579 -10.696 -102.487 1.00 42.59 382 GLU A O 1
ATOM 2970 N N . ALA A 1 383 ? 66.545 -11.611 -102.288 1.00 38.97 383 ALA A N 1
ATOM 2971 C CA . ALA A 1 383 ? 66.967 -12.818 -101.575 1.00 38.97 383 ALA A CA 1
ATOM 2972 C C . ALA A 1 383 ? 65.836 -13.860 -101.536 1.00 38.97 383 ALA A C 1
ATOM 2974 O O . ALA A 1 383 ? 65.492 -14.347 -100.468 1.00 38.97 383 ALA A O 1
ATOM 2975 N N . ASP A 1 384 ? 65.243 -14.196 -102.685 1.00 40.12 384 ASP A N 1
ATOM 2976 C CA . ASP A 1 384 ? 64.337 -15.352 -102.776 1.00 40.12 384 ASP A CA 1
ATOM 2977 C C . ASP A 1 384 ? 64.351 -15.970 -104.185 1.00 40.12 384 ASP A C 1
ATOM 2979 O O . ASP A 1 384 ? 63.368 -16.010 -104.920 1.00 40.12 384 ASP A O 1
ATOM 2983 N N . SER A 1 385 ? 65.527 -16.440 -104.605 1.00 37.38 385 SER A N 1
ATOM 2984 C CA . SER A 1 385 ? 65.673 -17.249 -105.822 1.00 37.38 385 SER A CA 1
ATOM 2985 C C . SER A 1 385 ? 66.952 -18.092 -105.790 1.00 37.38 385 SER A C 1
ATOM 2987 O O . SER A 1 385 ? 67.832 -17.923 -106.628 1.00 37.38 385 SER A O 1
ATOM 2989 N N . SER A 1 386 ? 67.101 -18.979 -104.797 1.00 36.84 386 SER A N 1
ATOM 2990 C CA . SER A 1 386 ? 68.088 -20.080 -104.861 1.00 36.84 386 SER A CA 1
ATOM 2991 C C . SER A 1 386 ? 67.864 -21.208 -103.839 1.00 36.84 386 SER A C 1
ATOM 2993 O O . SER A 1 386 ? 68.821 -21.689 -103.254 1.00 36.84 386 SER A O 1
ATOM 2995 N N . LEU A 1 387 ? 66.634 -21.697 -103.632 1.00 37.84 387 LEU A N 1
ATOM 2996 C CA . LEU A 1 387 ? 66.416 -22.994 -102.960 1.00 37.84 387 LEU A CA 1
ATOM 2997 C C . LEU A 1 387 ? 65.183 -23.729 -103.506 1.00 37.84 387 LEU A C 1
ATOM 2999 O O . LEU A 1 387 ? 64.217 -23.964 -102.792 1.00 37.84 387 LEU A O 1
ATOM 3003 N N . LEU A 1 388 ? 65.236 -24.146 -104.773 1.00 35.03 388 LEU A N 1
ATOM 3004 C CA . LEU A 1 388 ? 64.514 -25.334 -105.230 1.00 35.03 388 LEU A CA 1
ATOM 3005 C C . LEU A 1 388 ? 65.380 -26.104 -106.241 1.00 35.03 388 LEU A C 1
ATOM 3007 O O . LEU A 1 388 ? 65.625 -25.624 -107.343 1.00 35.03 388 LEU A O 1
ATOM 3011 N N . ASN A 1 389 ? 65.713 -27.341 -105.851 1.00 34.09 389 ASN A N 1
ATOM 3012 C CA . ASN A 1 389 ? 65.811 -28.542 -106.692 1.00 34.09 389 ASN A CA 1
ATOM 3013 C C . ASN A 1 389 ? 67.207 -29.098 -107.070 1.00 34.09 389 ASN A C 1
ATOM 3015 O O . ASN A 1 389 ? 67.683 -28.863 -108.170 1.00 34.09 389 ASN A O 1
ATOM 3019 N N . GLU A 1 390 ? 67.762 -29.953 -106.197 1.00 35.56 390 GLU A N 1
ATOM 3020 C CA . GLU A 1 390 ? 68.317 -31.297 -106.497 1.00 35.56 390 GLU A CA 1
ATOM 3021 C C . GLU A 1 390 ? 68.220 -32.122 -105.184 1.00 35.56 390 GLU A C 1
ATOM 3023 O O . GLU A 1 390 ? 68.581 -31.611 -104.130 1.00 35.56 390 GLU A O 1
ATOM 3028 N N . GLY A 1 391 ? 67.719 -33.357 -105.080 1.00 32.22 391 GLY A N 1
ATOM 3029 C CA . GLY A 1 391 ? 67.152 -34.308 -106.031 1.00 32.22 391 GLY A CA 1
ATOM 3030 C C . GLY A 1 391 ? 66.574 -35.531 -105.283 1.00 32.22 391 GLY A C 1
ATOM 3031 O O . GLY A 1 391 ? 66.883 -35.776 -104.117 1.00 32.22 391 GLY A O 1
ATOM 3032 N N . SER A 1 392 ? 65.721 -36.301 -105.965 1.00 40.03 392 SER A N 1
ATOM 3033 C CA . SER A 1 392 ? 65.329 -37.673 -105.603 1.00 40.03 392 SER A CA 1
ATOM 3034 C C . SER A 1 392 ? 65.877 -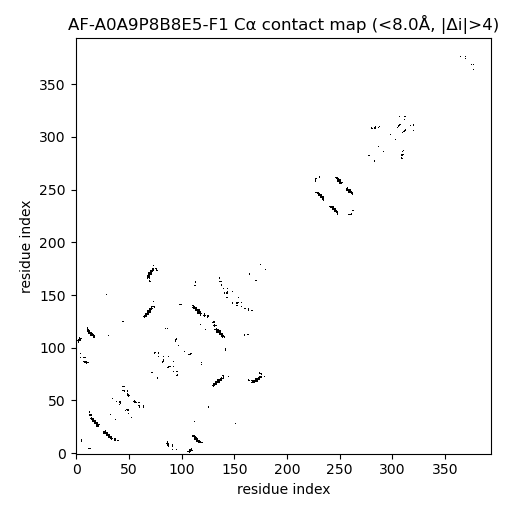38.634 -106.654 1.00 40.03 392 SER A C 1
ATOM 3036 O O . SER A 1 392 ? 65.565 -38.455 -107.829 1.00 40.03 392 SER A O 1
ATOM 3038 N N . SER A 1 393 ? 66.642 -39.650 -106.233 1.00 46.97 393 SER A N 1
ATOM 3039 C CA . SER A 1 393 ? 66.637 -41.037 -106.753 1.00 46.97 393 SER A CA 1
ATOM 3040 C C . SER A 1 393 ? 67.758 -41.855 -106.099 1.00 46.97 393 SER A C 1
ATOM 3042 O O . SER A 1 393 ? 68.908 -41.732 -106.507 1.00 46.97 393 SER A O 1
ATOM 3044 N N . THR A 1 394 ? 67.437 -42.618 -105.049 1.00 41.44 394 THR A N 1
ATOM 3045 C CA . THR A 1 394 ? 67.357 -44.101 -104.968 1.00 41.44 394 THR A CA 1
ATOM 3046 C C . THR A 1 394 ? 67.326 -44.531 -103.513 1.00 41.44 394 THR A C 1
ATOM 3048 O O . THR A 1 394 ? 68.146 -43.989 -102.740 1.00 41.44 394 THR A O 1
#

Secondary structure (DSSP, 8-state):
-TTBSGGGSTTEEEEEEEEEEEETTEEEEEEEE-HHHHHHHHHHHSTT-EEETTEE-HHHHTTS--EEEEEEE-HHHHHHHHHHTT-S-HHHHHHHH--GGG--TTS-B--SEEEEE--HHHHHHHHTT--PEEEEEEE--TTTT-TT--HHHHHHHHHHHHHHHHH-SEEEEE--HHHHHT------------------------------------------GGG-PPEEE---TTS----EEE--EEE--SS--EEE----PPPP-------SPPPHHHHHHHHTTS-----TT--HHHHHHHHHTS-HHHH-HHHHHHHHHHHHHHHHHHHHHHHHHHHHHHHHHHHTHHHHHHHHHHHHHHHHHHH-TT----------SS--------

Radius of gyration: 49.27 Å; Cα contacts (8 Å, |Δi|>4): 367; chains: 1; bounding box: 116×67×146 Å

Foldseek 3Di:
DQQALQVQFPQKAFQWFWDWDQDPVGTDTDIDGPFVRVVVVCCLQPNPQDDGPVRGNVVVVVLRAAAEEEEEEDLLLVLVVSVVLVRHDPVSSVLAPDAPVNDDPNRHYHGFHWMKGFRPVQSVCSVVVHHGYIYTYGDAHPCLLPPPDDPNSVVVNVVRVVVRVVVHPHYDYRYDPVRVVVDDDCPDPPDDPDDDDDDDDDDDPPPDPPPPPDDDDPDDDDDDPVQDAWDFDDDDPPDDDDRDTHGWDWDDDPVDIDIDDDDDDPDDDDDDDDDDDDDLVRLLVVQVPDDDDDDPPDDPVVVVCCVPSNVVCVVCVPVVVVVVVVVVVVVVVVVVVVVVVVVVVVVVCVVCVVVVVVVVVVVVVVVCCVVPVVDDDDDPPPDPPDDDDDDDDD

Mean predicted aligned error: 20.79 Å

pLDDT: mean 77.52, std 17.21, range [30.48, 98.12]

Solvent-accessible surface area (backbone atoms only — not comparable to full-atom values): 24571 Å² total; per-residue (Å²): 125,87,50,59,39,55,91,68,34,58,49,54,30,45,48,33,35,60,43,78,41,84,50,100,90,43,80,43,81,41,81,42,72,36,60,72,37,42,46,56,46,40,44,69,76,43,73,79,35,58,78,45,97,92,43,58,44,57,77,65,53,74,70,55,59,69,43,50,32,20,34,39,56,39,66,68,42,52,47,50,51,38,42,75,65,66,24,36,54,75,71,56,46,54,44,66,65,55,48,75,90,79,49,55,96,85,57,43,42,71,71,32,30,37,29,42,37,43,44,70,68,27,57,53,29,45,77,71,74,43,63,21,61,33,36,38,32,49,44,65,55,93,51,55,88,44,92,85,40,56,68,64,50,52,52,49,47,54,52,52,51,52,52,43,57,74,70,22,92,41,78,46,79,32,67,39,74,70,59,55,69,65,56,82,72,83,84,71,84,68,92,69,92,70,90,74,88,80,88,78,90,77,94,65,88,73,72,82,75,78,81,78,81,80,77,85,64,86,77,82,89,82,89,54,85,86,52,61,76,68,42,76,43,77,69,72,96,84,60,86,91,61,70,48,70,50,62,57,41,82,41,86,46,100,90,51,77,45,75,50,65,86,78,89,72,78,88,74,88,78,88,74,89,87,81,81,92,72,52,52,69,59,42,24,64,72,43,71,91,53,90,82,84,81,64,91,83,66,49,71,69,61,52,49,45,39,36,68,45,32,44,42,40,78,77,37,49,66,62,45,49,54,51,51,54,53,50,53,53,50,52,52,52,52,52,51,50,52,50,52,53,51,50,51,54,52,51,52,52,61,70,44,42,63,61,50,53,50,53,48,51,54,51,50,50,50,54,48,39,74,76,40,80,85,61,87,74,85,77,90,79,87,86,86,85,87,88,84,90,86,85,88,90,134